Protein AF-A0A7K1UMB9-F1 (afdb_monomer)

Organism: NCBI:txid1463631

Structure (mmCIF, N/CA/C/O backbone):
data_AF-A0A7K1UMB9-F1
#
_entry.id   AF-A0A7K1UMB9-F1
#
loop_
_atom_site.group_PDB
_atom_site.id
_atom_site.type_symbol
_atom_site.label_atom_id
_atom_site.label_alt_id
_atom_site.label_comp_id
_atom_site.label_asym_id
_atom_site.label_entity_id
_atom_site.label_seq_id
_atom_site.pdbx_PDB_ins_code
_atom_site.Cartn_x
_atom_site.Cartn_y
_atom_site.Cartn_z
_atom_site.occupancy
_atom_site.B_iso_or_equiv
_atom_site.auth_seq_id
_atom_site.auth_comp_id
_atom_site.auth_asym_id
_atom_site.auth_atom_id
_atom_site.pdbx_PDB_model_num
ATOM 1 N N . MET A 1 1 ? 65.245 4.235 26.997 1.00 40.84 1 MET A N 1
ATOM 2 C CA . MET A 1 1 ? 63.989 4.916 27.367 1.00 40.84 1 MET A CA 1
ATOM 3 C C . MET A 1 1 ? 62.881 4.058 26.802 1.00 40.84 1 MET A C 1
ATOM 5 O O . MET A 1 1 ? 62.874 3.850 25.600 1.00 40.84 1 MET A O 1
ATOM 9 N N . GLY A 1 2 ? 62.111 3.407 27.669 1.00 36.41 2 GLY A N 1
ATOM 10 C CA . GLY A 1 2 ? 61.053 2.485 27.264 1.00 36.41 2 GLY A CA 1
ATOM 11 C C . GLY A 1 2 ? 59.683 3.129 27.387 1.00 36.41 2 GLY A C 1
ATOM 12 O O . GLY A 1 2 ? 59.543 4.094 28.132 1.00 36.41 2 GLY A O 1
ATOM 13 N N . GLN A 1 3 ? 58.700 2.544 26.710 1.00 39.88 3 GLN A N 1
ATOM 14 C CA . GLN A 1 3 ? 57.317 2.479 27.170 1.00 39.88 3 GLN A CA 1
ATOM 15 C C . GLN A 1 3 ? 56.616 1.305 26.472 1.00 39.88 3 GLN A C 1
ATOM 17 O O . GLN A 1 3 ? 56.706 1.136 25.259 1.00 39.88 3 GLN A O 1
ATOM 22 N N . GLN A 1 4 ? 56.006 0.457 27.298 1.00 36.12 4 GLN A N 1
ATOM 23 C CA . GLN A 1 4 ? 55.083 -0.625 26.964 1.00 36.12 4 GLN A CA 1
ATOM 24 C C . GLN A 1 4 ? 53.651 -0.146 27.238 1.00 36.12 4 GLN A C 1
ATOM 26 O O . GLN A 1 4 ? 53.471 0.568 28.221 1.00 36.12 4 GLN A O 1
ATOM 31 N N . ALA A 1 5 ? 52.700 -0.700 26.467 1.00 37.75 5 ALA A N 1
ATOM 32 C CA . ALA A 1 5 ? 51.286 -0.988 26.785 1.00 37.75 5 ALA A CA 1
ATOM 33 C C . ALA A 1 5 ? 50.381 0.224 27.141 1.00 37.75 5 ALA A C 1
ATOM 35 O O . ALA A 1 5 ? 50.824 1.196 27.728 1.00 37.75 5 ALA A O 1
ATOM 36 N N . VAL A 1 6 ? 49.086 0.262 26.813 1.00 32.28 6 VAL A N 1
ATOM 37 C CA . VAL A 1 6 ? 48.029 -0.691 27.189 1.00 32.28 6 VAL A CA 1
ATOM 38 C C . VAL A 1 6 ? 46.825 -0.541 26.242 1.00 32.28 6 VAL A C 1
ATOM 40 O O . VAL A 1 6 ? 46.426 0.566 25.900 1.00 32.28 6 VAL A O 1
ATOM 43 N N . SER A 1 7 ? 46.247 -1.684 25.868 1.00 32.69 7 SER A N 1
ATOM 44 C CA . SER A 1 7 ? 44.954 -1.852 25.199 1.00 32.69 7 SER A CA 1
ATOM 45 C C . SER A 1 7 ? 43.805 -1.677 26.203 1.00 32.69 7 SER A C 1
ATOM 47 O O . SER A 1 7 ? 43.842 -2.271 27.282 1.00 32.69 7 SER A O 1
ATOM 49 N N . GLY A 1 8 ? 42.793 -0.878 25.855 1.00 30.45 8 GLY A N 1
ATOM 50 C CA . GLY A 1 8 ? 41.565 -0.696 26.631 1.00 30.45 8 GLY A CA 1
ATOM 51 C C . GLY A 1 8 ? 40.335 -0.999 25.779 1.00 30.45 8 GLY A C 1
ATOM 52 O O . GLY A 1 8 ? 39.960 -0.198 24.933 1.00 30.45 8 GLY A O 1
ATOM 53 N N . ARG A 1 9 ? 39.724 -2.164 26.015 1.00 28.28 9 ARG A N 1
ATOM 54 C CA . ARG A 1 9 ? 38.388 -2.557 25.540 1.00 28.28 9 ARG A CA 1
ATOM 55 C C . ARG A 1 9 ? 37.341 -1.835 26.393 1.00 28.28 9 ARG A C 1
ATOM 57 O O . ARG A 1 9 ? 37.373 -1.986 27.614 1.00 28.28 9 ARG A O 1
ATOM 64 N N . ILE A 1 10 ? 36.409 -1.115 25.775 1.00 33.38 10 ILE A N 1
ATOM 65 C CA . ILE A 1 10 ? 35.204 -0.611 26.444 1.00 33.38 10 ILE A CA 1
ATOM 66 C C . ILE A 1 10 ? 34.050 -1.548 26.082 1.00 33.38 10 ILE A C 1
ATOM 68 O O . ILE A 1 10 ? 33.761 -1.769 24.912 1.00 33.38 10 ILE A O 1
ATOM 72 N N . ILE A 1 11 ? 33.444 -2.136 27.111 1.00 29.66 11 ILE A N 1
ATOM 73 C CA . ILE A 1 11 ? 32.215 -2.926 27.050 1.00 29.66 11 ILE A CA 1
ATOM 74 C C . ILE A 1 11 ? 31.117 -2.012 27.595 1.00 29.66 11 ILE A C 1
ATOM 76 O O . ILE A 1 11 ? 31.192 -1.625 28.761 1.00 29.66 11 ILE A O 1
ATOM 80 N N . PHE A 1 12 ? 30.112 -1.686 26.785 1.00 25.94 12 PHE A N 1
ATOM 81 C CA . PHE A 1 12 ? 28.859 -1.106 27.267 1.00 25.94 12 PHE A CA 1
ATOM 82 C C . PHE A 1 12 ? 27.811 -2.216 27.378 1.00 25.94 12 PHE A C 1
ATOM 84 O O . PHE A 1 12 ? 27.579 -2.976 26.442 1.00 25.94 12 PHE A O 1
ATOM 91 N N . ARG A 1 13 ? 27.203 -2.328 28.559 1.00 29.47 13 ARG A N 1
ATOM 92 C CA . ARG A 1 13 ? 25.951 -3.053 28.798 1.00 29.47 13 ARG A CA 1
ATOM 93 C C . ARG A 1 13 ? 25.020 -2.160 29.631 1.00 29.47 13 ARG A C 1
ATOM 95 O O . ARG A 1 13 ? 25.522 -1.297 30.355 1.00 29.47 13 ARG A O 1
ATOM 102 N N . PRO A 1 14 ? 23.698 -2.351 29.501 1.00 35.34 14 PRO A N 1
ATOM 103 C CA . PRO A 1 14 ? 22.689 -1.316 29.693 1.00 35.34 14 PRO A CA 1
ATOM 104 C C . PRO A 1 14 ? 22.306 -1.137 31.163 1.00 35.34 14 PRO A C 1
ATOM 106 O O . PRO A 1 14 ? 22.301 -2.088 31.947 1.00 35.34 14 PRO A O 1
ATOM 109 N N . GLY A 1 15 ? 21.984 0.102 31.530 1.00 27.77 15 GLY A N 1
ATOM 110 C CA . GLY A 1 15 ? 21.495 0.466 32.853 1.00 27.77 15 GLY A CA 1
ATOM 111 C C . GLY A 1 15 ? 19.993 0.708 32.831 1.00 27.77 15 GLY A C 1
ATOM 112 O O . GLY A 1 15 ? 19.548 1.773 32.426 1.00 27.77 15 GLY A O 1
ATOM 113 N N . SER A 1 16 ? 19.241 -0.267 33.333 1.00 33.16 16 SER A N 1
ATOM 114 C CA . SER A 1 16 ? 17.871 -0.119 33.823 1.00 33.16 16 SER A CA 1
ATOM 115 C C . SER A 1 16 ? 17.770 1.030 34.834 1.00 33.16 16 SER A C 1
ATOM 117 O O . SER A 1 16 ? 18.494 1.020 35.837 1.00 33.16 16 SER A O 1
ATOM 119 N N . GLN A 1 17 ? 16.841 1.965 34.638 1.00 35.84 17 GLN A N 1
ATOM 120 C CA . GLN A 1 17 ? 16.385 2.859 35.699 1.00 35.84 17 GLN A CA 1
ATOM 121 C C . GLN A 1 17 ? 14.905 2.637 35.954 1.00 35.84 17 GLN A C 1
ATOM 123 O O . GLN A 1 17 ? 14.087 2.544 35.050 1.00 35.84 17 GLN A O 1
ATOM 128 N N . ASN A 1 18 ? 14.609 2.481 37.232 1.00 28.09 18 ASN A N 1
ATOM 129 C CA . ASN A 1 18 ? 13.328 2.116 37.777 1.00 28.09 18 ASN A CA 1
ATOM 130 C C . ASN A 1 18 ? 13.180 2.956 39.062 1.00 28.09 18 ASN A C 1
ATOM 132 O O . ASN A 1 18 ? 14.184 3.201 39.740 1.00 28.09 18 ASN A O 1
ATOM 136 N N . TRP A 1 19 ? 11.935 3.304 39.400 1.00 28.80 19 TRP A N 1
ATOM 137 C CA . TRP A 1 19 ? 11.431 3.866 40.670 1.00 28.80 19 TRP A CA 1
ATOM 138 C C . TRP A 1 19 ? 11.326 5.399 40.857 1.00 28.80 19 TRP A C 1
ATOM 140 O O . TRP A 1 19 ? 12.236 6.066 41.335 1.00 28.80 19 TRP A O 1
ATOM 150 N N . ALA A 1 20 ? 10.087 5.870 40.660 1.00 28.02 20 ALA A N 1
ATOM 151 C CA . ALA A 1 20 ? 9.124 6.218 41.722 1.00 28.02 20 ALA A CA 1
ATOM 152 C C . ALA A 1 20 ? 9.072 7.631 42.356 1.00 28.02 20 ALA A C 1
ATOM 154 O O . ALA A 1 20 ? 9.995 8.101 43.015 1.00 28.02 20 ALA A O 1
ATOM 155 N N . ALA A 1 21 ? 7.815 8.110 42.346 1.00 29.67 21 ALA A N 1
ATOM 156 C CA . ALA A 1 21 ? 7.046 8.798 43.394 1.00 29.67 21 ALA A CA 1
ATOM 157 C C . ALA A 1 21 ? 7.080 10.336 43.485 1.00 29.67 21 ALA A C 1
ATOM 159 O O . ALA A 1 21 ? 8.061 10.925 43.926 1.00 29.67 21 ALA A O 1
ATOM 160 N N . LEU A 1 22 ? 5.898 10.955 43.319 1.00 27.67 22 LEU A N 1
ATOM 161 C CA . LEU A 1 22 ? 5.151 11.538 44.447 1.00 27.67 22 LEU A CA 1
ATOM 162 C C . LEU A 1 22 ? 3.707 11.925 44.079 1.00 27.67 22 LEU A C 1
ATOM 164 O O . LEU A 1 22 ? 3.428 12.480 43.026 1.00 27.67 22 LEU A O 1
ATOM 168 N N . ALA A 1 23 ? 2.807 11.618 45.011 1.00 29.75 23 ALA A N 1
ATOM 169 C CA . ALA A 1 23 ? 1.364 11.809 44.962 1.00 29.75 23 ALA A CA 1
ATOM 170 C C . ALA A 1 23 ? 0.916 13.245 45.287 1.00 29.75 23 ALA A C 1
ATOM 172 O O . ALA A 1 23 ? 1.561 13.930 46.082 1.00 29.75 23 ALA A O 1
ATOM 173 N N . ALA A 1 24 ? -0.285 13.618 44.833 1.00 26.80 24 ALA A N 1
ATOM 174 C CA . ALA A 1 24 ? -1.144 14.560 45.550 1.00 26.80 24 ALA A CA 1
ATOM 175 C C . ALA A 1 24 ? -2.633 14.279 45.283 1.00 26.80 24 ALA A C 1
ATOM 177 O O . ALA A 1 24 ? -3.116 14.322 44.159 1.00 26.80 24 ALA A O 1
ATOM 178 N N . VAL A 1 25 ? -3.344 14.003 46.374 1.00 30.47 25 VAL A N 1
ATOM 179 C CA . VAL A 1 25 ? -4.797 13.854 46.484 1.00 30.47 25 VAL A CA 1
ATOM 180 C C . VAL A 1 25 ? -5.466 15.228 46.434 1.00 30.47 25 VAL A C 1
ATOM 182 O O . VAL A 1 25 ? -5.089 16.111 47.205 1.00 30.47 25 VAL A O 1
ATOM 185 N N . ALA A 1 26 ? -6.537 15.373 45.651 1.00 30.45 26 ALA A N 1
ATOM 186 C CA . ALA A 1 26 ? -7.566 16.381 45.896 1.00 30.45 26 ALA A CA 1
ATOM 187 C C . ALA A 1 26 ? -8.949 15.835 45.515 1.00 30.45 26 ALA A C 1
ATOM 189 O O . ALA A 1 26 ? -9.326 15.774 44.352 1.00 30.45 26 ALA A O 1
ATOM 190 N N . ALA A 1 27 ? -9.706 15.440 46.537 1.00 31.91 27 ALA A N 1
ATOM 191 C CA . ALA A 1 27 ? -11.132 15.179 46.450 1.00 31.91 27 ALA A CA 1
ATOM 192 C C . ALA A 1 27 ? -11.908 16.496 46.593 1.00 31.91 27 ALA A C 1
ATOM 194 O O . ALA A 1 27 ? -11.761 17.172 47.611 1.00 31.91 27 ALA A O 1
ATOM 195 N N . LEU A 1 28 ? -12.791 16.807 45.642 1.00 33.94 28 LEU A N 1
ATOM 196 C CA . LEU A 1 28 ? -13.944 17.688 45.839 1.00 33.94 28 LEU A CA 1
ATOM 197 C C . LEU A 1 28 ? -15.108 17.172 44.983 1.00 33.94 28 LEU A C 1
ATOM 199 O O . LEU A 1 28 ? -14.980 17.027 43.775 1.00 33.94 28 LEU A O 1
ATOM 203 N N . GLY A 1 29 ? -16.224 16.859 45.644 1.00 32.81 29 GLY A N 1
ATOM 204 C CA . GLY A 1 29 ? -17.482 16.484 45.003 1.00 32.81 29 GLY A CA 1
ATOM 205 C C . GLY A 1 29 ? -18.445 17.658 44.799 1.00 32.81 29 GLY A C 1
ATOM 206 O O . GLY A 1 29 ? -18.073 18.814 45.000 1.00 32.81 29 GLY A O 1
ATOM 207 N N . LEU A 1 30 ? -19.712 17.281 44.548 1.00 34.72 30 LEU A N 1
ATOM 208 C CA . LEU A 1 30 ? -20.927 18.086 44.291 1.00 34.72 30 LEU A CA 1
ATOM 209 C C . LEU A 1 30 ? -21.108 18.451 42.804 1.00 34.72 30 LEU A C 1
ATOM 211 O O . LEU A 1 30 ? -20.163 18.870 42.163 1.00 34.72 30 LEU A O 1
ATOM 215 N N . THR A 1 31 ? -22.276 18.366 42.165 1.00 36.91 31 THR A N 1
ATOM 216 C CA . THR A 1 31 ? -23.653 18.025 42.564 1.00 36.91 31 THR A CA 1
ATOM 217 C C . THR A 1 31 ? -24.452 17.781 41.287 1.00 36.91 31 THR A C 1
ATOM 219 O O . THR A 1 31 ? -24.231 18.446 40.281 1.00 36.91 31 THR A O 1
ATOM 222 N N . ALA A 1 32 ? -25.414 16.868 41.364 1.00 40.06 32 ALA A N 1
ATOM 223 C CA . ALA A 1 32 ? -26.372 16.568 40.316 1.00 40.06 32 ALA A CA 1
ATOM 224 C C . ALA A 1 32 ? -27.325 17.743 40.032 1.00 40.06 32 ALA A C 1
ATOM 226 O O . ALA A 1 32 ? -27.868 18.335 40.966 1.00 40.06 32 ALA A O 1
ATOM 227 N N . CYS A 1 33 ? -27.615 17.979 38.752 1.00 41.09 33 CYS A N 1
ATOM 228 C CA . CYS A 1 33 ? -28.819 18.666 38.293 1.00 41.09 33 CYS A CA 1
ATOM 229 C C . CYS A 1 33 ? -29.453 17.813 37.191 1.00 41.09 33 CYS A C 1
ATOM 231 O O . CYS A 1 33 ? -28.975 17.784 36.063 1.00 41.09 33 CYS A O 1
ATOM 233 N N . GLY A 1 34 ? -30.516 17.092 37.551 1.00 38.28 34 GLY A N 1
ATOM 234 C CA . GLY A 1 34 ? -31.391 16.424 36.598 1.00 38.28 34 GLY A CA 1
ATOM 235 C C . GLY A 1 34 ? -32.392 17.416 36.015 1.00 38.28 34 GLY A C 1
ATOM 236 O O . GLY A 1 34 ? -33.095 18.099 36.761 1.00 38.28 34 GLY A O 1
ATOM 237 N N . SER A 1 35 ? -32.478 17.448 34.690 1.00 43.03 35 SER A N 1
ATOM 238 C CA . SER A 1 35 ? -33.524 18.142 33.942 1.00 43.03 35 SER A CA 1
ATOM 239 C C . SER A 1 35 ? -34.332 17.082 33.197 1.00 43.03 35 SER A C 1
ATOM 241 O O . SER A 1 35 ? -33.827 16.459 32.270 1.00 43.03 35 SER A O 1
ATOM 243 N N . GLN A 1 36 ? -35.567 16.827 33.636 1.00 51.62 36 GLN A N 1
ATOM 244 C CA . GLN A 1 36 ? -36.501 15.965 32.905 1.00 51.62 36 GLN A CA 1
ATOM 245 C C . GLN A 1 36 ? -36.949 16.664 31.609 1.00 51.62 36 GLN A C 1
ATOM 247 O O . GLN A 1 36 ? -37.404 17.809 31.691 1.00 51.62 36 GLN A O 1
ATOM 252 N N . PRO A 1 37 ? -36.903 16.000 30.440 1.00 50.50 37 PRO A N 1
ATOM 253 C CA . PRO A 1 37 ? -37.503 16.526 29.222 1.00 50.50 37 PRO A CA 1
ATOM 254 C C . PRO A 1 37 ? -39.032 16.506 29.312 1.00 50.50 37 PRO A C 1
ATOM 256 O O . PRO A 1 37 ? -39.650 15.545 29.775 1.00 50.50 37 PRO A O 1
ATOM 259 N N . GLN A 1 38 ? -39.641 17.596 28.863 1.00 60.69 38 GLN A N 1
ATOM 260 C CA . GLN A 1 38 ? -41.083 17.781 28.763 1.00 60.69 38 GLN A CA 1
ATOM 261 C C . GLN A 1 38 ? -41.591 17.063 27.494 1.00 60.69 38 GLN A C 1
ATOM 263 O O . GLN A 1 38 ? -41.007 17.273 26.432 1.00 60.69 38 GLN A O 1
ATOM 268 N N . PRO A 1 39 ? -42.652 16.235 27.547 1.00 55.25 39 PRO A N 1
ATOM 269 C CA . PRO A 1 39 ? -43.155 15.556 26.356 1.00 55.25 39 PRO A CA 1
ATOM 270 C C . PRO A 1 39 ? -43.796 16.556 25.384 1.00 55.25 39 PRO A C 1
ATOM 272 O O . PRO A 1 39 ? -44.605 17.400 25.785 1.00 55.25 39 PRO A O 1
ATOM 275 N N . ALA A 1 40 ? -43.427 16.449 24.107 1.00 61.53 40 ALA A N 1
ATOM 276 C CA . ALA A 1 40 ? -44.003 17.226 23.017 1.00 61.53 40 ALA A CA 1
ATOM 277 C C . ALA A 1 40 ? -45.491 16.866 22.795 1.00 61.53 40 ALA A C 1
ATOM 279 O O . ALA A 1 40 ? -45.893 15.723 23.033 1.00 61.53 40 ALA A O 1
ATOM 280 N N . PRO A 1 41 ? -46.331 17.820 22.352 1.00 65.81 41 PRO A N 1
ATOM 281 C CA . PRO A 1 41 ? -47.705 17.532 21.957 1.00 65.81 41 PRO A CA 1
ATOM 282 C C . PRO A 1 41 ? -47.747 16.692 20.664 1.00 65.81 41 PRO A C 1
ATOM 284 O O . PRO A 1 41 ? -46.842 16.803 19.837 1.00 65.81 41 PRO A O 1
ATOM 287 N N . PRO A 1 42 ? -48.795 15.873 20.464 1.00 59.56 42 PRO A N 1
ATOM 288 C CA . PRO A 1 42 ? -48.922 15.030 19.282 1.00 59.56 42 PRO A CA 1
ATOM 289 C C . PRO A 1 42 ? -49.097 15.879 18.017 1.00 59.56 42 PRO A C 1
ATOM 291 O O . PRO A 1 42 ? -49.933 16.783 17.973 1.00 59.56 42 PRO A O 1
ATOM 294 N N . VAL A 1 43 ? -48.301 15.564 16.997 1.00 63.34 43 VAL A N 1
ATOM 295 C CA . VAL A 1 43 ? -48.408 16.106 15.639 1.00 63.34 43 VAL A CA 1
ATOM 296 C C . VAL A 1 43 ? -49.554 15.384 14.927 1.00 63.34 43 VAL A C 1
ATOM 298 O O . VAL A 1 43 ? -49.561 14.157 14.841 1.00 63.34 43 VAL A O 1
ATOM 301 N N . GLU A 1 44 ? -50.546 16.134 14.446 1.00 54.53 44 GLU A N 1
ATOM 302 C CA . GLU A 1 44 ? -51.599 15.610 13.571 1.00 54.53 44 GLU A CA 1
ATOM 303 C C . GLU A 1 44 ? -51.026 15.397 12.162 1.00 54.53 44 GLU A C 1
ATOM 305 O O . GLU A 1 44 ? -50.607 16.347 11.502 1.00 54.53 44 GLU A O 1
ATOM 310 N N . VAL A 1 45 ? -51.005 14.140 11.716 1.00 61.19 45 VAL A N 1
ATOM 311 C CA . VAL A 1 45 ? -50.611 13.735 10.360 1.00 61.19 45 VAL A CA 1
ATOM 312 C C . VAL A 1 45 ? -51.770 14.031 9.393 1.00 61.19 45 VAL A C 1
ATOM 314 O O . VAL A 1 45 ? -52.881 13.543 9.626 1.00 61.19 45 VAL A O 1
ATOM 317 N N . PRO A 1 46 ? -51.571 14.820 8.319 1.00 54.72 46 PRO A N 1
ATOM 318 C CA . PRO A 1 46 ? -52.557 14.959 7.252 1.00 54.72 46 PRO A CA 1
ATOM 319 C C . PRO A 1 46 ? -52.652 13.651 6.460 1.00 54.72 46 PRO A C 1
ATOM 321 O O . PRO A 1 46 ? -51.631 13.083 6.092 1.00 54.72 46 PRO A O 1
ATOM 324 N N . GLY A 1 47 ? -53.876 13.182 6.212 1.00 53.56 47 GLY A N 1
ATOM 325 C CA . GLY A 1 47 ? -54.133 11.942 5.480 1.00 53.56 47 GLY A CA 1
ATOM 326 C C . GLY A 1 47 ? -53.642 11.964 4.030 1.00 53.56 47 GLY A C 1
ATOM 327 O O . GLY A 1 47 ? -53.719 12.994 3.355 1.00 53.56 47 GLY A O 1
ATOM 328 N N . ASP A 1 48 ? -53.187 10.794 3.585 1.00 52.22 48 ASP A N 1
ATOM 329 C CA . ASP A 1 48 ? -52.687 10.522 2.240 1.00 52.22 48 ASP A CA 1
ATOM 330 C C . ASP A 1 48 ? -53.731 10.782 1.141 1.00 52.22 48 ASP A C 1
ATOM 332 O O . ASP A 1 48 ? -54.907 10.427 1.296 1.00 52.22 48 ASP A O 1
ATOM 336 N N . PRO A 1 49 ? -53.320 11.357 -0.003 1.00 59.28 49 PRO A N 1
ATOM 337 C CA . PRO A 1 49 ? -54.120 11.345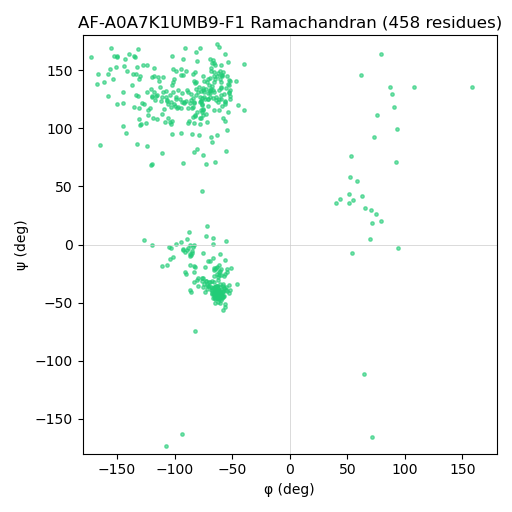 -1.215 1.00 59.28 49 PRO A CA 1
ATOM 338 C C . PRO A 1 49 ? -54.032 9.980 -1.919 1.00 59.28 49 PRO A C 1
ATOM 340 O O . PRO A 1 49 ? -52.956 9.485 -2.242 1.00 59.28 49 PRO A O 1
ATOM 343 N N . GLU A 1 50 ? -55.197 9.397 -2.198 1.00 56.78 50 GLU A N 1
ATOM 344 C CA . GLU A 1 50 ? -55.363 8.240 -3.080 1.00 56.78 50 GLU A CA 1
ATOM 345 C C . GLU A 1 50 ? -55.039 8.582 -4.551 1.00 56.78 50 GLU A C 1
ATOM 347 O O . GLU A 1 50 ? -55.554 9.564 -5.093 1.00 56.78 50 GLU A O 1
ATOM 352 N N . GLY A 1 51 ? -54.301 7.682 -5.217 1.00 53.34 51 GLY A N 1
ATOM 353 C CA . GLY A 1 51 ? -54.149 7.585 -6.681 1.00 53.34 51 GLY A CA 1
ATOM 354 C C . GLY A 1 51 ? -52.764 8.021 -7.174 1.00 53.34 51 GLY A C 1
ATOM 355 O O . GLY A 1 51 ? -52.259 9.042 -6.733 1.00 53.34 51 GLY A O 1
ATOM 356 N N . THR A 1 52 ? -52.071 7.339 -8.087 1.00 53.53 52 THR A N 1
ATOM 357 C CA . THR A 1 52 ? -52.464 6.395 -9.150 1.00 53.53 52 THR A CA 1
ATOM 358 C C . THR A 1 52 ? -51.187 5.799 -9.772 1.00 53.53 52 THR A C 1
ATOM 360 O O . THR A 1 52 ? -50.132 6.417 -9.689 1.00 53.53 52 THR A O 1
ATOM 363 N N . ASP A 1 53 ? -51.352 4.670 -10.468 1.00 50.84 53 ASP A N 1
ATOM 364 C CA . ASP A 1 53 ? -50.479 4.097 -11.509 1.00 50.84 53 ASP A CA 1
ATOM 365 C C . ASP A 1 53 ? -49.143 3.468 -11.072 1.00 50.84 53 ASP A C 1
ATOM 367 O O . ASP A 1 53 ? -48.088 4.089 -11.007 1.00 50.84 53 ASP A O 1
ATOM 371 N N . GLN A 1 54 ? -49.240 2.159 -10.840 1.00 43.66 54 GLN A N 1
ATOM 372 C CA . GLN A 1 54 ? -48.175 1.200 -10.569 1.00 43.66 54 GLN A CA 1
ATOM 373 C C . GLN A 1 54 ? -47.434 0.862 -11.886 1.00 43.66 54 GLN A C 1
ATOM 375 O O . GLN A 1 54 ? -48.063 0.286 -12.781 1.00 43.66 54 GLN A O 1
ATOM 380 N N . PRO A 1 55 ? -46.147 1.221 -12.057 1.00 58.84 55 PRO A N 1
ATOM 381 C CA . PRO A 1 55 ? -45.330 0.705 -13.153 1.00 58.84 55 PRO A CA 1
ATOM 382 C C . PRO A 1 55 ? -45.049 -0.791 -12.944 1.00 58.84 55 PRO A C 1
ATOM 384 O O . PRO A 1 55 ? -45.027 -1.275 -11.812 1.00 58.84 55 PRO A O 1
ATOM 387 N N . GLU A 1 56 ? -44.902 -1.527 -14.048 1.00 51.50 56 GLU A N 1
ATOM 388 C CA . GLU A 1 56 ? -44.572 -2.955 -14.060 1.00 51.50 56 GLU A CA 1
ATOM 389 C C . GLU A 1 56 ? -43.303 -3.190 -13.232 1.00 51.50 56 GLU A C 1
ATOM 391 O O . GLU A 1 56 ? -42.239 -2.673 -13.563 1.00 51.50 56 GLU A O 1
ATOM 396 N N . GLY A 1 57 ? -43.457 -3.909 -12.117 1.00 45.03 57 GLY A N 1
ATOM 397 C CA . GLY A 1 57 ? -42.373 -4.203 -11.194 1.00 45.03 57 GLY A CA 1
ATOM 398 C C . GLY A 1 57 ? -41.344 -5.101 -11.859 1.00 45.03 57 GLY A C 1
ATOM 399 O O . GLY A 1 57 ? -41.641 -6.248 -12.196 1.00 45.03 57 GLY A O 1
ATOM 400 N N . THR A 1 58 ? -40.137 -4.577 -12.026 1.00 58.22 58 THR A N 1
ATOM 401 C CA . THR A 1 58 ? -38.930 -5.392 -11.974 1.00 58.22 58 THR A CA 1
ATOM 402 C C . THR A 1 58 ? -38.955 -6.035 -10.591 1.00 58.22 58 THR A C 1
ATOM 404 O O . THR A 1 58 ? -38.894 -5.327 -9.590 1.00 58.22 58 THR A O 1
ATOM 407 N N . GLU A 1 59 ? -39.206 -7.342 -10.517 1.00 51.81 59 GLU A N 1
ATOM 408 C CA . GLU A 1 59 ? -39.036 -8.090 -9.272 1.00 51.81 59 GLU A CA 1
ATOM 409 C C . GLU A 1 59 ? -37.545 -8.003 -8.934 1.00 51.81 59 GLU A C 1
ATOM 411 O O . GLU A 1 59 ? -36.747 -8.752 -9.495 1.00 51.81 59 GLU A O 1
ATOM 416 N N . GLU A 1 60 ? -37.165 -7.026 -8.103 1.00 57.88 60 GLU A N 1
ATOM 417 C CA . GLU A 1 60 ? -35.863 -7.034 -7.445 1.00 57.88 60 GLU A CA 1
ATOM 418 C C . GLU A 1 60 ? -35.733 -8.401 -6.765 1.00 57.88 60 GLU A C 1
ATOM 420 O O . GLU A 1 60 ? -36.667 -8.829 -6.065 1.00 57.88 60 GLU A O 1
ATOM 425 N N . PRO A 1 61 ? -34.660 -9.156 -7.055 1.00 56.81 61 PRO A N 1
ATOM 426 C CA . PRO A 1 61 ? -34.436 -10.424 -6.391 1.00 56.81 61 PRO A CA 1
ATOM 427 C C . PRO A 1 61 ? -34.477 -10.179 -4.877 1.00 56.81 61 PRO A C 1
ATOM 429 O O . PRO A 1 61 ? -33.992 -9.149 -4.417 1.00 56.81 61 PRO A O 1
ATOM 432 N N . PRO A 1 62 ? -35.118 -11.069 -4.102 1.00 59.59 62 PRO A N 1
ATOM 433 C CA . PRO A 1 62 ? -35.214 -10.882 -2.664 1.00 59.59 62 PRO A CA 1
ATOM 434 C C . PRO A 1 62 ? -33.804 -10.747 -2.091 1.00 59.59 62 PRO A C 1
ATOM 436 O O . PRO A 1 62 ? -33.006 -11.668 -2.271 1.00 59.59 62 PRO A O 1
ATOM 439 N N . GLU A 1 63 ? -33.531 -9.633 -1.407 1.00 53.03 63 GLU A N 1
ATOM 440 C CA . GLU A 1 63 ? -32.359 -9.466 -0.547 1.00 53.03 63 GLU A CA 1
ATOM 441 C C . GLU A 1 63 ? -32.373 -10.623 0.453 1.00 53.03 63 GLU A C 1
ATOM 443 O O . GLU A 1 63 ? -33.171 -10.682 1.394 1.00 53.03 63 GLU A O 1
ATOM 448 N N . THR A 1 64 ? -31.587 -11.654 0.167 1.00 54.41 64 THR A N 1
ATOM 449 C CA . THR A 1 64 ? -31.322 -12.693 1.146 1.00 54.41 64 THR A CA 1
ATOM 450 C C . THR A 1 64 ? -30.224 -12.161 2.037 1.00 54.41 64 THR A C 1
ATOM 452 O O . THR A 1 64 ? -29.099 -12.067 1.561 1.00 54.41 64 THR A O 1
ATOM 455 N N . ASP A 1 65 ? -30.555 -11.882 3.301 1.00 60.84 65 ASP A N 1
ATOM 456 C CA . ASP A 1 65 ? -29.600 -11.730 4.405 1.00 60.84 65 ASP A CA 1
ATOM 457 C C . ASP A 1 65 ? -28.742 -13.004 4.492 1.00 60.84 65 ASP A C 1
ATOM 459 O O . ASP A 1 65 ? -29.037 -13.944 5.243 1.00 60.84 65 ASP A O 1
ATOM 463 N N . GLN A 1 66 ? -27.723 -13.106 3.646 1.00 62.44 66 GLN A N 1
ATOM 464 C CA . GLN A 1 66 ? -26.718 -14.144 3.746 1.00 62.44 66 GLN A CA 1
ATOM 465 C C . GLN A 1 66 ? -25.659 -13.593 4.681 1.00 62.44 66 GLN A C 1
ATOM 467 O O . GLN A 1 66 ? -24.912 -12.694 4.323 1.00 62.44 66 GLN A O 1
ATOM 472 N N . ALA A 1 67 ? -25.637 -14.113 5.908 1.00 76.62 67 ALA A N 1
ATOM 473 C CA . ALA A 1 67 ? -24.523 -13.857 6.805 1.00 76.62 67 ALA A CA 1
ATOM 474 C C . ALA A 1 67 ? -23.227 -14.222 6.074 1.00 76.62 67 ALA A C 1
ATOM 476 O O . ALA A 1 67 ? -23.148 -15.316 5.500 1.00 76.62 67 ALA A O 1
ATOM 477 N N . GLN A 1 68 ? -22.249 -13.317 6.103 1.00 77.06 68 GLN A N 1
ATOM 478 C CA . GLN A 1 68 ? -20.935 -13.594 5.547 1.00 77.06 68 GLN A CA 1
ATOM 479 C C . GLN A 1 68 ? -20.381 -14.901 6.132 1.00 77.06 68 GLN A C 1
ATOM 481 O O . GLN A 1 68 ? -20.619 -15.218 7.307 1.00 77.06 68 GLN A O 1
ATOM 486 N N . PRO A 1 69 ? -19.691 -15.704 5.310 1.00 84.94 69 PRO A N 1
ATOM 487 C CA . PRO A 1 69 ? -19.019 -16.899 5.793 1.00 84.94 69 PRO A CA 1
ATOM 488 C C . PRO A 1 69 ? -17.973 -16.524 6.846 1.00 84.94 69 PRO A C 1
ATOM 490 O O . PRO A 1 69 ? -17.443 -15.418 6.850 1.00 84.94 69 PRO A O 1
ATOM 493 N N . GLY A 1 70 ? -17.662 -17.463 7.741 1.00 86.44 70 GLY A N 1
ATOM 494 C CA . GLY A 1 70 ? -16.709 -17.199 8.821 1.00 86.44 70 GLY A CA 1
ATOM 495 C C . GLY A 1 70 ? -15.263 -17.077 8.339 1.00 86.44 70 GLY A C 1
ATOM 496 O O . GLY A 1 70 ? -14.417 -16.625 9.098 1.00 86.44 70 GLY A O 1
ATOM 497 N N . THR A 1 71 ? -14.969 -17.503 7.104 1.00 94.12 71 THR A N 1
ATOM 498 C CA . THR A 1 71 ? -13.637 -17.388 6.502 1.00 94.12 71 THR A CA 1
ATOM 499 C C . THR A 1 71 ? -13.707 -17.089 5.005 1.00 94.12 71 THR A C 1
ATOM 501 O O . THR A 1 71 ? -14.645 -17.507 4.319 1.00 94.12 71 THR A O 1
ATOM 504 N N . LEU A 1 72 ? -12.666 -16.446 4.484 1.00 94.88 72 LEU A N 1
ATOM 505 C CA . LEU A 1 72 ? -12.479 -16.152 3.067 1.00 94.88 72 LEU A CA 1
ATOM 506 C C . LEU A 1 72 ? -12.349 -17.428 2.218 1.00 94.88 72 LEU A C 1
ATOM 508 O O . LEU A 1 72 ? -12.907 -17.527 1.129 1.00 94.88 72 LEU A O 1
ATOM 512 N N . ALA A 1 73 ? -11.709 -18.471 2.749 1.00 95.94 73 ALA A N 1
ATOM 513 C CA . ALA A 1 73 ? -11.655 -19.770 2.078 1.00 95.94 73 ALA A CA 1
ATOM 514 C C . ALA A 1 73 ? -13.053 -20.409 1.925 1.00 95.94 73 ALA A C 1
ATOM 516 O O . ALA A 1 73 ? -13.362 -21.004 0.892 1.00 95.94 73 ALA A O 1
ATOM 517 N N . GLU A 1 74 ? -13.925 -20.284 2.935 1.00 96.06 74 GLU A N 1
ATOM 518 C CA . GLU A 1 74 ? -15.321 -20.733 2.834 1.00 96.06 74 GLU A CA 1
ATOM 519 C C . GLU A 1 74 ? -16.126 -19.888 1.841 1.00 96.06 74 GLU A C 1
ATOM 521 O O . GLU A 1 74 ? -16.951 -20.448 1.116 1.00 96.06 74 GLU A O 1
ATOM 526 N N . PHE A 1 75 ? -15.868 -18.575 1.785 1.00 95.94 75 PHE A N 1
ATOM 527 C CA . PHE A 1 75 ? -16.447 -17.674 0.788 1.00 95.94 75 PHE A CA 1
ATOM 528 C C . PHE A 1 75 ? -16.115 -18.133 -0.630 1.00 95.94 75 PHE A C 1
ATOM 530 O O . PHE A 1 75 ? -17.024 -18.454 -1.393 1.00 95.94 75 PHE A O 1
ATOM 537 N N . CYS A 1 76 ? -14.829 -18.277 -0.952 1.00 96.38 76 CYS A N 1
ATOM 538 C CA . CYS A 1 76 ? -14.387 -18.654 -2.292 1.00 96.38 76 CYS A CA 1
ATOM 539 C C . CYS A 1 76 ? -14.767 -20.090 -2.673 1.00 96.38 76 CYS A C 1
ATOM 541 O O . CYS A 1 76 ? -15.115 -20.361 -3.822 1.00 96.38 76 CYS A O 1
ATOM 543 N N . ALA A 1 77 ? -14.828 -21.015 -1.708 1.00 96.44 77 ALA A N 1
ATOM 544 C CA . ALA A 1 77 ? -15.369 -22.357 -1.942 1.00 96.44 77 ALA A CA 1
ATOM 545 C C . ALA A 1 77 ? -16.864 -22.355 -2.328 1.00 96.44 77 ALA A C 1
ATOM 547 O O . ALA A 1 77 ? -17.360 -23.345 -2.877 1.00 96.44 77 ALA A O 1
ATOM 548 N N . GLY A 1 78 ? -17.581 -21.268 -2.025 1.00 94.81 78 GLY A N 1
ATOM 549 C CA . GLY A 1 78 ? -18.970 -21.035 -2.408 1.00 94.81 78 GLY A CA 1
ATOM 550 C C . GLY A 1 78 ? -19.178 -20.648 -3.874 1.00 94.81 78 GLY A C 1
ATOM 551 O O . GLY A 1 78 ? -20.336 -20.621 -4.294 1.00 94.81 78 GLY A O 1
ATOM 552 N N . ASP A 1 79 ? -18.104 -20.404 -4.639 1.00 94.44 79 ASP A N 1
ATOM 553 C CA . ASP A 1 79 ? -18.145 -19.895 -6.022 1.00 94.44 79 ASP A CA 1
ATOM 554 C C . ASP A 1 79 ? -19.012 -18.619 -6.129 1.00 94.44 79 ASP A C 1
ATOM 556 O O . ASP A 1 79 ? -20.052 -18.607 -6.814 1.00 94.44 79 ASP A O 1
ATOM 560 N N . PRO A 1 80 ? -18.657 -17.569 -5.356 1.00 95.25 80 PRO A N 1
ATOM 561 C CA . PRO A 1 80 ? -19.431 -16.341 -5.305 1.00 95.25 80 PRO A CA 1
ATOM 562 C C . PRO A 1 80 ? -19.481 -15.716 -6.700 1.00 95.25 80 PRO A C 1
ATOM 564 O O . PRO A 1 80 ? -18.535 -15.790 -7.481 1.00 95.25 80 PRO A O 1
ATOM 567 N N . GLN A 1 81 ? -20.629 -15.144 -7.050 1.00 95.50 81 GLN A N 1
ATOM 568 C CA . GLN A 1 81 ? -20.802 -14.510 -8.352 1.00 95.50 81 GLN A CA 1
ATOM 569 C C . GLN A 1 81 ? -20.366 -13.053 -8.257 1.00 95.50 81 GLN A C 1
ATOM 571 O O . GLN A 1 81 ? -20.843 -12.358 -7.363 1.00 95.50 81 GLN A O 1
ATOM 576 N N . VAL A 1 82 ? -19.534 -12.616 -9.205 1.00 92.44 82 VAL A N 1
ATOM 577 C CA . VAL A 1 82 ? -19.146 -11.209 -9.371 1.00 92.44 82 VAL A CA 1
ATOM 578 C C . VAL A 1 82 ? -20.392 -10.366 -9.607 1.00 92.44 82 VAL A C 1
ATOM 580 O O . VAL A 1 82 ? -21.148 -10.608 -10.558 1.00 92.44 82 VAL A O 1
ATOM 583 N N . GLN A 1 83 ? -20.625 -9.420 -8.708 1.00 91.44 83 GLN A N 1
ATOM 584 C CA . GLN A 1 83 ? -21.685 -8.431 -8.802 1.00 91.44 83 GLN A CA 1
ATOM 585 C C . GLN A 1 83 ? -21.165 -7.154 -9.477 1.00 91.44 83 GLN A C 1
ATOM 587 O O . GLN A 1 83 ? -19.960 -6.925 -9.508 1.00 91.44 83 GLN A O 1
ATOM 592 N N . PRO A 1 84 ? -22.041 -6.299 -10.031 1.00 88.88 84 PRO A N 1
ATOM 593 C CA . PRO A 1 84 ? -21.615 -5.037 -10.636 1.00 88.88 84 PRO A CA 1
ATOM 594 C C . PRO A 1 84 ? -20.799 -4.136 -9.696 1.00 88.88 84 PRO A C 1
ATOM 596 O O . PRO A 1 84 ? -19.849 -3.513 -10.144 1.00 88.88 84 PRO A O 1
ATOM 599 N N . GLU A 1 85 ? -21.134 -4.099 -8.407 1.00 85.38 85 GLU A N 1
ATOM 600 C CA . GLU A 1 85 ? -20.403 -3.348 -7.377 1.00 85.38 85 GLU A CA 1
ATOM 601 C C . GLU A 1 85 ? -18.984 -3.877 -7.112 1.00 85.38 85 GLU A C 1
ATOM 603 O O . GLU A 1 85 ? -18.138 -3.142 -6.610 1.00 85.38 85 GLU A O 1
ATOM 608 N N . ASP A 1 86 ? -18.695 -5.129 -7.479 1.00 85.94 86 ASP A N 1
ATOM 609 C CA . ASP A 1 86 ? -17.332 -5.653 -7.428 1.00 85.94 86 ASP A CA 1
ATOM 610 C C . ASP A 1 86 ? -16.457 -4.993 -8.502 1.00 85.94 86 ASP A C 1
ATOM 612 O O . ASP A 1 86 ? -15.270 -4.774 -8.280 1.00 85.94 86 ASP A O 1
ATOM 616 N N . GLU A 1 87 ? -17.030 -4.629 -9.656 1.00 85.06 87 GLU A N 1
ATOM 617 C CA . GLU A 1 87 ? -16.278 -3.984 -10.740 1.00 85.06 87 GLU A CA 1
ATOM 618 C C . GLU A 1 87 ? -15.779 -2.586 -10.342 1.00 85.06 87 GLU A C 1
ATOM 620 O O . GLU A 1 87 ? -14.728 -2.165 -10.818 1.00 85.06 87 GLU A O 1
ATOM 625 N N . ASP A 1 88 ? -16.466 -1.905 -9.418 1.00 79.25 88 ASP A N 1
ATOM 626 C CA . ASP A 1 88 ? -16.041 -0.604 -8.881 1.00 79.25 88 ASP A CA 1
ATOM 627 C C . ASP A 1 88 ? -14.777 -0.716 -7.996 1.00 79.25 88 ASP A C 1
ATOM 629 O O . ASP A 1 88 ? -14.124 0.289 -7.716 1.00 79.25 88 ASP A O 1
ATOM 633 N N . ARG A 1 89 ? -14.401 -1.934 -7.575 1.00 74.06 89 ARG A N 1
ATOM 634 C CA . ARG A 1 89 ? -13.157 -2.225 -6.836 1.00 74.06 89 ARG A CA 1
ATOM 635 C C . ARG A 1 89 ? -11.974 -2.539 -7.756 1.00 74.06 89 ARG A C 1
ATOM 637 O O . ARG A 1 89 ? -10.861 -2.745 -7.273 1.00 74.06 89 ARG A O 1
ATOM 644 N N . ILE A 1 90 ? -12.195 -2.612 -9.069 1.00 78.31 90 ILE A N 1
ATOM 645 C CA . ILE A 1 90 ? -11.140 -2.897 -10.040 1.00 78.31 90 ILE A CA 1
ATOM 646 C C . ILE A 1 90 ? -10.399 -1.602 -10.367 1.00 78.31 90 ILE A C 1
ATOM 648 O O . ILE A 1 90 ? -10.975 -0.660 -10.905 1.00 78.31 90 ILE A O 1
ATOM 652 N N . LEU A 1 91 ? -9.086 -1.597 -10.142 1.00 68.19 91 LEU A N 1
ATOM 653 C CA . LEU A 1 91 ? -8.201 -0.593 -10.724 1.00 68.19 91 LEU A CA 1
ATOM 654 C C . LEU A 1 91 ? -8.012 -0.924 -12.203 1.00 68.19 91 LEU A C 1
ATOM 656 O O . LEU A 1 91 ? -7.421 -1.947 -12.566 1.00 68.19 91 LEU A O 1
ATOM 660 N N . HIS A 1 92 ? -8.551 -0.087 -13.087 1.00 62.12 92 HIS A N 1
ATOM 661 C CA . HIS A 1 92 ? -8.465 -0.312 -14.526 1.00 62.12 92 HIS A CA 1
ATOM 662 C C . HIS A 1 92 ? -7.066 0.021 -15.059 1.00 62.12 92 HIS A C 1
ATOM 664 O O . HIS A 1 92 ? -6.865 1.020 -15.740 1.00 62.12 92 HIS A O 1
ATOM 670 N N . GLY A 1 93 ? -6.116 -0.888 -14.825 1.00 51.34 93 GLY A N 1
ATOM 671 C CA . GLY A 1 93 ? -4.861 -0.971 -15.568 1.00 51.34 93 GLY A CA 1
ATOM 672 C C . GLY A 1 93 ? -4.013 0.295 -15.517 1.00 51.34 93 GLY A C 1
ATOM 673 O O . GLY A 1 93 ? -3.617 0.784 -16.579 1.00 51.34 93 GLY A O 1
ATOM 674 N N . VAL A 1 94 ? -3.708 0.776 -14.308 1.00 48.91 94 VAL A N 1
ATOM 675 C CA . VAL A 1 94 ? -2.726 1.846 -14.098 1.00 48.91 94 VAL A CA 1
ATOM 676 C C . VAL A 1 94 ? -1.398 1.414 -14.704 1.00 48.91 94 VAL A C 1
ATOM 678 O O . VAL A 1 94 ? -0.700 0.533 -14.206 1.00 48.91 94 VAL A O 1
ATOM 681 N N . ASN A 1 95 ? -1.074 2.020 -15.839 1.00 49.50 95 ASN A N 1
ATOM 682 C CA . ASN A 1 95 ? 0.259 2.012 -16.405 1.00 49.50 95 ASN A CA 1
ATOM 683 C C . ASN A 1 95 ? 0.798 3.425 -16.214 1.00 49.50 95 ASN A C 1
ATOM 685 O O . ASN A 1 95 ? 0.424 4.319 -16.969 1.00 49.50 95 ASN A O 1
ATOM 689 N N . VAL A 1 96 ? 1.718 3.609 -15.262 1.00 45.69 96 VAL A N 1
ATOM 690 C CA . VAL A 1 96 ? 2.449 4.877 -15.018 1.00 45.69 96 VAL A CA 1
ATOM 691 C C . VAL A 1 96 ? 3.078 5.443 -16.296 1.00 45.69 96 VAL A C 1
ATOM 693 O O . VAL A 1 96 ? 3.320 6.640 -16.406 1.00 45.69 96 VAL A O 1
ATOM 696 N N . ILE A 1 97 ? 3.269 4.597 -17.313 1.00 47.84 97 ILE A N 1
ATOM 697 C CA . ILE A 1 97 ? 3.784 4.954 -18.638 1.00 47.84 97 ILE A CA 1
ATOM 698 C C . ILE A 1 97 ? 2.976 6.095 -19.304 1.00 47.84 97 ILE A C 1
ATOM 700 O O . ILE A 1 97 ? 3.492 6.768 -20.191 1.00 47.84 97 ILE A O 1
ATOM 704 N N . THR A 1 98 ? 1.726 6.375 -18.908 1.00 49.41 98 THR A N 1
ATOM 705 C CA . THR A 1 98 ? 0.943 7.484 -19.496 1.00 49.41 98 THR A CA 1
ATOM 706 C C . THR A 1 98 ? 1.198 8.861 -18.869 1.00 49.41 98 THR A C 1
ATOM 708 O O . THR A 1 98 ? 0.686 9.852 -19.399 1.00 49.41 98 THR A O 1
ATOM 711 N N . GLY A 1 99 ? 1.996 8.961 -17.797 1.00 49.84 99 GLY A N 1
ATOM 712 C CA . GLY A 1 99 ? 2.238 10.223 -17.081 1.00 49.84 99 GLY A CA 1
ATOM 713 C C . GLY A 1 99 ? 1.031 10.719 -16.274 1.00 49.84 99 GLY A C 1
ATOM 714 O O . GLY A 1 99 ? 0.939 11.904 -15.950 1.00 49.84 99 GLY A O 1
ATOM 715 N N . GLU A 1 100 ? 0.080 9.832 -15.988 1.00 60.06 100 GLU A N 1
ATOM 716 C CA . GLU A 1 100 ? -1.006 10.073 -15.040 1.00 60.06 100 GLU A CA 1
ATOM 717 C C . GLU A 1 100 ? -0.474 9.808 -13.619 1.00 60.06 100 GLU A C 1
ATOM 719 O O . GLU A 1 100 ? 0.343 8.909 -13.423 1.00 60.06 100 GLU A O 1
ATOM 724 N N . GLY A 1 101 ? -0.853 10.649 -12.647 1.00 67.56 101 GLY A N 1
ATOM 725 C CA . GLY A 1 101 ? -0.442 10.479 -11.245 1.00 67.56 101 GLY A CA 1
ATOM 726 C C . GLY A 1 101 ? -0.942 9.152 -10.656 1.00 67.56 101 GLY A C 1
ATOM 727 O O . GLY A 1 101 ? -1.764 8.493 -11.297 1.00 67.56 101 GLY A O 1
ATOM 728 N N . PRO A 1 102 ? -0.471 8.760 -9.458 1.00 76.19 102 PRO A N 1
ATOM 729 C CA . PRO A 1 102 ? -0.884 7.498 -8.856 1.00 76.19 102 PRO A CA 1
ATOM 730 C C . PRO A 1 102 ? -2.409 7.459 -8.671 1.00 76.19 102 PRO A C 1
ATOM 732 O O . PRO A 1 102 ? -3.048 8.489 -8.427 1.00 76.19 102 PRO A O 1
ATOM 735 N N . GLU A 1 103 ? -2.998 6.276 -8.841 1.00 83.69 103 GLU A N 1
ATOM 736 C CA . GLU A 1 103 ? -4.436 6.067 -8.654 1.00 83.69 103 GLU A CA 1
ATOM 737 C C . GLU A 1 103 ? -4.690 5.592 -7.224 1.00 83.69 103 GLU A C 1
ATOM 739 O O . GLU A 1 103 ? -4.044 4.662 -6.745 1.00 83.69 103 GLU A O 1
ATOM 744 N N . GLU A 1 104 ? -5.633 6.219 -6.527 1.00 85.56 104 GLU A N 1
ATOM 745 C CA . GLU A 1 104 ? -6.037 5.773 -5.194 1.00 85.56 104 GLU A CA 1
ATOM 746 C C . GLU A 1 104 ? -6.608 4.351 -5.282 1.00 85.56 104 GLU A C 1
ATOM 748 O O . GLU A 1 104 ? -7.526 4.079 -6.059 1.00 85.56 104 GLU A O 1
ATOM 753 N N . VAL A 1 105 ? -6.061 3.432 -4.489 1.00 84.75 105 VAL A N 1
ATOM 754 C CA . VAL A 1 105 ? -6.606 2.085 -4.338 1.00 84.75 105 VAL A CA 1
ATOM 755 C C . VAL A 1 105 ? -8.009 2.232 -3.750 1.00 84.75 105 VAL A C 1
ATOM 757 O O . VAL A 1 105 ? -8.140 2.801 -2.668 1.00 84.75 105 VAL A O 1
ATOM 760 N N . PRO A 1 106 ? -9.066 1.729 -4.407 1.00 82.06 106 PRO A N 1
ATOM 761 C CA . PRO A 1 106 ? -10.426 1.942 -3.941 1.00 82.06 106 PRO A CA 1
ATOM 762 C C . PRO A 1 106 ? -10.624 1.279 -2.577 1.00 82.06 106 PRO A C 1
ATOM 764 O O . PRO A 1 106 ? -10.431 0.070 -2.434 1.00 82.06 106 PRO A O 1
ATOM 767 N N . VAL A 1 107 ? -11.051 2.062 -1.585 1.00 83.38 107 VAL A N 1
ATOM 768 C CA . VAL A 1 107 ? -11.386 1.585 -0.233 1.00 83.38 107 VAL A CA 1
ATOM 769 C C . VAL A 1 107 ? -12.858 1.917 0.081 1.00 83.38 107 VAL A C 1
ATOM 771 O O . VAL A 1 107 ? -13.144 2.775 0.922 1.00 83.38 107 VAL A O 1
ATOM 774 N N . PRO A 1 108 ? -13.838 1.280 -0.598 1.00 82.31 108 PRO A N 1
ATOM 775 C CA . PRO A 1 108 ? -15.262 1.617 -0.449 1.00 82.31 108 PRO A CA 1
ATOM 776 C C . PRO A 1 108 ? -15.791 1.405 0.978 1.00 82.31 108 PRO A C 1
ATOM 778 O O . PRO A 1 108 ? -16.818 1.973 1.360 1.00 82.31 108 PRO A O 1
ATOM 781 N N . TYR A 1 109 ? -15.076 0.637 1.801 1.00 87.75 109 TYR A N 1
ATOM 782 C CA . TYR A 1 109 ? -15.386 0.435 3.211 1.00 87.75 109 TYR A CA 1
ATOM 783 C C . TYR A 1 109 ? -15.562 1.733 4.026 1.00 87.75 109 TYR A C 1
ATOM 785 O O . TYR A 1 109 ? -16.431 1.791 4.900 1.00 87.75 109 TYR A O 1
ATOM 793 N N . PHE A 1 110 ? -14.819 2.807 3.737 1.00 83.50 110 PHE A N 1
ATOM 794 C CA . PHE A 1 110 ? -15.013 4.082 4.445 1.00 83.50 110 PHE A CA 1
ATOM 795 C C . PHE A 1 110 ? -16.397 4.685 4.180 1.00 83.50 110 PHE A C 1
ATOM 797 O O . PHE A 1 110 ? -17.061 5.177 5.099 1.00 83.50 110 PHE A O 1
ATOM 804 N N . GLU A 1 111 ? -16.870 4.604 2.936 1.00 86.38 111 GLU A N 1
ATOM 805 C CA . GLU A 1 111 ? -18.209 5.058 2.565 1.00 86.38 111 GLU A CA 1
ATOM 806 C C . GLU A 1 111 ? -19.288 4.175 3.201 1.00 86.38 111 GLU A C 1
ATOM 808 O O . GLU A 1 111 ? -20.291 4.695 3.705 1.00 86.38 111 GLU A O 1
ATOM 813 N N . GLN A 1 112 ? -19.051 2.858 3.256 1.00 87.75 112 GLN A N 1
ATOM 814 C CA . GLN A 1 112 ? -19.918 1.909 3.956 1.00 87.75 112 GLN A CA 1
ATOM 815 C C . GLN A 1 112 ? -20.080 2.312 5.428 1.00 87.75 112 GLN A C 1
ATOM 817 O O . GLN A 1 112 ? -21.210 2.527 5.877 1.00 87.75 112 GLN A O 1
ATOM 822 N N . LEU A 1 113 ? -18.978 2.504 6.163 1.00 90.25 113 LEU A N 1
ATOM 823 C CA . LEU A 1 113 ? -19.016 2.927 7.567 1.00 90.25 113 LEU A CA 1
ATOM 824 C C . LEU A 1 113 ? -19.710 4.279 7.747 1.00 90.25 113 LEU A C 1
ATOM 826 O O . LEU A 1 113 ? -20.554 4.427 8.631 1.00 90.25 113 LEU A O 1
ATOM 830 N N . ALA A 1 114 ? -19.404 5.258 6.893 1.00 89.50 114 ALA A N 1
ATOM 831 C CA . ALA A 1 114 ? -20.021 6.582 6.949 1.00 89.50 114 ALA A CA 1
ATOM 832 C C . ALA A 1 114 ? -21.540 6.549 6.699 1.00 89.50 114 ALA A C 1
ATOM 834 O O . ALA A 1 114 ? -22.263 7.441 7.155 1.00 89.50 114 ALA A O 1
ATOM 835 N N . SER A 1 115 ? -22.026 5.536 5.978 1.00 90.75 115 SER A N 1
ATOM 836 C CA . SER A 1 115 ? -23.447 5.329 5.694 1.00 90.75 115 SER A CA 1
ATOM 837 C C . SER A 1 115 ? -24.195 4.534 6.775 1.00 90.75 115 SER A C 1
ATOM 839 O O . SER A 1 115 ? -25.426 4.607 6.831 1.00 90.75 115 SER A O 1
ATOM 841 N N . SER A 1 116 ? -23.480 3.819 7.653 1.00 93.56 116 SER A N 1
ATOM 842 C CA . SER A 1 116 ? -24.084 3.013 8.718 1.00 93.56 116 SER A CA 1
ATOM 843 C C . SER A 1 116 ? -24.693 3.888 9.819 1.00 93.56 116 SER A C 1
ATOM 845 O O . SER A 1 116 ? -24.057 4.789 10.366 1.00 93.56 116 SER A O 1
ATOM 847 N N . GLU A 1 117 ? -25.946 3.600 10.192 1.00 94.31 117 GLU A N 1
ATOM 848 C CA . GLU A 1 117 ? -26.611 4.268 11.322 1.00 94.31 117 GLU A CA 1
ATOM 849 C C . GLU A 1 117 ? -26.076 3.797 12.687 1.00 94.31 117 GLU A C 1
ATOM 851 O O . GLU A 1 117 ? -26.290 4.475 13.698 1.00 94.31 117 GLU A O 1
ATOM 856 N N . GLU A 1 118 ? -25.420 2.633 12.732 1.00 95.94 118 GLU A N 1
ATOM 857 C CA . GLU A 1 118 ? -24.892 2.036 13.963 1.00 95.94 118 GLU A CA 1
ATOM 858 C C . GLU A 1 118 ? -23.456 2.479 14.258 1.00 95.94 118 GLU A C 1
ATOM 860 O O . GLU A 1 118 ? -23.064 2.525 15.432 1.00 95.94 118 GLU A O 1
ATOM 865 N N . PHE A 1 119 ? -22.703 2.856 13.220 1.00 97.12 119 PHE A N 1
ATOM 866 C CA . PHE A 1 119 ? -21.319 3.284 13.349 1.00 97.12 119 PHE A CA 1
ATOM 867 C C . PHE A 1 119 ? -21.199 4.600 14.126 1.00 97.12 119 PHE A C 1
ATOM 869 O O . PHE A 1 119 ? -21.801 5.631 13.811 1.00 97.12 119 PHE A O 1
ATOM 876 N N . GLN A 1 120 ? -20.371 4.571 15.165 1.00 97.25 120 GLN A N 1
ATOM 877 C CA . GLN A 1 120 ? -19.926 5.744 15.898 1.00 97.25 120 GLN A CA 1
ATOM 878 C C . GLN A 1 120 ? -18.399 5.795 15.823 1.00 97.25 120 GLN A C 1
ATOM 880 O O . GLN A 1 120 ? -17.748 4.891 16.354 1.00 97.25 120 GLN A O 1
ATOM 885 N N . PRO A 1 121 ? -17.807 6.839 15.214 1.00 96.31 121 PRO A N 1
ATOM 886 C CA . PRO A 1 121 ? -16.361 6.942 15.113 1.00 96.31 121 PRO A CA 1
ATOM 887 C C . PRO A 1 121 ? -15.728 7.099 16.496 1.00 96.31 121 PRO A C 1
ATOM 889 O O . PRO A 1 121 ? -16.342 7.613 17.440 1.00 96.31 121 PRO A O 1
ATOM 892 N N . ALA A 1 122 ? -14.468 6.692 16.601 1.00 97.25 122 ALA A N 1
ATOM 893 C CA . ALA A 1 122 ? -13.706 6.840 17.826 1.00 97.25 122 ALA A CA 1
ATOM 894 C C . ALA A 1 122 ? -13.568 8.314 18.242 1.00 97.25 122 ALA A C 1
ATOM 896 O O . ALA A 1 122 ? -13.499 9.238 17.430 1.00 97.25 122 ALA A O 1
ATOM 897 N N . THR A 1 123 ? -13.491 8.538 19.549 1.00 97.75 123 THR A N 1
ATOM 898 C CA . THR A 1 123 ? -13.234 9.847 20.151 1.00 97.75 123 THR A CA 1
ATOM 899 C C . THR A 1 123 ? -12.149 9.717 21.207 1.00 97.75 123 THR A C 1
ATOM 901 O O . THR A 1 123 ? -11.855 8.629 21.688 1.00 97.75 123 THR A O 1
ATOM 904 N N . GLN A 1 124 ? -11.607 10.830 21.698 1.00 97.62 124 GLN A N 1
ATOM 905 C CA . GLN A 1 124 ? -10.690 10.787 22.846 1.00 97.62 124 GLN A CA 1
ATOM 906 C C . GLN A 1 124 ? -11.322 10.206 24.132 1.00 97.62 124 GLN A C 1
ATOM 908 O O . GLN A 1 124 ? -10.634 10.045 25.135 1.00 97.62 124 GLN A O 1
ATOM 913 N N . GLN A 1 125 ? -12.637 9.955 24.161 1.00 97.81 125 GLN A N 1
ATOM 914 C CA . GLN A 1 125 ? -13.339 9.399 25.320 1.00 97.81 125 GLN A CA 1
ATOM 915 C C . GLN A 1 125 ? -13.756 7.935 25.144 1.00 97.81 125 GLN A C 1
ATOM 917 O O . GLN A 1 125 ? -14.082 7.294 26.146 1.00 97.81 125 GLN A O 1
ATOM 922 N N . SER A 1 126 ? -13.792 7.423 23.914 1.00 97.38 126 SER A N 1
ATOM 923 C CA . SER A 1 126 ? -14.282 6.079 23.610 1.00 97.38 126 SER A CA 1
ATOM 924 C C . SER A 1 126 ? -13.719 5.565 22.283 1.00 97.38 126 SER A C 1
ATOM 926 O O . SER A 1 126 ? -13.559 6.366 21.361 1.00 97.38 126 SER A O 1
ATOM 928 N N . PRO A 1 127 ? -13.481 4.247 22.153 1.00 97.88 127 PRO A N 1
ATOM 929 C CA . PRO A 1 127 ? -13.190 3.636 20.859 1.00 97.88 127 PRO A CA 1
ATOM 930 C C . PRO A 1 127 ? -14.385 3.774 19.904 1.00 97.88 127 PRO A C 1
ATOM 932 O O . PRO A 1 127 ? -15.465 4.217 20.312 1.00 97.88 127 PRO A O 1
ATOM 935 N N . ALA A 1 128 ? -14.185 3.390 18.643 1.00 97.50 128 ALA A N 1
ATOM 936 C CA . ALA A 1 128 ? -15.281 3.266 17.693 1.00 97.50 128 ALA A CA 1
ATOM 937 C C . ALA A 1 128 ? -16.279 2.185 18.153 1.00 97.50 128 ALA A C 1
ATOM 939 O O . ALA A 1 128 ? -15.904 1.197 18.791 1.00 97.50 128 ALA A O 1
ATOM 940 N N . GLU A 1 129 ? -17.559 2.377 17.843 1.00 97.81 129 GLU A N 1
ATOM 941 C CA . GLU A 1 129 ? -18.633 1.413 18.108 1.00 97.81 129 GLU A CA 1
ATOM 942 C C . GLU A 1 129 ? -19.414 1.147 16.817 1.00 97.81 129 GLU A C 1
ATOM 944 O O . GLU A 1 129 ? -19.452 2.000 15.935 1.00 97.81 129 GLU A O 1
ATOM 949 N N . GLY A 1 130 ? -20.048 -0.026 16.706 1.00 96.19 130 GLY A N 1
ATOM 950 C CA . GLY A 1 130 ? -20.850 -0.373 15.524 1.00 96.19 130 GLY A CA 1
ATOM 951 C C . GLY A 1 130 ? -20.024 -0.507 14.242 1.00 96.19 130 GLY A C 1
ATOM 952 O O . GLY A 1 130 ? -20.505 -0.166 13.170 1.00 96.19 130 GLY A O 1
ATOM 953 N N . VAL A 1 131 ? -18.767 -0.941 14.364 1.00 96.50 131 VAL A N 1
ATOM 954 C CA . VAL A 1 131 ? -17.881 -1.202 13.225 1.00 96.50 131 VAL A CA 1
ATOM 955 C C . VAL A 1 131 ? -18.289 -2.538 12.605 1.00 96.50 131 VAL A C 1
ATOM 957 O O . VAL A 1 131 ? -18.124 -3.585 13.233 1.00 96.50 131 VAL A O 1
ATOM 960 N N . GLU A 1 132 ? -18.889 -2.493 11.421 1.00 94.69 132 GLU A N 1
ATOM 961 C CA . GLU A 1 132 ? -19.240 -3.682 10.639 1.00 94.69 132 GLU A CA 1
ATOM 962 C C . GLU A 1 132 ? -18.017 -4.177 9.863 1.00 94.69 132 GLU A C 1
ATOM 964 O O . GLU A 1 132 ? -17.179 -3.375 9.474 1.00 94.69 132 GLU A O 1
ATOM 969 N N . ALA A 1 133 ? -17.903 -5.485 9.630 1.00 93.69 133 ALA A N 1
ATOM 970 C CA . ALA A 1 133 ? -16.806 -6.016 8.824 1.00 93.69 133 ALA A CA 1
ATOM 971 C C . ALA A 1 133 ? -16.965 -5.614 7.341 1.00 93.69 133 ALA A C 1
ATOM 973 O O . ALA A 1 133 ? -18.099 -5.625 6.844 1.00 93.69 133 ALA A O 1
ATOM 974 N N . PRO A 1 134 ? -15.863 -5.313 6.624 1.00 93.06 134 PRO A N 1
ATOM 975 C CA . PRO A 1 134 ? -15.893 -5.158 5.173 1.00 93.06 134 PRO A CA 1
ATOM 976 C C . PRO A 1 134 ? -16.487 -6.396 4.490 1.00 93.06 134 PRO A C 1
ATOM 978 O O . PRO A 1 134 ? -16.287 -7.526 4.944 1.00 93.06 134 PRO A O 1
ATOM 981 N N . GLU A 1 135 ? -17.221 -6.205 3.394 1.00 92.38 135 GLU A N 1
ATOM 982 C CA . GLU A 1 135 ? -17.762 -7.324 2.619 1.00 92.38 135 GLU A CA 1
ATOM 983 C C . GLU A 1 135 ? -16.768 -7.858 1.605 1.00 92.38 135 GLU A C 1
ATOM 985 O O . GLU A 1 135 ? -16.241 -7.090 0.812 1.00 92.38 135 GLU A O 1
ATOM 990 N N . PHE A 1 136 ? -16.538 -9.176 1.594 1.00 91.44 136 PHE A N 1
ATOM 991 C CA . PHE A 1 136 ? -15.695 -9.795 0.575 1.00 91.44 136 PHE A CA 1
ATOM 992 C C . PHE A 1 136 ? -16.312 -9.642 -0.816 1.00 91.44 136 PHE A C 1
ATOM 994 O O . PHE A 1 136 ? -17.439 -10.075 -1.062 1.00 91.44 136 PHE A O 1
ATOM 1001 N N . SER A 1 137 ? -15.521 -9.110 -1.739 1.00 93.19 137 SER A N 1
ATOM 1002 C CA . SER A 1 137 ? -15.817 -9.094 -3.162 1.00 93.19 137 SER A CA 1
ATOM 1003 C C . SER A 1 137 ? -15.615 -10.478 -3.761 1.00 93.19 137 SER A C 1
ATOM 1005 O O . SER A 1 137 ? -14.626 -11.146 -3.460 1.00 93.19 137 SER A O 1
ATOM 1007 N N . ALA A 1 138 ? -16.487 -10.906 -4.675 1.00 95.69 138 ALA A N 1
ATOM 1008 C CA . ALA A 1 138 ? -16.286 -12.172 -5.384 1.00 95.69 138 ALA A CA 1
ATOM 1009 C C . ALA A 1 138 ? -14.990 -12.187 -6.220 1.00 95.69 138 ALA A C 1
ATOM 1011 O O . ALA A 1 138 ? -14.441 -13.262 -6.471 1.00 95.69 138 ALA A O 1
ATOM 1012 N N . LEU A 1 139 ? -14.481 -11.012 -6.617 1.00 95.56 139 LEU A N 1
ATOM 1013 C CA . LEU A 1 139 ? -13.250 -10.881 -7.400 1.00 95.56 139 LEU A CA 1
ATOM 1014 C C . LEU A 1 139 ? -12.017 -11.399 -6.669 1.00 95.56 139 LEU A C 1
ATOM 1016 O O . LEU A 1 139 ? -11.130 -11.936 -7.320 1.00 95.56 139 LEU A O 1
ATOM 1020 N N . ILE A 1 140 ? -11.960 -11.328 -5.336 1.00 95.44 140 ILE A N 1
ATOM 1021 C CA . ILE A 1 140 ? -10.793 -11.814 -4.580 1.00 95.44 140 ILE A CA 1
ATOM 1022 C C . ILE A 1 140 ? -10.531 -13.320 -4.791 1.00 95.44 140 ILE A C 1
ATOM 1024 O O . ILE A 1 140 ? -9.411 -13.803 -4.613 1.00 95.44 140 ILE A O 1
ATOM 1028 N N . CYS A 1 141 ? -11.570 -14.059 -5.194 1.00 97.38 141 CYS A N 1
ATOM 1029 C CA . CYS A 1 141 ? -11.515 -15.483 -5.503 1.00 97.38 141 CYS A CA 1
ATOM 1030 C C . CYS A 1 141 ? -11.107 -15.775 -6.960 1.00 97.38 141 CYS A C 1
ATOM 1032 O O . CYS A 1 141 ? -10.915 -16.937 -7.326 1.00 97.38 141 CYS A O 1
ATOM 1034 N N . ASP A 1 142 ? -11.010 -14.753 -7.814 1.00 95.94 142 ASP A N 1
ATOM 1035 C CA . ASP A 1 142 ? -10.571 -14.890 -9.199 1.00 95.94 142 ASP A CA 1
ATOM 1036 C C . ASP A 1 142 ? -9.042 -14.836 -9.275 1.00 95.94 142 ASP A C 1
ATOM 1038 O O . ASP A 1 142 ? -8.418 -13.863 -8.879 1.00 95.94 142 ASP A O 1
ATOM 1042 N N . SER A 1 143 ? -8.422 -15.862 -9.855 1.00 95.56 143 SER A N 1
ATOM 1043 C CA . SER A 1 143 ? -6.973 -15.927 -10.118 1.00 95.56 143 SER A CA 1
ATOM 1044 C C . SER A 1 143 ? -6.459 -14.908 -11.152 1.00 95.56 143 SER A C 1
ATOM 1046 O O . SER A 1 143 ? -5.311 -14.983 -11.584 1.00 95.56 143 SER A O 1
ATOM 1048 N N . SER A 1 144 ? -7.314 -14.007 -11.628 1.00 94.50 144 SER A N 1
ATOM 1049 C CA . SER A 1 144 ? -6.959 -12.939 -12.557 1.00 94.50 144 SER A CA 1
ATOM 1050 C C . SER A 1 144 ? -6.261 -11.768 -11.855 1.00 94.50 144 SER A C 1
ATOM 1052 O O . SER A 1 144 ? -6.242 -11.661 -10.630 1.00 94.50 144 SER A O 1
ATOM 1054 N N . THR A 1 145 ? -5.710 -10.853 -12.654 1.00 90.44 145 THR A N 1
ATOM 1055 C CA . THR A 1 145 ? -5.166 -9.576 -12.172 1.00 90.44 145 THR A CA 1
ATOM 1056 C C . THR A 1 145 ? -6.214 -8.734 -11.438 1.00 90.44 145 THR A C 1
ATOM 1058 O O . THR A 1 145 ? -5.888 -8.107 -10.436 1.00 90.44 145 THR A O 1
ATOM 1061 N N . ASP A 1 146 ? -7.474 -8.768 -11.879 1.00 91.88 146 ASP A N 1
ATOM 1062 C CA . ASP A 1 146 ? -8.565 -8.050 -11.209 1.00 91.88 146 ASP A CA 1
ATOM 1063 C C . ASP A 1 146 ? -8.787 -8.594 -9.790 1.00 91.88 146 ASP A C 1
ATOM 1065 O O . ASP A 1 146 ? -9.027 -7.828 -8.858 1.00 91.88 146 ASP A O 1
ATOM 1069 N N . GLY A 1 147 ? -8.614 -9.905 -9.593 1.00 94.69 147 GLY A N 1
ATOM 1070 C CA . GLY A 1 147 ? -8.654 -10.499 -8.261 1.00 94.69 147 GLY A CA 1
ATOM 1071 C C . GLY A 1 147 ? -7.473 -10.117 -7.370 1.00 94.69 147 GLY A C 1
ATOM 1072 O O . GLY A 1 147 ? -7.657 -9.959 -6.162 1.00 94.69 147 GLY A O 1
ATOM 1073 N N . ALA A 1 148 ? -6.285 -9.896 -7.941 1.00 94.88 148 ALA A N 1
ATOM 1074 C CA . ALA A 1 148 ? -5.133 -9.401 -7.186 1.00 94.88 148 ALA A CA 1
ATOM 1075 C C . ALA A 1 148 ? -5.362 -7.958 -6.702 1.00 94.88 148 ALA A C 1
ATOM 1077 O O . ALA A 1 148 ? -5.101 -7.648 -5.540 1.00 94.88 148 ALA A O 1
ATOM 1078 N N . TYR A 1 149 ? -5.930 -7.092 -7.549 1.00 93.06 149 TYR A N 1
ATOM 1079 C CA . TYR A 1 149 ? -6.343 -5.747 -7.136 1.00 93.06 149 TYR A CA 1
ATOM 1080 C C . TYR A 1 149 ? -7.430 -5.774 -6.064 1.00 93.06 149 TYR A C 1
ATOM 1082 O O . TYR A 1 149 ? -7.339 -5.033 -5.086 1.00 93.06 149 TYR A O 1
ATOM 1090 N N . ALA A 1 150 ? -8.421 -6.659 -6.206 1.00 93.94 150 ALA A N 1
ATOM 1091 C CA . ALA A 1 150 ? -9.453 -6.833 -5.191 1.00 93.94 150 ALA A CA 1
ATOM 1092 C C . ALA A 1 150 ? -8.852 -7.267 -3.842 1.00 93.94 150 ALA A C 1
ATOM 1094 O O . ALA A 1 150 ? -9.267 -6.761 -2.801 1.00 93.94 150 ALA A O 1
ATOM 1095 N N . ALA A 1 151 ? -7.844 -8.147 -3.838 1.00 95.75 151 ALA A N 1
ATOM 1096 C CA . ALA A 1 151 ? -7.127 -8.515 -2.616 1.00 95.75 151 ALA A CA 1
ATOM 1097 C C . ALA A 1 151 ? -6.355 -7.350 -1.996 1.00 95.75 151 ALA A C 1
ATOM 1099 O O . ALA A 1 151 ? -6.410 -7.181 -0.780 1.00 95.75 151 ALA A O 1
ATOM 1100 N N . LEU A 1 152 ? -5.671 -6.538 -2.807 1.00 95.50 152 LEU A N 1
ATOM 1101 C CA . LEU A 1 152 ? -4.963 -5.352 -2.324 1.00 95.50 152 LEU A CA 1
ATOM 1102 C C . LEU A 1 152 ? -5.932 -4.331 -1.704 1.00 95.50 152 LEU A C 1
ATOM 1104 O O . LEU A 1 152 ? -5.696 -3.862 -0.594 1.00 95.50 152 LEU A O 1
ATOM 1108 N N . SER A 1 153 ? -7.050 -4.043 -2.378 1.00 94.38 153 SER A N 1
ATOM 1109 C CA . SER A 1 153 ? -8.130 -3.193 -1.855 1.00 94.38 153 SER A CA 1
ATOM 1110 C C . SER A 1 153 ? -8.654 -3.725 -0.517 1.00 94.38 153 SER A C 1
ATOM 1112 O O . SER A 1 153 ? -8.649 -3.007 0.484 1.00 94.38 153 SER A O 1
ATOM 1114 N N . HIS A 1 154 ? -9.006 -5.014 -0.454 1.00 95.06 154 HIS A N 1
ATOM 1115 C CA . HIS A 1 154 ? -9.452 -5.639 0.788 1.00 95.06 154 HIS A CA 1
ATOM 1116 C C . HIS A 1 154 ? -8.401 -5.589 1.893 1.00 95.06 154 HIS A C 1
ATOM 1118 O O . HIS A 1 154 ? -8.762 -5.398 3.050 1.00 95.06 154 HIS A O 1
ATOM 1124 N N . TRP A 1 155 ? -7.114 -5.728 1.579 1.00 96.50 155 TRP A N 1
ATOM 1125 C CA . TRP A 1 155 ? -6.065 -5.648 2.591 1.00 96.50 155 TRP A CA 1
ATOM 1126 C C . TRP A 1 155 ? -6.112 -4.311 3.346 1.00 96.50 155 TRP A C 1
ATOM 1128 O O . TRP A 1 155 ? -6.111 -4.321 4.577 1.00 96.50 155 TRP A O 1
ATOM 1138 N N . PHE A 1 156 ? -6.277 -3.184 2.643 1.00 95.94 156 PHE A N 1
ATOM 1139 C CA . PHE A 1 156 ? -6.453 -1.870 3.277 1.00 95.94 156 PHE A CA 1
ATOM 1140 C C . PHE A 1 156 ? -7.766 -1.763 4.069 1.00 95.94 156 PHE A C 1
ATOM 1142 O O . PHE A 1 156 ? -7.762 -1.275 5.200 1.00 95.94 156 PHE A O 1
ATOM 1149 N N . GLU A 1 157 ? -8.882 -2.267 3.532 1.00 95.12 157 GLU A N 1
ATOM 1150 C CA . GLU A 1 157 ? -10.173 -2.258 4.241 1.00 95.12 157 GLU A CA 1
ATOM 1151 C C . GLU A 1 157 ? -10.117 -3.040 5.558 1.00 95.12 157 GLU A C 1
ATOM 1153 O O . GLU A 1 157 ? -10.586 -2.572 6.601 1.00 95.12 157 GLU A O 1
ATOM 1158 N N . PHE A 1 158 ? -9.535 -4.238 5.521 1.00 96.31 158 PHE A N 1
ATOM 1159 C CA . PHE A 1 158 ? -9.431 -5.104 6.686 1.00 96.31 158 PHE A CA 1
ATOM 1160 C C . PHE A 1 158 ? -8.349 -4.650 7.659 1.00 96.31 158 PHE A C 1
ATOM 1162 O O . PHE A 1 158 ? -8.536 -4.855 8.857 1.00 96.31 158 PHE A O 1
ATOM 1169 N N . LEU A 1 159 ? -7.284 -3.985 7.197 1.00 96.25 159 LEU A N 1
ATOM 1170 C CA . LEU A 1 159 ? -6.348 -3.290 8.081 1.00 96.25 159 LEU A CA 1
ATOM 1171 C C . LEU A 1 159 ? -7.082 -2.196 8.860 1.00 96.25 159 LEU A C 1
ATOM 1173 O O . LEU A 1 159 ? -7.038 -2.186 10.089 1.00 96.25 159 LEU A O 1
ATOM 1177 N N . HIS A 1 160 ? -7.842 -1.344 8.171 1.00 95.69 160 HIS A N 1
ATOM 1178 C CA . HIS A 1 160 ? -8.598 -0.284 8.831 1.00 95.69 160 HIS A CA 1
ATOM 1179 C C . HIS A 1 160 ? -9.645 -0.840 9.810 1.00 95.69 160 HIS A C 1
ATOM 1181 O O . HIS A 1 160 ? -9.760 -0.387 10.952 1.00 95.69 160 HIS A O 1
ATOM 1187 N N . HIS A 1 161 ? -10.391 -1.875 9.408 1.00 96.31 161 HIS A N 1
ATOM 1188 C CA . HIS A 1 161 ? -11.300 -2.576 10.314 1.00 96.31 161 HIS A CA 1
ATOM 1189 C C . HIS A 1 161 ? -10.559 -3.144 11.536 1.00 96.31 161 HIS A C 1
ATOM 1191 O O . HIS A 1 161 ? -11.044 -2.999 12.665 1.00 96.31 161 HIS A O 1
ATOM 1197 N N . ALA A 1 162 ? -9.397 -3.774 11.338 1.00 97.31 162 ALA A N 1
ATOM 1198 C CA . ALA A 1 162 ? -8.588 -4.332 12.416 1.00 97.31 162 ALA A CA 1
ATOM 1199 C C . ALA A 1 162 ? -8.115 -3.248 13.391 1.00 97.31 162 ALA A C 1
ATOM 1201 O O . ALA A 1 162 ? -8.209 -3.449 14.597 1.00 97.31 162 ALA A O 1
ATOM 1202 N N . GLU A 1 163 ? -7.715 -2.067 12.921 1.00 96.50 163 GLU A N 1
ATOM 1203 C CA . GLU A 1 163 ? -7.346 -0.941 13.787 1.00 96.50 163 GLU A CA 1
ATOM 1204 C C . GLU A 1 163 ? -8.532 -0.397 14.602 1.00 96.50 163 GLU A C 1
ATOM 1206 O O . GLU A 1 163 ? -8.402 -0.128 15.802 1.00 96.50 163 GLU A O 1
ATOM 1211 N N . LEU A 1 164 ? -9.709 -0.269 13.978 1.00 96.25 164 LEU A N 1
ATOM 1212 C CA . LEU A 1 164 ? -10.921 0.223 14.640 1.00 96.25 164 LEU A CA 1
ATOM 1213 C C . LEU A 1 164 ? -11.450 -0.750 15.704 1.00 96.25 164 LEU A C 1
ATOM 1215 O O . LEU A 1 164 ? -11.876 -0.335 16.787 1.00 96.25 164 LEU A O 1
ATOM 1219 N N . THR A 1 165 ? -11.448 -2.047 15.391 1.00 97.12 165 THR A N 1
ATOM 1220 C CA . THR A 1 165 ? -12.007 -3.108 16.250 1.00 97.12 165 THR A CA 1
ATOM 1221 C C . THR A 1 165 ? -10.991 -3.710 17.211 1.00 97.12 165 THR A C 1
ATOM 1223 O O . THR A 1 165 ? -11.364 -4.188 18.289 1.00 97.12 165 THR A O 1
ATOM 1226 N N . ARG A 1 166 ? -9.709 -3.596 16.864 1.00 97.31 166 ARG A N 1
ATOM 1227 C CA . ARG A 1 166 ? -8.558 -4.236 17.508 1.00 97.31 166 ARG A CA 1
ATOM 1228 C C . ARG A 1 166 ? -8.620 -5.757 17.409 1.00 97.31 166 ARG A C 1
ATOM 1230 O O . ARG A 1 166 ? -8.367 -6.461 18.389 1.00 97.31 166 ARG A O 1
ATOM 1237 N N . ASP A 1 167 ? -9.022 -6.232 16.233 1.00 96.88 167 ASP A N 1
ATOM 1238 C CA . ASP A 1 167 ? -9.208 -7.641 15.903 1.00 96.88 167 ASP A CA 1
ATOM 1239 C C . ASP A 1 167 ? -8.599 -7.967 14.531 1.00 96.88 167 ASP A C 1
ATOM 1241 O O . ASP A 1 167 ? -9.028 -7.441 13.505 1.00 96.88 167 ASP A O 1
ATOM 1245 N N . ASN A 1 168 ? -7.609 -8.860 14.525 1.00 97.06 168 ASN A N 1
ATOM 1246 C CA . ASN A 1 168 ? -6.898 -9.283 13.319 1.00 97.06 168 ASN A CA 1
ATOM 1247 C C . ASN A 1 168 ? -7.574 -10.448 12.584 1.00 97.06 168 ASN A C 1
ATOM 1249 O O . ASN A 1 168 ? -7.046 -10.873 11.562 1.00 97.06 168 ASN A O 1
ATOM 1253 N N . GLU A 1 169 ? -8.702 -10.997 13.060 1.00 95.69 169 GLU A N 1
ATOM 1254 C CA . GLU A 1 169 ? -9.273 -12.244 12.516 1.00 95.69 169 GLU A CA 1
ATOM 1255 C C . GLU A 1 169 ? -9.449 -12.229 10.989 1.00 95.69 169 GLU A C 1
ATOM 1257 O O . GLU A 1 169 ? -9.179 -13.236 10.333 1.00 95.69 169 GLU A O 1
ATOM 1262 N N . TYR A 1 170 ? -9.870 -11.104 10.408 1.00 95.06 170 TYR A N 1
ATOM 1263 C CA . TYR A 1 170 ? -10.023 -10.982 8.957 1.00 95.06 170 TYR A CA 1
ATOM 1264 C C . TYR A 1 170 ? -8.734 -10.589 8.235 1.00 95.06 170 TYR A C 1
ATOM 1266 O O . TYR A 1 170 ? -8.435 -11.168 7.192 1.00 95.06 170 TYR A O 1
ATOM 1274 N N . LEU A 1 171 ? -7.946 -9.667 8.799 1.00 96.25 171 LEU A N 1
ATOM 1275 C CA . LEU A 1 171 ? -6.663 -9.259 8.218 1.00 96.25 171 LEU A CA 1
ATOM 1276 C C . LEU A 1 171 ? -5.722 -10.467 8.064 1.00 96.25 171 LEU A C 1
ATOM 1278 O O . LEU A 1 171 ? -5.145 -10.660 6.995 1.00 96.25 171 LEU A O 1
ATOM 1282 N N . ALA A 1 172 ? -5.704 -11.347 9.072 1.00 96.56 172 ALA A N 1
ATOM 1283 C CA . ALA A 1 172 ? -4.958 -12.608 9.112 1.00 96.56 172 ALA A CA 1
ATOM 1284 C C . ALA A 1 172 ? -5.225 -13.553 7.930 1.00 96.56 172 ALA A C 1
ATOM 1286 O O . ALA A 1 172 ? -4.412 -14.423 7.613 1.00 96.56 172 ALA A O 1
ATOM 1287 N N . GLN A 1 173 ? -6.384 -13.423 7.283 1.00 96.25 173 GLN A N 1
ATOM 1288 C CA . GLN A 1 173 ? -6.769 -14.279 6.163 1.00 96.25 173 GLN A CA 1
ATOM 1289 C C . GLN A 1 173 ? -6.159 -13.792 4.845 1.00 96.25 173 GLN A C 1
ATOM 1291 O O . GLN A 1 173 ? -5.959 -14.596 3.937 1.00 96.25 173 GLN A O 1
ATOM 1296 N N . LEU A 1 174 ? -5.809 -12.506 4.757 1.00 96.81 174 LEU A N 1
ATOM 1297 C CA . LEU A 1 174 ? -5.345 -11.863 3.528 1.00 96.81 174 LEU A CA 1
ATOM 1298 C C . LEU A 1 174 ? -3.841 -11.903 3.318 1.00 96.81 174 LEU A C 1
ATOM 1300 O O . LEU A 1 174 ? -3.391 -11.503 2.253 1.00 96.81 174 LEU A O 1
ATOM 1304 N N . HIS A 1 175 ? -3.054 -12.384 4.272 1.00 96.00 175 HIS A N 1
ATOM 1305 C CA . HIS A 1 175 ? -1.614 -12.531 4.091 1.00 96.00 175 HIS A CA 1
ATOM 1306 C C . HIS A 1 175 ? -1.158 -13.957 4.342 1.00 96.00 175 HIS A C 1
ATOM 1308 O O . HIS A 1 175 ? -1.799 -14.710 5.073 1.00 96.00 175 HIS A O 1
ATOM 1314 N N . MET A 1 176 ? -0.042 -14.332 3.728 1.00 96.69 176 MET A N 1
ATOM 1315 C CA . MET A 1 176 ? 0.617 -15.613 3.944 1.00 96.69 176 MET A CA 1
ATOM 1316 C C . MET A 1 176 ? 1.185 -15.701 5.371 1.00 96.69 176 MET A C 1
ATOM 1318 O O . MET A 1 176 ? 1.445 -14.688 6.020 1.00 96.69 176 MET A O 1
ATOM 1322 N N . GLU A 1 177 ? 1.365 -16.925 5.884 1.00 94.25 177 GLU A N 1
ATOM 1323 C CA . GLU A 1 177 ? 1.895 -17.141 7.247 1.00 94.25 177 GLU A CA 1
ATOM 1324 C C . GLU A 1 177 ? 3.353 -16.672 7.400 1.00 94.25 177 GLU A C 1
ATOM 1326 O O . GLU A 1 177 ? 3.821 -16.439 8.514 1.00 94.25 177 GLU A O 1
ATOM 1331 N N . ASP A 1 178 ? 4.083 -16.571 6.292 1.00 92.81 178 ASP A N 1
ATOM 1332 C CA . ASP A 1 178 ? 5.478 -16.151 6.204 1.00 92.81 178 ASP A CA 1
ATOM 1333 C C . ASP A 1 178 ? 5.660 -14.677 5.809 1.00 92.81 178 ASP A C 1
ATOM 1335 O O . ASP A 1 178 ? 6.801 -14.209 5.798 1.00 92.81 178 ASP A O 1
ATOM 1339 N N . CYS A 1 179 ? 4.575 -13.916 5.601 1.00 96.06 179 CYS A N 1
ATOM 1340 C CA . CYS A 1 179 ? 4.656 -12.470 5.386 1.00 96.06 179 CYS A CA 1
ATOM 1341 C C . CYS A 1 179 ? 5.108 -11.761 6.674 1.00 96.06 179 CYS A C 1
ATOM 1343 O O . CYS A 1 179 ? 4.314 -11.405 7.550 1.00 96.06 179 CYS A O 1
ATOM 1345 N N . ARG A 1 180 ? 6.421 -11.558 6.806 1.00 92.31 180 ARG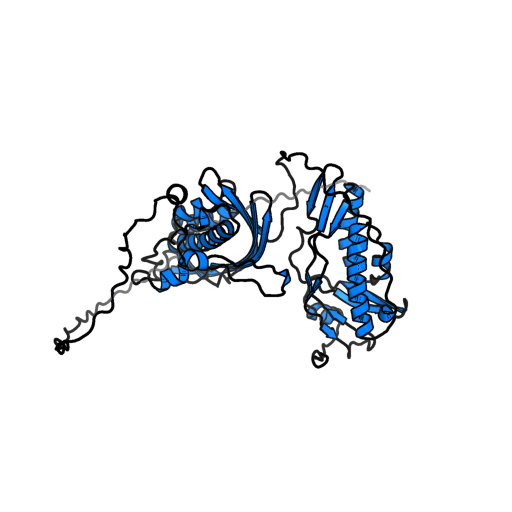 A N 1
ATOM 1346 C CA . ARG A 1 180 ? 7.040 -10.993 8.010 1.00 92.31 180 ARG A CA 1
ATOM 1347 C C . ARG A 1 180 ? 6.570 -9.570 8.306 1.00 92.31 180 ARG A C 1
ATOM 1349 O O . ARG A 1 180 ? 6.390 -9.234 9.476 1.00 92.31 180 ARG A O 1
ATOM 1356 N N . ASP A 1 181 ? 6.404 -8.755 7.275 1.00 91.50 181 ASP A N 1
ATOM 1357 C CA . ASP A 1 181 ? 6.026 -7.350 7.415 1.00 91.50 181 ASP A CA 1
ATOM 1358 C C . ASP A 1 181 ? 4.522 -7.187 7.665 1.00 91.50 181 ASP A C 1
ATOM 1360 O O . ASP A 1 181 ? 4.122 -6.316 8.435 1.00 91.50 181 ASP A O 1
ATOM 1364 N N . CYS A 1 182 ? 3.689 -8.114 7.176 1.00 94.56 182 CYS A N 1
ATOM 1365 C CA . CYS A 1 182 ? 2.280 -8.203 7.573 1.00 94.56 182 CYS A CA 1
ATOM 1366 C C . CYS A 1 182 ? 2.139 -8.399 9.093 1.00 94.56 182 CYS A C 1
ATOM 1368 O O . CYS A 1 182 ? 1.330 -7.732 9.740 1.00 94.56 182 CYS A O 1
ATOM 1370 N N . ALA A 1 183 ? 3.008 -9.223 9.690 1.00 93.62 183 ALA A N 1
ATOM 1371 C CA . ALA A 1 183 ? 2.994 -9.468 11.130 1.00 93.62 183 ALA A CA 1
ATOM 1372 C C . ALA A 1 183 ? 3.315 -8.215 11.972 1.00 93.62 183 ALA A C 1
ATOM 1374 O O . ALA A 1 183 ? 2.983 -8.179 13.159 1.00 93.62 183 ALA A O 1
ATOM 1375 N N . VAL A 1 184 ? 3.961 -7.188 11.401 1.00 93.25 184 VAL A N 1
ATOM 1376 C CA . VAL A 1 184 ? 4.205 -5.911 12.098 1.00 93.25 184 VAL A CA 1
ATOM 1377 C C . VAL A 1 184 ? 2.885 -5.185 12.349 1.00 93.25 184 VAL A C 1
ATOM 1379 O O . VAL A 1 184 ? 2.643 -4.754 13.477 1.00 93.25 184 VAL A O 1
ATOM 1382 N N . TRP A 1 185 ? 2.019 -5.118 11.336 1.00 94.12 185 TRP A N 1
ATOM 1383 C CA . TRP A 1 185 ? 0.688 -4.515 11.437 1.00 94.12 185 TRP A CA 1
ATOM 1384 C C . TRP A 1 185 ? -0.208 -5.289 12.400 1.00 94.12 185 TRP A C 1
ATOM 1386 O O . TRP A 1 185 ? -0.803 -4.698 13.301 1.00 94.12 185 TRP A O 1
ATOM 1396 N N . GLU A 1 186 ? -0.223 -6.621 12.298 1.00 95.94 186 GLU A N 1
ATOM 1397 C CA . GLU A 1 186 ? -0.954 -7.460 13.251 1.00 95.94 186 GLU A CA 1
ATOM 1398 C C . GLU A 1 186 ? -0.481 -7.228 14.690 1.00 95.94 186 GLU A C 1
ATOM 1400 O O . GLU A 1 186 ? -1.306 -7.071 15.590 1.00 95.94 186 GLU A O 1
ATOM 1405 N N . THR A 1 187 ? 0.838 -7.173 14.913 1.00 96.69 187 THR A N 1
ATOM 1406 C CA . THR A 1 187 ? 1.415 -6.953 16.247 1.00 96.69 187 THR A CA 1
ATOM 1407 C C . THR A 1 187 ? 0.993 -5.601 16.816 1.00 96.69 187 THR A C 1
ATOM 1409 O O . THR A 1 187 ? 0.673 -5.524 18.000 1.00 96.69 187 THR A O 1
ATOM 1412 N N . ASP A 1 188 ? 0.955 -4.539 16.007 1.00 95.62 188 ASP A N 1
ATOM 1413 C CA . ASP A 1 188 ? 0.505 -3.226 16.482 1.00 95.62 188 ASP A CA 1
ATOM 1414 C C . ASP A 1 188 ? -0.981 -3.244 16.884 1.00 95.62 188 ASP A C 1
ATOM 1416 O O . ASP A 1 188 ? -1.344 -2.726 17.945 1.00 95.62 188 ASP A O 1
ATOM 1420 N N . VAL A 1 189 ? -1.834 -3.929 16.113 1.00 97.62 189 VAL A N 1
ATOM 1421 C CA . VAL A 1 189 ? -3.246 -4.147 16.468 1.00 97.62 189 VAL A CA 1
ATOM 1422 C C . VAL A 1 189 ? -3.383 -4.978 17.754 1.00 97.62 189 VAL A C 1
ATOM 1424 O O . VAL A 1 189 ? -4.176 -4.631 18.637 1.00 97.62 189 VAL A O 1
ATOM 1427 N N . GLU A 1 190 ? -2.590 -6.042 17.912 1.00 97.75 190 GLU A N 1
ATOM 1428 C CA . GLU A 1 190 ? -2.565 -6.871 19.124 1.00 97.75 190 GLU A CA 1
ATOM 1429 C C . GLU A 1 190 ? -2.107 -6.082 20.355 1.00 97.75 190 GLU A C 1
ATOM 1431 O O . GLU A 1 190 ? -2.705 -6.208 21.429 1.00 97.75 190 GLU A O 1
ATOM 1436 N N . ASP A 1 191 ? -1.075 -5.251 20.212 1.00 97.50 191 ASP A N 1
ATOM 1437 C CA . ASP A 1 191 ? -0.567 -4.389 21.275 1.00 97.50 191 ASP A CA 1
ATOM 1438 C C . ASP A 1 191 ? -1.633 -3.355 21.675 1.00 97.50 191 ASP A C 1
ATOM 1440 O O . ASP A 1 191 ? -1.922 -3.193 22.868 1.00 97.50 191 ASP A O 1
ATOM 1444 N N . MET A 1 192 ? -2.318 -2.733 20.706 1.00 97.19 192 MET A N 1
ATOM 1445 C CA . MET A 1 192 ? -3.454 -1.846 20.983 1.00 97.19 192 MET A CA 1
ATOM 1446 C C . MET A 1 192 ? -4.583 -2.567 21.730 1.00 97.19 192 MET A C 1
ATOM 1448 O O . MET A 1 192 ? -5.138 -2.023 22.693 1.00 97.19 192 MET A O 1
ATOM 1452 N N . ALA A 1 193 ? -4.915 -3.800 21.338 1.00 97.69 193 ALA A N 1
ATOM 1453 C CA . ALA A 1 193 ? -5.907 -4.621 22.028 1.00 97.69 193 ALA A CA 1
ATOM 1454 C C . ALA A 1 193 ? -5.473 -4.943 23.470 1.00 97.69 193 ALA A C 1
ATOM 1456 O O . ALA A 1 193 ? -6.258 -4.797 24.415 1.00 97.69 193 ALA A O 1
ATOM 1457 N N . ALA A 1 194 ? -4.215 -5.351 23.657 1.00 98.06 194 ALA A N 1
ATOM 1458 C CA . ALA A 1 194 ? -3.646 -5.740 24.945 1.00 98.06 194 ALA A CA 1
ATOM 1459 C C . ALA A 1 194 ? -3.561 -4.565 25.930 1.00 98.06 194 ALA A C 1
ATOM 1461 O O . ALA A 1 194 ? -3.802 -4.740 27.132 1.00 98.06 194 ALA A O 1
ATOM 1462 N N . GLU A 1 195 ? -3.259 -3.368 25.427 1.00 97.75 195 GLU A N 1
ATOM 1463 C CA . GLU A 1 195 ? -3.184 -2.128 26.204 1.00 97.75 195 GLU A CA 1
ATOM 1464 C C . GLU A 1 195 ? -4.534 -1.398 26.303 1.00 97.75 195 GLU A C 1
ATOM 1466 O O . GLU A 1 195 ? -4.656 -0.398 27.014 1.00 97.75 195 GLU A O 1
ATOM 1471 N N . ASN A 1 196 ? -5.575 -1.923 25.647 1.00 97.81 196 ASN A N 1
ATOM 1472 C CA . ASN A 1 196 ? -6.890 -1.302 25.506 1.00 97.81 196 ASN A CA 1
ATOM 1473 C C . ASN A 1 196 ? -6.810 0.150 24.985 1.00 97.81 196 ASN A C 1
ATOM 1475 O O . ASN A 1 196 ? -7.598 1.006 25.391 1.00 97.81 196 ASN A O 1
ATOM 1479 N N . GLN A 1 197 ? -5.859 0.408 24.091 1.00 98.06 197 GLN A N 1
ATOM 1480 C CA . GLN A 1 197 ? -5.730 1.659 23.348 1.00 98.06 197 GLN A CA 1
ATOM 1481 C C . GLN A 1 197 ? -6.681 1.666 22.153 1.00 98.06 197 GLN A C 1
ATOM 1483 O O . GLN A 1 197 ? -7.241 0.625 21.817 1.00 98.06 197 GLN A O 1
ATOM 1488 N N . TRP A 1 198 ? -6.904 2.825 21.541 1.00 98.31 198 TRP A N 1
ATOM 1489 C CA . TRP A 1 198 ? -7.625 2.962 20.273 1.00 98.31 198 TRP A CA 1
ATOM 1490 C C . TRP A 1 198 ? -7.118 4.174 19.490 1.00 98.31 198 TRP A C 1
ATOM 1492 O O . TRP A 1 198 ? -6.483 5.067 20.063 1.00 98.31 198 TRP A O 1
ATOM 1502 N N . LEU A 1 199 ? -7.405 4.200 18.190 1.00 97.38 199 LEU A N 1
ATOM 1503 C CA . LEU A 1 199 ? -7.056 5.305 17.302 1.00 97.38 199 LEU A CA 1
ATOM 1504 C C . LEU A 1 199 ? -8.221 6.293 17.171 1.00 97.38 199 LEU A C 1
ATOM 1506 O O . LEU A 1 199 ? -9.388 5.908 17.231 1.00 97.38 199 LEU A O 1
ATOM 1510 N N . VAL A 1 200 ? -7.905 7.579 17.032 1.00 97.50 200 VAL A N 1
ATOM 1511 C CA . VAL A 1 200 ? -8.846 8.662 16.725 1.00 97.50 200 VAL A CA 1
ATOM 1512 C C . VAL A 1 200 ? -8.316 9.416 15.511 1.00 97.50 200 VAL A C 1
ATOM 1514 O O . VAL A 1 200 ? -7.221 9.981 15.566 1.00 97.50 200 VAL A O 1
ATOM 1517 N N . GLY A 1 201 ? -9.114 9.458 14.444 1.00 93.81 201 GLY A N 1
ATOM 1518 C CA . GLY A 1 201 ? -8.640 9.903 13.132 1.00 93.81 201 GLY A CA 1
ATOM 1519 C C . GLY A 1 201 ? -7.696 8.878 12.500 1.00 93.81 201 GLY A C 1
ATOM 1520 O O . GLY A 1 201 ? -7.614 7.753 12.988 1.00 93.81 201 GLY A O 1
ATOM 1521 N N . GLY A 1 202 ? -6.983 9.296 11.455 1.00 87.12 202 GLY A N 1
ATOM 1522 C CA . GLY A 1 202 ? -6.176 8.405 10.624 1.00 87.12 202 GLY A CA 1
ATOM 1523 C C . GLY A 1 202 ? -7.045 7.588 9.683 1.00 87.12 202 GLY A C 1
ATOM 1524 O O . GLY A 1 202 ? -7.791 6.714 10.116 1.00 87.12 202 GLY A O 1
ATOM 1525 N N . GLU A 1 203 ? -6.939 7.885 8.399 1.00 89.69 203 GLU A N 1
ATOM 1526 C CA . GLU A 1 203 ? -7.355 6.991 7.327 1.00 89.69 203 GLU A CA 1
ATOM 1527 C C . GLU A 1 203 ? -6.069 6.461 6.700 1.00 89.69 203 GLU A C 1
ATOM 1529 O O . GLU A 1 203 ? -5.137 7.238 6.473 1.00 89.69 203 GLU A O 1
ATOM 1534 N N . ILE A 1 204 ? -6.002 5.142 6.514 1.00 89.81 204 ILE A N 1
ATOM 1535 C CA . ILE A 1 204 ? -4.917 4.479 5.792 1.00 89.81 204 ILE A CA 1
ATOM 1536 C C . ILE A 1 204 ? -5.486 4.034 4.454 1.00 89.81 204 ILE A C 1
ATOM 1538 O O . ILE A 1 204 ? -6.476 3.302 4.413 1.00 89.81 204 ILE A O 1
ATOM 1542 N N . PHE A 1 205 ? -4.852 4.469 3.375 1.00 90.88 205 PHE A N 1
ATOM 1543 C CA . PHE A 1 205 ? -5.176 4.060 2.017 1.00 90.88 205 PHE A CA 1
ATOM 1544 C C . PHE A 1 205 ? -3.891 3.859 1.214 1.00 90.88 205 PHE A C 1
ATOM 1546 O O . PHE A 1 205 ? -2.801 4.259 1.630 1.00 90.88 205 PHE A O 1
ATOM 1553 N N . GLY A 1 206 ? -4.019 3.176 0.082 1.00 90.69 206 GLY A N 1
ATOM 1554 C CA . GLY A 1 206 ? -2.930 3.006 -0.868 1.00 90.69 206 GLY A CA 1
ATOM 1555 C C . GLY A 1 206 ? -3.093 3.956 -2.045 1.00 90.69 206 GLY A C 1
ATOM 1556 O O . GLY A 1 206 ? -4.197 4.094 -2.558 1.00 90.69 206 GLY A O 1
ATOM 1557 N N . GLU A 1 207 ? -2.012 4.555 -2.526 1.00 89.38 207 GLU A N 1
ATOM 1558 C CA . GLU A 1 207 ? -1.944 5.163 -3.856 1.00 89.38 207 GLU A CA 1
ATOM 1559 C C . GLU A 1 207 ? -1.104 4.247 -4.755 1.00 89.38 207 GLU A C 1
ATOM 1561 O O . GLU A 1 207 ? 0.102 4.092 -4.567 1.00 89.38 207 GLU A O 1
ATOM 1566 N N . LEU A 1 208 ? -1.750 3.570 -5.705 1.00 85.88 208 LEU A N 1
ATOM 1567 C CA . LEU A 1 208 ? -1.100 2.650 -6.628 1.00 85.88 208 LEU A CA 1
ATOM 1568 C C . LEU A 1 208 ? -0.341 3.435 -7.700 1.00 85.88 208 LEU A C 1
ATOM 1570 O O . LEU A 1 208 ? -0.938 4.161 -8.497 1.00 85.88 208 LEU A O 1
ATOM 1574 N N . TYR A 1 209 ? 0.968 3.208 -7.777 1.00 78.56 209 TYR A N 1
ATOM 1575 C CA . TYR A 1 209 ? 1.790 3.691 -8.880 1.00 78.56 209 TYR A CA 1
ATOM 1576 C C . TYR A 1 209 ? 1.656 2.732 -10.045 1.00 78.56 209 TYR A C 1
ATOM 1578 O O . TYR A 1 209 ? 0.968 3.014 -11.017 1.00 78.56 209 TYR A O 1
ATOM 1586 N N . PHE A 1 210 ? 2.281 1.566 -9.941 1.00 77.69 210 PHE A N 1
ATOM 1587 C CA . PHE A 1 210 ? 2.224 0.554 -10.979 1.00 77.69 210 PHE A CA 1
ATOM 1588 C C . PHE A 1 210 ? 1.986 -0.813 -10.376 1.00 77.69 210 PHE A C 1
ATOM 1590 O O . PHE A 1 210 ? 2.226 -1.064 -9.195 1.00 77.69 210 PHE A O 1
ATOM 1597 N N . SER A 1 211 ? 1.554 -1.722 -11.233 1.00 81.56 211 SER A N 1
ATOM 1598 C CA . SER A 1 211 ? 1.520 -3.130 -10.908 1.00 81.56 211 SER A CA 1
ATOM 1599 C C . SER A 1 211 ? 1.868 -3.971 -12.124 1.00 81.56 211 SER A C 1
ATOM 1601 O O . SER A 1 211 ? 1.767 -3.524 -13.273 1.00 81.56 211 SER A O 1
ATOM 1603 N N . MET A 1 212 ? 2.279 -5.207 -11.873 1.00 83.25 212 MET A N 1
ATOM 1604 C CA . MET A 1 212 ? 2.590 -6.152 -12.929 1.00 83.25 212 MET A CA 1
ATOM 1605 C C . MET A 1 212 ? 2.396 -7.601 -12.472 1.00 83.25 212 MET A C 1
ATOM 1607 O O . MET A 1 212 ? 2.708 -7.950 -11.334 1.00 83.25 212 MET A O 1
ATOM 1611 N N . PRO A 1 213 ? 1.900 -8.484 -13.356 1.00 83.88 213 PRO A N 1
ATOM 1612 C CA . PRO A 1 213 ? 1.913 -9.916 -13.091 1.00 83.88 213 PRO A CA 1
ATOM 1613 C C . PRO A 1 213 ? 3.356 -10.446 -13.108 1.00 83.88 213 PRO A C 1
ATOM 1615 O O . PRO A 1 213 ? 4.106 -10.180 -14.048 1.00 83.88 213 PRO A O 1
ATOM 1618 N N . MET A 1 214 ? 3.715 -11.250 -12.107 1.00 79.94 214 MET A N 1
ATOM 1619 C CA . MET A 1 214 ? 5.053 -11.817 -11.904 1.00 79.94 214 MET A CA 1
ATOM 1620 C C . MET A 1 214 ? 4.969 -13.344 -11.829 1.00 79.94 214 MET A C 1
ATOM 1622 O O . MET A 1 214 ? 4.861 -13.937 -10.759 1.00 79.94 214 MET A O 1
ATOM 1626 N N . GLY A 1 215 ? 4.985 -14.009 -12.988 1.00 87.94 215 GLY A N 1
ATOM 1627 C CA . GLY A 1 215 ? 4.817 -15.465 -13.058 1.00 87.94 215 GLY A CA 1
ATOM 1628 C C . GLY A 1 215 ? 3.432 -15.901 -12.570 1.00 87.94 215 GLY A C 1
ATOM 1629 O O . GLY A 1 215 ? 2.438 -15.636 -13.243 1.00 87.94 215 GLY A O 1
ATOM 1630 N N . GLU A 1 216 ? 3.382 -16.589 -11.427 1.00 86.25 216 GLU A N 1
ATOM 1631 C CA . GLU A 1 216 ? 2.137 -16.975 -10.734 1.00 86.25 216 GLU A CA 1
ATOM 1632 C C . GLU A 1 216 ? 1.692 -15.944 -9.675 1.00 86.25 216 GLU A C 1
ATOM 1634 O O . GLU A 1 216 ? 0.630 -16.096 -9.073 1.00 86.25 216 GLU A O 1
ATOM 1639 N N . GLY A 1 217 ? 2.493 -14.900 -9.448 1.00 92.44 217 GLY A N 1
ATOM 1640 C CA . GLY A 1 217 ? 2.214 -13.818 -8.512 1.00 92.44 217 GLY A CA 1
ATOM 1641 C C . GLY A 1 217 ? 1.858 -12.499 -9.195 1.00 92.44 217 GLY A C 1
ATOM 1642 O O . GLY A 1 217 ? 1.713 -12.394 -10.418 1.00 92.44 217 GLY A O 1
ATOM 1643 N N . PHE A 1 218 ? 1.732 -11.471 -8.373 1.00 92.62 218 PHE A N 1
ATOM 1644 C CA . PHE A 1 218 ? 1.409 -10.113 -8.769 1.00 92.62 218 PHE A CA 1
ATOM 1645 C C . PHE A 1 218 ? 2.155 -9.143 -7.857 1.00 92.62 218 PHE A C 1
ATOM 1647 O O . PHE A 1 218 ? 2.131 -9.302 -6.642 1.00 92.62 218 PHE A O 1
ATOM 1654 N N . GLU A 1 219 ? 2.828 -8.16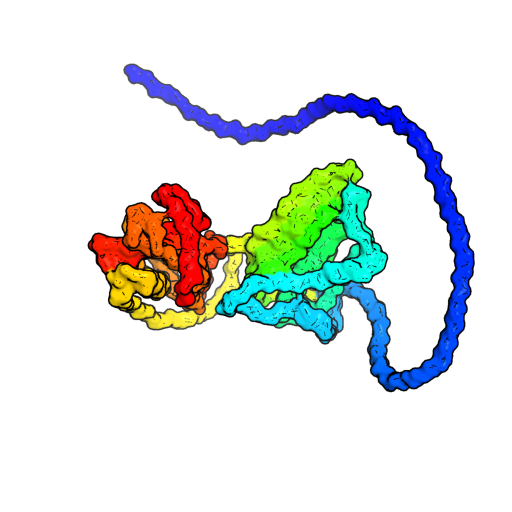0 -8.440 1.00 89.62 219 GLU A N 1
ATOM 1655 C CA . GLU A 1 219 ? 3.564 -7.138 -7.699 1.00 89.62 219 GLU A CA 1
ATOM 1656 C C . GLU A 1 219 ? 2.884 -5.785 -7.902 1.00 89.62 219 GLU A C 1
ATOM 1658 O O . GLU A 1 219 ? 2.492 -5.448 -9.023 1.00 89.62 219 GLU A O 1
ATOM 1663 N N . ALA A 1 220 ? 2.727 -5.018 -6.826 1.00 88.69 220 ALA A N 1
ATOM 1664 C CA . ALA A 1 220 ? 2.155 -3.679 -6.853 1.00 88.69 220 ALA A CA 1
ATOM 1665 C C . ALA A 1 220 ? 3.013 -2.721 -6.028 1.00 88.69 220 ALA A C 1
ATOM 1667 O O . ALA A 1 220 ? 3.301 -2.995 -4.866 1.00 88.69 220 ALA A O 1
ATOM 1668 N N . VAL A 1 221 ? 3.386 -1.586 -6.613 1.00 86.81 221 VAL A N 1
ATOM 1669 C CA . VAL A 1 221 ? 4.058 -0.502 -5.891 1.00 86.81 221 VAL A CA 1
ATOM 1670 C C . VAL A 1 221 ? 3.022 0.525 -5.481 1.00 86.81 221 VAL A C 1
ATOM 1672 O O . VAL A 1 221 ? 2.336 1.110 -6.322 1.00 86.81 221 VAL A O 1
ATOM 1675 N N . VAL A 1 222 ? 2.900 0.704 -4.172 1.00 89.88 222 VAL A N 1
ATOM 1676 C CA . VAL A 1 222 ? 1.834 1.458 -3.527 1.00 89.88 222 VAL A CA 1
ATOM 1677 C C . VAL A 1 222 ? 2.454 2.411 -2.518 1.00 89.88 222 VAL A C 1
ATOM 1679 O O . VAL A 1 222 ? 3.194 1.976 -1.635 1.00 89.88 222 VAL A O 1
ATOM 1682 N N . ASP A 1 223 ? 2.115 3.691 -2.595 1.00 88.88 223 ASP A N 1
ATOM 1683 C CA . ASP A 1 223 ? 2.328 4.586 -1.464 1.00 88.88 223 ASP A CA 1
ATOM 1684 C C . ASP A 1 223 ? 1.269 4.288 -0.413 1.00 88.88 223 ASP A C 1
ATOM 1686 O O . ASP A 1 223 ? 0.072 4.457 -0.634 1.00 88.88 223 ASP A O 1
ATOM 1690 N N . LEU A 1 224 ? 1.714 3.824 0.745 1.00 91.81 224 LEU A N 1
ATOM 1691 C CA . LEU A 1 224 ? 0.878 3.736 1.923 1.00 91.81 224 LEU A CA 1
ATOM 1692 C C . LEU A 1 224 ? 0.778 5.139 2.512 1.00 91.81 224 LEU A C 1
ATOM 1694 O O . LEU A 1 224 ? 1.744 5.678 3.064 1.00 91.81 224 LEU A O 1
ATOM 1698 N N . VAL A 1 225 ? -0.408 5.722 2.378 1.00 90.50 225 VAL A N 1
ATOM 1699 C CA . VAL A 1 225 ? -0.734 7.045 2.893 1.00 90.50 225 VAL A CA 1
ATOM 1700 C C . VAL A 1 225 ? -1.555 6.870 4.158 1.00 90.50 225 VAL A C 1
ATOM 1702 O O . VAL A 1 225 ? -2.608 6.240 4.153 1.00 90.50 225 VAL A O 1
ATOM 1705 N N . SER A 1 226 ? -1.069 7.436 5.259 1.00 92.62 226 SER A N 1
ATOM 1706 C CA . SER A 1 226 ? -1.817 7.544 6.507 1.00 92.62 226 SER A CA 1
ATOM 1707 C C . SER A 1 226 ? -1.974 9.004 6.879 1.00 92.62 226 SER A C 1
ATOM 1709 O O . SER A 1 226 ? -0.984 9.715 7.080 1.00 92.62 226 SER A O 1
ATOM 1711 N N . ASP A 1 227 ? -3.212 9.418 7.116 1.00 92.62 227 ASP A N 1
ATOM 1712 C CA . ASP A 1 227 ? -3.483 10.704 7.747 1.00 92.62 227 ASP A CA 1
ATOM 1713 C C . ASP A 1 227 ? -2.971 10.746 9.201 1.00 92.62 227 ASP A C 1
ATOM 1715 O O . ASP A 1 227 ? -2.848 9.706 9.860 1.00 92.62 227 ASP A O 1
ATOM 1719 N N . PRO A 1 228 ? -2.701 11.943 9.761 1.00 94.12 228 PRO A N 1
ATOM 1720 C CA . PRO A 1 228 ? -2.378 12.091 11.173 1.00 94.12 228 PRO A CA 1
ATOM 1721 C C . PRO A 1 228 ? -3.464 11.502 12.079 1.00 94.12 228 PRO A C 1
ATOM 1723 O O . PRO A 1 228 ? -4.651 11.802 11.932 1.00 94.12 228 PRO A O 1
ATOM 1726 N N . TYR A 1 229 ? -3.039 10.746 13.088 1.00 95.88 229 TYR A N 1
ATOM 1727 C CA . TYR A 1 229 ? -3.935 10.107 14.049 1.00 95.88 229 TYR A CA 1
ATOM 1728 C C . TYR A 1 229 ? -3.472 10.286 15.492 1.00 95.88 229 TYR A C 1
ATOM 1730 O O . TYR A 1 229 ? -2.313 10.589 15.793 1.00 95.88 229 TYR A O 1
ATOM 1738 N N . GLU A 1 230 ? -4.404 10.089 16.416 1.00 97.75 230 GLU A N 1
ATOM 1739 C CA . GLU A 1 230 ? -4.150 10.060 17.850 1.00 97.75 230 GLU A CA 1
ATOM 1740 C C . GLU A 1 230 ? -4.343 8.640 18.386 1.00 97.75 230 GLU A C 1
ATOM 1742 O O . GLU A 1 230 ? -5.405 8.052 18.219 1.00 97.75 230 GLU A O 1
ATOM 1747 N N . ARG A 1 231 ? -3.347 8.106 19.096 1.00 97.38 231 ARG A N 1
ATOM 1748 C CA . ARG A 1 231 ? -3.486 6.893 19.907 1.00 97.38 231 ARG A CA 1
ATOM 1749 C C . ARG A 1 231 ? -3.861 7.288 21.331 1.00 97.38 231 ARG A C 1
ATOM 1751 O O . ARG A 1 231 ? -3.137 8.057 21.973 1.00 97.38 231 ARG A O 1
ATOM 1758 N N . VAL A 1 232 ? -4.990 6.777 21.814 1.00 98.31 232 VAL A N 1
ATOM 1759 C CA . VAL A 1 232 ? -5.573 7.115 23.118 1.00 98.31 232 VAL A CA 1
ATOM 1760 C C . VAL A 1 232 ? -5.573 5.883 24.013 1.00 98.31 232 VAL A C 1
ATOM 1762 O O . VAL A 1 232 ? -6.040 4.822 23.608 1.00 98.31 232 VAL A O 1
ATOM 1765 N N . ASP A 1 233 ? -5.042 6.015 25.228 1.00 97.94 233 ASP A N 1
ATOM 1766 C CA . ASP A 1 233 ? -5.066 4.950 26.236 1.00 97.94 233 ASP A CA 1
ATOM 1767 C C . ASP A 1 233 ? -6.307 5.032 27.158 1.00 97.94 233 ASP A C 1
ATOM 1769 O O . ASP A 1 233 ? -7.036 6.033 27.156 1.00 97.94 233 ASP A O 1
ATOM 1773 N N . PRO A 1 234 ? -6.584 4.001 27.983 1.00 97.31 234 PRO A N 1
ATOM 1774 C CA . PRO A 1 234 ? -7.726 4.002 28.904 1.00 97.31 234 PRO A CA 1
ATOM 1775 C C . PRO A 1 234 ? -7.715 5.138 29.941 1.00 97.31 234 PRO A C 1
ATOM 1777 O O . PRO A 1 234 ? -8.754 5.465 30.524 1.00 97.31 234 PRO A O 1
ATOM 1780 N N . GLU A 1 235 ? -6.549 5.722 30.213 1.00 97.38 235 GLU A N 1
ATOM 1781 C CA . GLU A 1 235 ? -6.353 6.865 31.098 1.00 97.38 235 GLU A CA 1
ATOM 1782 C C . GLU A 1 235 ? -6.590 8.217 30.396 1.00 97.38 235 GLU A C 1
ATOM 1784 O O . GLU A 1 235 ? -6.634 9.254 31.073 1.00 97.38 235 GLU A O 1
ATOM 1789 N N . GLY A 1 236 ? -6.794 8.214 29.075 1.00 96.50 236 GLY A N 1
ATOM 1790 C CA . GLY A 1 236 ? -6.986 9.394 28.235 1.00 96.50 236 GLY A CA 1
ATOM 1791 C C . GLY A 1 236 ? -5.681 10.112 27.884 1.00 96.50 236 GLY A C 1
ATOM 1792 O O . GLY A 1 236 ? -5.706 11.308 27.576 1.00 96.50 236 GLY A O 1
ATOM 1793 N N . VAL A 1 237 ? -4.533 9.436 27.985 1.00 97.31 237 VAL A N 1
ATOM 1794 C CA . VAL A 1 237 ? -3.260 9.941 27.466 1.00 97.31 237 VAL A CA 1
ATOM 1795 C C . VAL A 1 237 ? -3.281 9.819 25.951 1.00 97.31 237 VAL A C 1
ATOM 1797 O O . VAL A 1 237 ? -3.612 8.772 25.404 1.00 97.31 237 VAL A O 1
ATOM 1800 N N . VAL A 1 238 ? -2.914 10.911 25.288 1.00 97.25 238 VAL A N 1
ATOM 1801 C CA . VAL A 1 238 ? -2.906 11.020 23.831 1.00 97.25 238 VAL A CA 1
ATOM 1802 C C . VAL A 1 238 ? -1.466 11.022 23.334 1.00 97.25 238 VAL A C 1
ATOM 1804 O O . VAL A 1 238 ? -0.657 11.842 23.781 1.00 97.25 238 VAL A O 1
ATOM 1807 N N . THR A 1 239 ? -1.169 10.131 22.392 1.00 97.06 239 THR A N 1
ATOM 1808 C CA . THR A 1 239 ? 0.053 10.152 21.581 1.00 97.06 239 THR A CA 1
ATOM 1809 C C . THR A 1 239 ? -0.331 10.481 20.145 1.00 97.06 239 THR A C 1
ATOM 1811 O O . THR A 1 239 ? -1.163 9.796 19.564 1.00 97.06 239 THR A O 1
ATOM 1814 N N . THR A 1 240 ? 0.246 11.536 19.578 1.00 95.56 240 THR A N 1
ATOM 1815 C CA . THR A 1 240 ? -0.063 11.983 18.212 1.00 95.56 240 THR A CA 1
ATOM 1816 C C . THR A 1 240 ? 0.966 11.435 17.228 1.00 95.56 240 THR A C 1
ATOM 1818 O O . THR A 1 240 ? 2.168 11.564 17.475 1.00 95.56 240 THR A O 1
ATOM 1821 N N . SER A 1 241 ? 0.490 10.876 16.117 1.00 94.19 241 SER A N 1
ATOM 1822 C CA . SER A 1 241 ? 1.274 10.537 14.929 1.00 94.19 241 SER A CA 1
ATOM 1823 C C . SER A 1 241 ? 1.121 11.633 13.870 1.00 94.19 241 SER A C 1
ATOM 1825 O O . SER A 1 241 ? 0.098 12.315 13.817 1.00 94.19 241 SER A O 1
ATOM 1827 N N . VAL A 1 242 ? 2.151 11.844 13.050 1.00 90.56 242 VAL A N 1
ATOM 1828 C CA . VAL A 1 242 ? 2.183 12.910 12.029 1.00 90.56 242 VAL A CA 1
ATOM 1829 C C . VAL A 1 242 ? 1.618 12.477 10.672 1.00 90.56 242 VAL A C 1
ATOM 1831 O O . VAL A 1 242 ? 1.640 13.279 9.745 1.00 90.56 242 VAL A O 1
ATOM 1834 N N . GLY A 1 243 ? 1.078 11.260 10.581 1.00 88.12 243 GLY A N 1
ATOM 1835 C CA . GLY A 1 243 ? 0.796 10.606 9.307 1.00 88.12 243 GLY A CA 1
ATOM 1836 C C . GLY A 1 243 ? 2.070 10.013 8.709 1.00 88.12 243 GLY A C 1
ATOM 1837 O O . GLY A 1 243 ? 3.178 10.339 9.150 1.00 88.12 243 GLY A O 1
ATOM 1838 N N . ILE A 1 244 ? 1.910 9.120 7.741 1.00 87.94 244 ILE A N 1
ATOM 1839 C CA . ILE A 1 244 ? 3.021 8.518 7.001 1.00 87.94 244 ILE A CA 1
ATOM 1840 C C . ILE A 1 244 ? 2.720 8.550 5.507 1.00 87.94 244 ILE A C 1
ATOM 1842 O O . ILE A 1 244 ? 1.564 8.480 5.099 1.00 87.94 244 ILE A O 1
ATOM 1846 N N . LEU A 1 245 ? 3.779 8.705 4.722 1.00 88.12 245 LEU A N 1
ATOM 1847 C CA . LEU A 1 245 ? 3.793 8.494 3.284 1.00 88.12 245 LEU A CA 1
ATOM 1848 C C . LEU A 1 245 ? 4.985 7.577 3.036 1.00 88.12 245 LEU A C 1
ATOM 1850 O O . LEU A 1 245 ? 6.129 8.015 3.172 1.00 88.12 245 LEU A O 1
ATOM 1854 N N . GLU A 1 246 ? 4.711 6.302 2.787 1.00 85.81 246 GLU A N 1
ATOM 1855 C CA . GLU A 1 246 ? 5.742 5.282 2.605 1.00 85.81 246 GLU A CA 1
ATOM 1856 C C . GLU A 1 246 ? 5.460 4.472 1.344 1.00 85.81 246 GLU A C 1
ATOM 1858 O O . GLU A 1 246 ? 4.456 3.766 1.261 1.00 85.81 246 GLU A O 1
ATOM 1863 N N . THR A 1 247 ? 6.373 4.526 0.378 1.00 86.69 247 THR A N 1
ATOM 1864 C CA . THR A 1 247 ? 6.321 3.659 -0.800 1.00 86.69 247 THR A CA 1
ATOM 1865 C C . THR A 1 247 ? 6.658 2.230 -0.399 1.00 86.69 247 THR A C 1
ATOM 1867 O O . THR A 1 247 ? 7.717 1.971 0.179 1.00 86.69 247 THR A O 1
ATOM 1870 N N . ASN A 1 248 ? 5.768 1.299 -0.721 1.00 90.50 248 ASN A N 1
ATOM 1871 C CA . ASN A 1 248 ? 5.906 -0.121 -0.437 1.00 90.50 248 ASN A CA 1
ATOM 1872 C C . ASN A 1 248 ? 5.642 -0.953 -1.694 1.00 90.50 248 ASN A C 1
ATOM 1874 O O . ASN A 1 248 ? 4.771 -0.636 -2.503 1.00 90.50 248 ASN A O 1
ATOM 1878 N N . THR A 1 249 ? 6.364 -2.058 -1.823 1.00 91.88 249 THR A N 1
ATOM 1879 C CA . THR A 1 249 ? 6.101 -3.100 -2.809 1.00 91.88 249 THR A CA 1
ATOM 1880 C C . THR A 1 249 ? 5.308 -4.215 -2.143 1.00 91.88 249 THR A C 1
ATOM 1882 O O . THR A 1 249 ? 5.790 -4.867 -1.216 1.00 91.88 249 THR A O 1
ATOM 1885 N N . PHE A 1 250 ? 4.093 -4.444 -2.628 1.00 95.19 250 PHE A N 1
ATOM 1886 C CA . PHE A 1 250 ? 3.245 -5.560 -2.242 1.00 95.19 250 PHE A CA 1
ATOM 1887 C C . PHE A 1 250 ? 3.457 -6.720 -3.207 1.00 95.19 250 PHE A C 1
ATOM 1889 O O . PHE A 1 250 ? 3.223 -6.592 -4.409 1.00 95.19 250 PHE A O 1
ATOM 1896 N N . GLU A 1 251 ? 3.838 -7.870 -2.665 1.00 95.56 251 GLU A N 1
ATOM 1897 C CA . GLU A 1 251 ? 3.884 -9.134 -3.389 1.00 95.56 251 GLU A CA 1
ATOM 1898 C C . GLU A 1 251 ? 2.622 -9.929 -3.049 1.00 95.56 251 GLU A C 1
ATOM 1900 O O . GLU A 1 251 ? 2.375 -10.262 -1.889 1.00 95.56 251 GLU A O 1
ATOM 1905 N N . LEU A 1 252 ? 1.804 -10.233 -4.054 1.00 97.19 252 LEU A N 1
ATOM 1906 C CA . LEU A 1 252 ? 0.577 -11.011 -3.931 1.00 97.19 252 LEU A CA 1
ATOM 1907 C C . LEU A 1 252 ? 0.720 -12.346 -4.663 1.00 97.19 252 LEU A C 1
ATOM 1909 O O . LEU A 1 252 ? 1.271 -12.424 -5.761 1.00 97.19 252 LEU A O 1
ATOM 1913 N N . VAL A 1 253 ? 0.179 -13.408 -4.071 1.00 97.12 253 VAL A N 1
ATOM 1914 C CA . VAL A 1 253 ? 0.156 -14.759 -4.644 1.00 97.12 253 VAL A CA 1
ATOM 1915 C C . VAL A 1 253 ? -1.244 -15.346 -4.558 1.00 97.12 253 VAL A C 1
ATOM 1917 O O . VAL A 1 253 ? -1.957 -15.141 -3.574 1.00 97.12 253 VAL A O 1
ATOM 1920 N N . PHE A 1 254 ? -1.653 -16.092 -5.582 1.00 97.56 254 PHE A N 1
ATOM 1921 C CA . PHE A 1 254 ? -2.918 -16.814 -5.540 1.00 97.56 254 PHE A CA 1
ATOM 1922 C C . PHE A 1 254 ? -2.741 -18.142 -4.794 1.00 97.56 254 PHE A C 1
ATOM 1924 O O . PHE A 1 254 ? -2.099 -19.070 -5.288 1.00 97.56 254 PHE A O 1
ATOM 1931 N N . ASP A 1 255 ? -3.319 -18.260 -3.598 1.00 97.44 255 ASP A N 1
ATOM 1932 C CA . ASP A 1 255 ? -3.276 -19.493 -2.811 1.00 97.44 255 ASP A CA 1
ATOM 1933 C C . ASP A 1 255 ? -4.309 -20.484 -3.366 1.00 97.44 255 ASP A C 1
ATOM 1935 O O . ASP A 1 255 ? -5.480 -20.468 -2.984 1.00 97.44 255 ASP A O 1
ATOM 1939 N N . GLU A 1 256 ? -3.888 -21.383 -4.263 1.00 96.38 256 GLU A N 1
ATOM 1940 C CA . GLU A 1 256 ? -4.774 -22.395 -4.863 1.00 96.38 256 GLU A CA 1
ATOM 1941 C C . GLU A 1 256 ? -5.490 -23.280 -3.826 1.00 96.38 256 GLU A C 1
ATOM 1943 O O . GLU A 1 256 ? -6.550 -23.848 -4.110 1.00 96.38 256 GLU A O 1
ATOM 1948 N N . HIS A 1 257 ? -4.921 -23.451 -2.627 1.00 95.94 257 HIS A N 1
ATOM 1949 C CA . HIS A 1 257 ? -5.538 -24.261 -1.580 1.00 95.94 257 HIS A CA 1
ATOM 1950 C C . HIS A 1 257 ? -6.694 -23.539 -0.897 1.00 95.94 257 HIS A C 1
ATOM 1952 O O . HIS A 1 257 ? -7.644 -24.203 -0.468 1.00 95.94 257 HIS A O 1
ATOM 1958 N N . GLN A 1 258 ? -6.622 -22.213 -0.810 1.00 96.38 258 GLN A N 1
ATOM 1959 C CA . GLN A 1 258 ? -7.670 -21.385 -0.222 1.00 96.38 258 GLN A CA 1
ATOM 1960 C C . GLN A 1 258 ? -8.566 -20.692 -1.254 1.00 96.38 258 GLN A C 1
ATOM 1962 O O . GLN A 1 258 ? -9.630 -20.188 -0.891 1.00 96.38 258 GLN A O 1
ATOM 1967 N N . GLY A 1 259 ? -8.178 -20.721 -2.529 1.00 97.25 259 GLY A N 1
ATOM 1968 C CA . GLY A 1 259 ? -8.949 -20.207 -3.654 1.00 97.25 259 GLY A CA 1
ATOM 1969 C C . GLY A 1 259 ? -9.053 -18.686 -3.695 1.00 97.25 259 GLY A C 1
ATOM 1970 O O . GLY A 1 259 ? -10.077 -18.196 -4.157 1.00 97.25 259 GLY A O 1
ATOM 1971 N N . HIS A 1 260 ? -8.057 -17.962 -3.181 1.00 97.62 260 HIS A N 1
ATOM 1972 C CA . HIS A 1 260 ? -8.014 -16.499 -3.211 1.00 97.62 260 HIS A CA 1
ATOM 1973 C C . HIS A 1 260 ? -6.583 -15.956 -3.191 1.00 97.62 260 HIS A C 1
ATOM 1975 O O . HIS A 1 260 ? -5.638 -16.652 -2.810 1.00 97.62 260 HIS A O 1
ATOM 1981 N N . TRP A 1 261 ? -6.443 -14.695 -3.589 1.00 97.81 261 TRP A N 1
ATOM 1982 C CA . TRP A 1 261 ? -5.196 -13.935 -3.508 1.00 97.81 261 TRP A CA 1
ATOM 1983 C C . TRP A 1 261 ? -4.836 -13.560 -2.068 1.00 97.81 261 TRP A C 1
ATOM 1985 O O . TRP A 1 261 ? -5.702 -13.169 -1.288 1.00 97.81 261 TRP A O 1
ATOM 1995 N N . ARG A 1 262 ? -3.546 -13.653 -1.729 1.00 97.69 262 ARG A N 1
ATOM 1996 C CA . ARG A 1 262 ? -2.987 -13.296 -0.418 1.00 97.69 262 ARG A CA 1
ATOM 1997 C C . ARG A 1 262 ? -1.697 -12.500 -0.589 1.00 97.69 262 ARG A C 1
ATOM 1999 O O . ARG A 1 262 ? -0.928 -12.758 -1.511 1.00 97.69 262 ARG A O 1
ATOM 2006 N N . VAL A 1 263 ? -1.436 -11.571 0.322 1.00 97.62 263 VAL A N 1
ATOM 2007 C CA . VAL A 1 263 ? -0.183 -10.818 0.422 1.00 97.62 263 VAL A CA 1
ATOM 2008 C C . VAL A 1 263 ? 0.913 -11.744 0.954 1.00 97.62 263 VAL A C 1
ATOM 2010 O O . VAL A 1 263 ? 0.855 -12.211 2.092 1.00 97.62 263 VAL A O 1
ATOM 2013 N N . ALA A 1 264 ? 1.895 -12.051 0.116 1.00 96.88 264 ALA A N 1
ATOM 2014 C CA . ALA A 1 264 ? 3.074 -12.836 0.466 1.00 96.88 264 ALA A CA 1
ATOM 2015 C C . ALA A 1 264 ? 4.164 -11.981 1.124 1.00 96.88 264 ALA A C 1
ATOM 2017 O O . ALA A 1 264 ? 4.863 -12.463 2.014 1.00 96.88 264 ALA A O 1
ATOM 2018 N N . GLY A 1 265 ? 4.274 -10.712 0.732 1.00 95.62 265 GLY A N 1
ATOM 2019 C CA . GLY A 1 265 ? 5.303 -9.807 1.227 1.00 95.62 265 GLY A CA 1
ATOM 2020 C C . GLY A 1 265 ? 4.895 -8.344 1.109 1.00 95.62 265 GLY A C 1
ATOM 2021 O O . GLY A 1 265 ? 4.119 -7.972 0.230 1.00 95.62 265 GLY A O 1
ATOM 2022 N N . ILE A 1 266 ? 5.430 -7.528 2.016 1.00 94.94 266 ILE A N 1
ATOM 2023 C CA . ILE A 1 266 ? 5.400 -6.068 1.935 1.00 94.94 266 ILE A CA 1
ATOM 2024 C C . ILE A 1 266 ? 6.830 -5.618 2.189 1.00 94.94 266 ILE A C 1
ATOM 2026 O O . ILE A 1 266 ? 7.320 -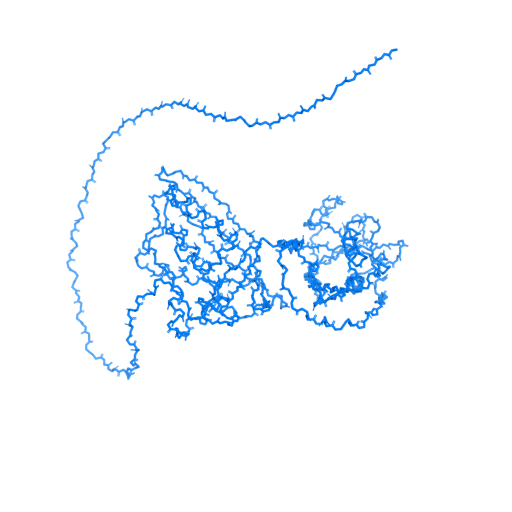5.733 3.308 1.00 94.94 266 ILE A O 1
ATOM 2030 N N . ALA A 1 267 ? 7.510 -5.145 1.157 1.00 88.88 267 ALA A N 1
ATOM 2031 C CA . ALA A 1 267 ? 8.818 -4.535 1.313 1.00 88.88 267 ALA A CA 1
ATOM 2032 C C . ALA A 1 267 ? 8.649 -3.011 1.277 1.00 88.88 267 ALA A C 1
ATOM 2034 O O . ALA A 1 267 ? 7.849 -2.527 0.474 1.00 88.88 267 ALA A O 1
ATOM 2035 N N . PRO A 1 268 ? 9.402 -2.226 2.071 1.00 83.06 268 PRO A N 1
ATOM 2036 C CA . PRO A 1 268 ? 9.585 -0.818 1.727 1.00 83.06 268 PRO A CA 1
ATOM 2037 C C . PRO A 1 268 ? 10.113 -0.749 0.285 1.00 83.06 268 PRO A C 1
ATOM 2039 O O . PRO A 1 268 ? 10.712 -1.714 -0.170 1.00 83.06 268 PRO A O 1
ATOM 2042 N N . GLY A 1 269 ? 9.941 0.359 -0.439 1.00 60.97 269 GLY A N 1
ATOM 2043 C CA . GLY A 1 269 ? 10.366 0.512 -1.847 1.00 60.97 269 GLY A CA 1
ATOM 2044 C C . GLY A 1 269 ? 11.853 0.228 -2.151 1.00 60.97 269 GLY A C 1
ATOM 2045 O O . GLY A 1 269 ? 12.291 0.371 -3.287 1.00 60.97 269 GLY A O 1
ATOM 2046 N N . PHE A 1 270 ? 12.625 -0.198 -1.151 1.00 45.19 270 PHE A N 1
ATOM 2047 C CA . PHE A 1 270 ? 13.799 -1.040 -1.311 1.00 45.19 270 PHE A CA 1
ATOM 2048 C C . PHE A 1 270 ? 13.350 -2.465 -1.536 1.00 45.19 270 PHE A C 1
ATOM 2050 O O . PHE A 1 270 ? 13.035 -3.214 -0.605 1.00 45.19 270 PHE A O 1
ATOM 2057 N N . VAL A 1 271 ? 13.437 -2.890 -2.774 1.00 38.28 271 VAL A N 1
ATOM 2058 C CA . VAL A 1 271 ? 13.582 -4.310 -2.919 1.00 38.28 271 VAL A CA 1
ATOM 2059 C C . VAL A 1 271 ? 14.870 -4.732 -2.195 1.00 38.28 271 VAL A C 1
ATOM 2061 O O . VAL A 1 271 ? 15.956 -4.201 -2.428 1.00 38.28 271 VAL A O 1
ATOM 2064 N N . ASP A 1 272 ? 14.742 -5.820 -1.447 1.00 34.81 272 ASP A N 1
ATOM 2065 C CA . ASP A 1 272 ? 15.849 -6.634 -0.972 1.00 34.81 272 ASP A CA 1
ATOM 2066 C C . ASP A 1 272 ? 16.676 -7.247 -2.130 1.00 34.81 272 ASP A C 1
ATOM 2068 O O . ASP A 1 272 ? 16.193 -8.058 -2.929 1.00 34.81 272 ASP A O 1
ATOM 2072 N N . THR A 1 273 ? 17.943 -6.850 -2.230 1.00 36.56 273 THR A N 1
ATOM 2073 C CA . THR A 1 273 ? 18.938 -7.371 -3.181 1.00 36.56 273 THR A CA 1
ATOM 2074 C C . THR A 1 273 ? 19.684 -8.604 -2.650 1.00 36.56 273 THR A C 1
ATOM 2076 O O . THR A 1 273 ? 20.670 -9.018 -3.263 1.00 36.56 273 THR A O 1
ATOM 2079 N N . ASP A 1 274 ? 19.258 -9.226 -1.538 1.00 35.38 274 ASP A N 1
ATOM 2080 C CA . ASP A 1 274 ? 19.874 -10.457 -1.013 1.00 35.38 274 ASP A CA 1
ATOM 2081 C C . ASP A 1 274 ? 19.131 -11.726 -1.502 1.00 35.38 274 ASP A C 1
ATOM 2083 O O . ASP A 1 274 ? 18.171 -12.163 -0.861 1.00 35.38 274 ASP A O 1
ATOM 2087 N N . PRO A 1 275 ? 19.566 -12.409 -2.591 1.00 42.09 275 PRO A N 1
ATOM 2088 C CA . PRO A 1 275 ? 19.034 -13.709 -3.021 1.00 42.09 275 PRO A CA 1
ATOM 2089 C C . PRO A 1 275 ? 19.568 -14.845 -2.131 1.00 42.09 275 PRO A C 1
ATOM 2091 O O . PRO A 1 275 ? 20.040 -15.899 -2.579 1.00 42.09 275 PRO A O 1
ATOM 2094 N N . GLY A 1 276 ? 19.532 -14.624 -0.825 1.00 42.72 276 GLY A N 1
ATOM 2095 C CA . GLY A 1 276 ? 19.981 -15.544 0.188 1.00 42.72 276 GLY A CA 1
ATOM 2096 C C . GLY A 1 276 ? 18.912 -16.571 0.525 1.00 42.72 276 GLY A C 1
ATOM 2097 O O . GLY A 1 276 ? 18.351 -16.508 1.613 1.00 42.72 276 GLY A O 1
ATOM 2098 N N . ASN A 1 277 ? 18.784 -17.593 -0.332 1.00 42.47 277 ASN A N 1
ATOM 2099 C CA . ASN A 1 277 ? 18.300 -18.943 -0.001 1.00 42.47 277 ASN A CA 1
ATOM 2100 C C . ASN A 1 277 ? 16.794 -19.229 -0.164 1.00 42.47 277 ASN A C 1
ATOM 2102 O O . ASN A 1 277 ? 16.161 -19.577 0.823 1.00 42.47 277 ASN A O 1
ATOM 2106 N N . ASP A 1 278 ? 16.310 -19.305 -1.407 1.00 39.28 278 ASP A N 1
ATOM 2107 C CA . ASP A 1 278 ? 15.343 -20.341 -1.806 1.00 39.28 278 ASP A CA 1
ATOM 2108 C C . ASP A 1 278 ? 15.635 -20.827 -3.233 1.00 39.28 278 ASP A C 1
ATOM 2110 O O . ASP A 1 278 ? 15.315 -20.215 -4.244 1.00 39.28 278 ASP A O 1
ATOM 2114 N N . SER A 1 279 ? 16.366 -21.936 -3.299 1.00 47.47 279 SER A N 1
ATOM 2115 C CA . SER A 1 279 ? 16.749 -22.604 -4.534 1.00 47.47 279 SER A CA 1
ATOM 2116 C C . SER A 1 279 ? 15.672 -23.605 -4.938 1.00 47.47 279 SER A C 1
ATOM 2118 O O . SER A 1 279 ? 15.644 -24.681 -4.345 1.00 47.47 279 SER A O 1
ATOM 2120 N N . ASP A 1 280 ? 14.869 -23.272 -5.945 1.00 46.78 280 ASP A N 1
ATOM 2121 C CA . ASP A 1 280 ? 14.220 -24.207 -6.874 1.00 46.78 280 ASP A CA 1
ATOM 2122 C C . ASP A 1 280 ? 13.710 -23.400 -8.092 1.00 46.78 280 ASP A C 1
ATOM 2124 O O . ASP A 1 280 ? 12.560 -22.981 -8.112 1.00 46.78 280 ASP A O 1
ATOM 2128 N N . ASP A 1 281 ? 14.566 -23.160 -9.100 1.00 47.47 281 ASP A N 1
ATOM 2129 C CA . ASP A 1 281 ? 14.143 -22.556 -10.378 1.00 47.47 281 ASP A CA 1
ATOM 2130 C C . ASP A 1 281 ? 14.443 -23.467 -11.586 1.00 47.47 281 ASP A C 1
ATOM 2132 O O . ASP A 1 281 ? 15.509 -24.087 -11.723 1.00 47.47 281 ASP A O 1
ATOM 2136 N N . ASP A 1 282 ? 13.432 -23.574 -12.444 1.00 44.53 282 ASP A N 1
ATOM 2137 C CA . ASP A 1 282 ? 13.214 -24.547 -13.507 1.00 44.53 282 ASP A CA 1
ATOM 2138 C C . ASP A 1 282 ? 13.762 -24.040 -14.856 1.00 44.53 282 ASP A C 1
ATOM 2140 O O . ASP A 1 282 ? 13.023 -23.786 -15.799 1.00 44.53 282 ASP A O 1
ATOM 2144 N N . GLY A 1 283 ? 15.090 -23.961 -14.992 1.00 37.94 283 GLY A N 1
ATOM 2145 C CA . GLY A 1 283 ? 15.841 -24.156 -16.250 1.00 37.94 283 GLY A CA 1
ATOM 2146 C C . GLY A 1 283 ? 15.284 -23.577 -17.569 1.00 37.94 283 GLY A C 1
ATOM 2147 O O . GLY A 1 283 ? 15.444 -24.211 -18.625 1.00 37.94 283 GLY A O 1
ATOM 2148 N N . GLY A 1 284 ? 14.649 -22.405 -17.544 1.00 36.09 284 GLY A N 1
ATOM 2149 C CA . GLY A 1 284 ? 14.238 -21.669 -18.735 1.00 36.09 284 GLY A CA 1
ATOM 2150 C C . GLY A 1 284 ? 15.464 -21.184 -19.508 1.00 36.09 284 GLY A C 1
ATOM 2151 O O . GLY A 1 284 ? 16.415 -20.669 -18.936 1.00 36.09 284 GLY A O 1
ATOM 2152 N N . THR A 1 285 ? 15.491 -21.378 -20.829 1.00 38.84 285 THR A N 1
ATOM 2153 C CA . THR A 1 285 ? 16.569 -20.803 -21.651 1.00 38.84 285 THR A CA 1
ATOM 2154 C C . THR A 1 285 ? 16.327 -19.296 -21.768 1.00 38.84 285 THR A C 1
ATOM 2156 O O . THR A 1 285 ? 15.232 -18.939 -22.214 1.00 38.84 285 THR A O 1
ATOM 2159 N N . PRO A 1 286 ? 17.295 -18.429 -21.419 1.00 38.97 286 PRO A N 1
ATOM 2160 C CA . PRO A 1 286 ? 17.103 -16.985 -21.465 1.00 38.97 286 PRO A CA 1
ATOM 2161 C C . PRO A 1 286 ? 16.741 -16.532 -22.889 1.00 38.97 286 PRO A C 1
ATOM 2163 O O . PRO A 1 286 ? 17.204 -17.145 -23.867 1.00 38.97 286 PRO A O 1
ATOM 2166 N N . PRO A 1 287 ? 15.900 -15.490 -23.038 1.00 41.97 287 PRO A N 1
ATOM 2167 C CA . PRO A 1 287 ? 15.654 -14.875 -24.334 1.00 41.97 287 PRO A CA 1
ATOM 2168 C C . PRO A 1 287 ? 17.004 -14.506 -24.954 1.00 41.97 287 PRO A C 1
ATOM 2170 O O . PRO A 1 287 ? 17.890 -13.972 -24.293 1.00 41.97 287 PRO A O 1
ATOM 2173 N N . GLY A 1 288 ? 17.206 -14.905 -26.212 1.00 41.81 288 GLY A N 1
ATOM 2174 C CA . GLY A 1 288 ? 18.506 -14.778 -26.862 1.00 41.81 288 GLY A CA 1
ATOM 2175 C C . GLY A 1 288 ? 18.980 -13.331 -26.824 1.00 41.81 288 GLY A C 1
ATOM 2176 O O . GLY A 1 288 ? 18.265 -12.466 -27.325 1.00 41.81 288 GLY A O 1
ATOM 2177 N N . ALA A 1 289 ? 20.167 -13.111 -26.250 1.00 48.69 289 ALA A N 1
ATOM 2178 C CA . ALA A 1 289 ? 20.854 -11.826 -26.230 1.00 48.69 289 ALA A CA 1
ATOM 2179 C C . ALA A 1 289 ? 20.690 -11.135 -27.590 1.00 48.69 289 ALA A C 1
ATOM 2181 O O . ALA A 1 289 ? 21.094 -11.681 -28.626 1.00 48.69 289 ALA A O 1
ATOM 2182 N N . GLY A 1 290 ? 20.010 -9.987 -27.582 1.00 57.62 290 GLY A N 1
ATOM 2183 C CA . GLY A 1 290 ? 19.830 -9.159 -28.767 1.00 57.62 290 GLY A CA 1
ATOM 2184 C C . GLY A 1 290 ? 21.179 -8.775 -29.374 1.00 57.62 290 GLY A C 1
ATOM 2185 O O . GLY A 1 290 ? 22.233 -8.922 -28.754 1.00 57.62 290 GLY A O 1
ATOM 2186 N N . GLU A 1 291 ? 21.165 -8.306 -30.621 1.00 71.81 291 GLU A N 1
ATOM 2187 C CA . GLU A 1 291 ? 22.358 -7.683 -31.195 1.00 71.81 291 GLU A CA 1
ATOM 2188 C C . GLU A 1 291 ? 22.772 -6.511 -30.290 1.00 71.81 291 GLU A C 1
ATOM 2190 O O . GLU A 1 291 ? 21.919 -5.705 -29.921 1.00 71.81 291 GLU A O 1
ATOM 2195 N N . SER A 1 292 ? 24.053 -6.448 -29.899 1.00 76.38 292 SER A N 1
ATOM 2196 C CA . SER A 1 292 ? 24.567 -5.338 -29.089 1.00 76.38 292 SER A CA 1
ATOM 2197 C C . SER A 1 292 ? 24.206 -4.009 -29.761 1.00 76.38 292 SER A C 1
ATOM 2199 O O . SER A 1 292 ? 24.414 -3.898 -30.976 1.00 76.38 292 SER A O 1
ATOM 2201 N N . PRO A 1 293 ? 23.670 -3.029 -29.014 1.00 84.19 293 PRO A N 1
ATOM 2202 C CA . PRO A 1 293 ? 23.268 -1.756 -29.593 1.00 84.19 293 PRO A CA 1
ATOM 2203 C C . PRO A 1 293 ? 24.465 -1.063 -30.253 1.00 84.19 293 PRO A C 1
ATOM 2205 O O . PRO A 1 293 ? 25.609 -1.203 -29.813 1.00 84.19 293 PRO A O 1
ATOM 2208 N N . GLU A 1 294 ? 24.210 -0.347 -31.348 1.00 93.31 294 GLU A N 1
ATOM 2209 C CA . GLU A 1 294 ? 25.232 0.496 -31.970 1.00 93.31 294 GLU A CA 1
ATOM 2210 C C . GLU A 1 294 ? 25.505 1.708 -31.067 1.00 93.31 294 GLU A C 1
ATOM 2212 O O . GLU A 1 294 ? 24.585 2.242 -30.449 1.00 93.31 294 GLU A O 1
ATOM 2217 N N . GLN A 1 295 ? 26.769 2.134 -30.987 1.00 94.94 295 GLN A N 1
ATOM 2218 C CA . GLN A 1 295 ? 27.164 3.317 -30.223 1.00 94.94 295 GLN A CA 1
ATOM 2219 C C . GLN A 1 295 ? 26.433 4.558 -30.763 1.00 94.94 295 GLN A C 1
ATOM 2221 O O . GLN A 1 295 ? 26.501 4.796 -31.976 1.00 94.94 295 GLN A O 1
ATOM 2226 N N . PRO A 1 296 ? 25.769 5.355 -29.907 1.00 93.88 296 PRO A N 1
ATOM 2227 C CA . PRO A 1 296 ? 25.055 6.544 -30.353 1.00 93.88 296 PRO A CA 1
ATOM 2228 C C . PRO A 1 296 ? 26.031 7.587 -30.916 1.00 93.88 296 PRO A C 1
ATOM 2230 O O . PRO A 1 296 ? 27.154 7.753 -30.431 1.00 93.88 296 PRO A O 1
ATOM 2233 N N . GLU A 1 297 ? 25.616 8.289 -31.972 1.00 96.44 297 GLU A N 1
ATOM 2234 C CA . GLU A 1 297 ? 26.399 9.373 -32.574 1.00 96.44 297 GLU A CA 1
ATOM 2235 C C . GLU A 1 297 ? 26.002 10.711 -31.934 1.00 96.44 297 GLU A C 1
ATOM 2237 O O . GLU A 1 297 ? 24.844 11.112 -32.024 1.00 96.44 297 GLU A O 1
ATOM 2242 N N . MET A 1 298 ? 26.962 11.428 -31.337 1.00 95.31 298 MET A N 1
ATOM 2243 C CA . MET A 1 298 ? 26.713 12.741 -30.725 1.00 95.31 298 MET A CA 1
ATOM 2244 C C . MET A 1 298 ? 26.108 13.728 -31.745 1.00 95.31 298 MET A C 1
ATOM 2246 O O . MET A 1 298 ? 26.749 14.011 -32.768 1.00 95.31 298 MET A O 1
ATOM 2250 N N . PRO A 1 299 ? 24.908 14.285 -31.486 1.00 95.19 299 PRO A N 1
ATOM 2251 C CA . PRO A 1 299 ? 24.306 15.275 -32.366 1.00 95.19 299 PRO A CA 1
ATOM 2252 C C . PRO A 1 299 ? 25.131 16.565 -32.392 1.00 95.19 299 PRO A C 1
ATOM 2254 O O . PRO A 1 299 ? 25.667 17.000 -31.375 1.00 95.19 299 PRO A O 1
ATOM 2257 N N . SER A 1 300 ? 25.186 17.234 -33.546 1.00 95.38 300 SER A N 1
ATOM 2258 C CA . SER A 1 300 ? 25.891 18.521 -33.679 1.00 95.38 300 SER A CA 1
ATOM 2259 C C . SER A 1 300 ? 25.316 19.624 -32.787 1.00 95.38 300 SER A C 1
ATOM 2261 O O . SER A 1 300 ? 26.015 20.554 -32.402 1.00 95.38 300 SER A O 1
ATOM 2263 N N . GLU A 1 301 ? 24.038 19.503 -32.452 1.00 93.56 301 GLU A N 1
ATOM 2264 C CA . GLU A 1 301 ? 23.273 20.390 -31.595 1.00 93.56 301 GLU A CA 1
ATOM 2265 C C . GLU A 1 301 ? 23.842 20.415 -30.166 1.00 93.56 301 GLU A C 1
ATOM 2267 O O . GLU A 1 301 ? 23.791 21.453 -29.517 1.00 93.56 301 GLU A O 1
ATOM 2272 N N . VAL A 1 302 ? 24.488 19.334 -29.709 1.00 90.38 302 VAL A N 1
ATOM 2273 C CA . VAL A 1 302 ? 25.156 19.246 -28.392 1.00 90.38 302 VAL A CA 1
ATOM 2274 C C . VAL A 1 302 ? 26.353 20.204 -28.279 1.00 90.38 302 VAL A C 1
ATOM 2276 O O . VAL A 1 302 ? 26.744 20.598 -27.180 1.00 90.38 302 VAL A O 1
ATOM 2279 N N . GLU A 1 303 ? 26.912 20.650 -29.407 1.00 91.69 303 GLU A N 1
ATOM 2280 C CA . GLU A 1 303 ? 27.958 21.682 -29.462 1.00 91.69 303 GLU A CA 1
ATOM 2281 C C . GLU A 1 303 ? 27.373 23.110 -29.468 1.00 91.69 303 GLU A C 1
ATOM 2283 O O . GLU A 1 303 ? 28.103 24.102 -29.378 1.00 91.69 303 GLU A O 1
ATOM 2288 N N . GLU A 1 304 ? 26.051 23.262 -29.603 1.00 88.00 304 GLU A N 1
ATOM 2289 C CA . GLU A 1 304 ? 25.411 24.571 -29.639 1.00 88.00 304 GLU A CA 1
ATOM 2290 C C . GLU A 1 304 ? 25.159 25.089 -28.226 1.00 88.00 304 GLU A C 1
ATOM 2292 O O . GLU A 1 304 ? 24.359 24.554 -27.462 1.00 88.00 304 GLU A O 1
ATOM 2297 N N . HIS A 1 305 ? 25.782 26.217 -27.895 1.00 84.62 305 HIS A N 1
ATOM 2298 C CA . HIS A 1 305 ? 25.573 26.917 -26.630 1.00 84.62 305 HIS A CA 1
ATOM 2299 C C . HIS A 1 305 ? 24.205 27.626 -26.580 1.00 84.62 305 HIS A C 1
ATOM 2301 O O . HIS A 1 305 ? 24.086 28.850 -26.677 1.00 84.62 305 HIS A O 1
ATOM 2307 N N . SER A 1 306 ? 23.145 26.827 -26.512 1.00 81.44 306 SER A N 1
ATOM 2308 C CA . SER A 1 306 ? 21.743 27.229 -26.580 1.00 81.44 306 SER A CA 1
ATOM 2309 C C . SER A 1 306 ? 20.860 26.271 -25.764 1.00 81.44 306 SER A C 1
ATOM 2311 O O . SER A 1 306 ? 21.293 25.156 -25.475 1.00 81.44 306 SER A O 1
ATOM 2313 N N . PRO A 1 307 ? 19.623 26.667 -25.403 1.00 72.94 307 PRO A N 1
ATOM 2314 C CA . PRO A 1 307 ? 18.638 25.755 -24.816 1.00 72.94 307 PRO A CA 1
ATOM 2315 C C . PRO A 1 307 ? 18.411 24.499 -25.657 1.00 72.94 307 PRO A C 1
ATOM 2317 O O . PRO A 1 307 ? 18.332 23.399 -25.126 1.00 72.94 307 PRO A O 1
ATOM 2320 N N . GLU A 1 308 ? 18.341 24.668 -26.975 1.00 79.62 308 GLU A N 1
ATOM 2321 C CA . GLU A 1 308 ? 18.149 23.573 -27.918 1.00 79.62 308 GLU A CA 1
ATOM 2322 C C . GLU A 1 308 ? 19.332 22.586 -27.890 1.00 79.62 308 GLU A C 1
ATOM 2324 O O . GLU A 1 308 ? 19.121 21.378 -27.965 1.00 79.62 308 GLU A O 1
ATOM 2329 N N . GLY A 1 309 ? 20.559 23.079 -27.694 1.00 81.69 309 GLY A N 1
ATOM 2330 C CA . GLY A 1 309 ? 21.733 22.224 -27.525 1.00 81.69 309 GLY A CA 1
ATOM 2331 C C . GLY A 1 309 ? 21.793 21.499 -26.181 1.00 81.69 309 GLY A C 1
ATOM 2332 O O . GLY A 1 309 ? 22.257 20.364 -26.126 1.00 81.69 309 GLY A O 1
ATOM 2333 N N . ALA A 1 310 ? 21.263 22.103 -25.113 1.00 75.75 310 ALA A N 1
ATOM 2334 C CA . ALA A 1 310 ? 21.157 21.447 -23.811 1.00 75.75 310 ALA A CA 1
ATOM 2335 C C . ALA A 1 310 ? 20.133 20.296 -23.830 1.00 75.75 310 ALA A C 1
ATOM 2337 O O . ALA A 1 310 ? 20.390 19.238 -23.266 1.00 75.75 310 ALA A O 1
ATOM 2338 N N . LEU A 1 311 ? 19.005 20.472 -24.530 1.00 76.81 311 LEU A N 1
ATOM 2339 C CA . LEU A 1 311 ? 18.026 19.400 -24.756 1.00 76.81 311 LEU A CA 1
ATOM 2340 C C . LEU A 1 311 ? 18.612 18.268 -25.607 1.00 76.81 311 LEU A C 1
ATOM 2342 O O . LEU A 1 311 ? 18.481 17.106 -25.247 1.00 76.81 311 LEU A O 1
ATOM 2346 N N . ALA A 1 312 ? 19.330 18.599 -26.686 1.00 84.94 312 ALA A N 1
ATOM 2347 C CA . ALA A 1 312 ? 20.009 17.590 -27.500 1.00 84.94 312 ALA A CA 1
ATOM 2348 C C . ALA A 1 312 ? 21.050 16.793 -26.693 1.00 84.94 312 ALA A C 1
ATOM 2350 O O . ALA A 1 312 ? 21.255 15.608 -26.942 1.00 84.94 312 ALA A O 1
ATOM 2351 N N . ALA A 1 313 ? 21.711 17.438 -25.729 1.00 85.88 313 ALA A N 1
ATOM 2352 C CA . ALA A 1 313 ? 22.679 16.793 -24.849 1.00 85.88 313 ALA A CA 1
ATOM 2353 C C . ALA A 1 313 ? 22.018 15.853 -23.842 1.00 85.88 313 ALA A C 1
ATOM 2355 O O . ALA A 1 313 ? 22.580 14.807 -23.535 1.00 85.88 313 ALA A O 1
ATOM 2356 N N . MET A 1 314 ? 20.827 16.216 -23.366 1.00 83.81 314 MET A N 1
ATOM 2357 C CA . MET A 1 314 ? 19.993 15.373 -22.518 1.00 83.81 314 MET A CA 1
ATOM 2358 C C . MET A 1 314 ? 19.522 14.122 -23.267 1.00 83.81 314 MET A C 1
ATOM 2360 O O . MET A 1 314 ? 19.750 13.018 -22.783 1.00 83.81 314 MET A O 1
ATOM 2364 N N . ASP A 1 315 ? 18.957 14.279 -24.467 1.00 83.50 315 ASP A N 1
ATOM 2365 C CA . ASP A 1 315 ? 18.528 13.145 -25.298 1.00 83.50 315 ASP A CA 1
ATOM 2366 C C . ASP A 1 315 ? 19.712 12.213 -25.611 1.00 83.50 315 ASP A C 1
ATOM 2368 O O . ASP A 1 315 ? 19.628 10.998 -25.435 1.00 83.50 315 ASP A O 1
ATOM 2372 N N . TYR A 1 316 ? 20.858 12.786 -25.998 1.00 91.38 316 TYR A N 1
ATOM 2373 C CA . TYR A 1 316 ? 22.073 12.015 -26.259 1.00 91.38 316 TYR A CA 1
ATOM 2374 C C . TYR A 1 316 ? 22.620 11.327 -24.999 1.00 91.38 316 TYR A C 1
ATOM 2376 O O . TYR A 1 316 ? 23.114 10.206 -25.083 1.00 91.38 316 TYR A O 1
ATOM 2384 N N . TRP A 1 317 ? 22.526 11.962 -23.827 1.00 87.88 317 TRP A N 1
ATOM 2385 C CA . TRP A 1 317 ? 22.929 11.354 -22.558 1.00 87.88 317 TRP A CA 1
ATOM 2386 C C . TRP A 1 317 ? 22.100 10.113 -22.228 1.00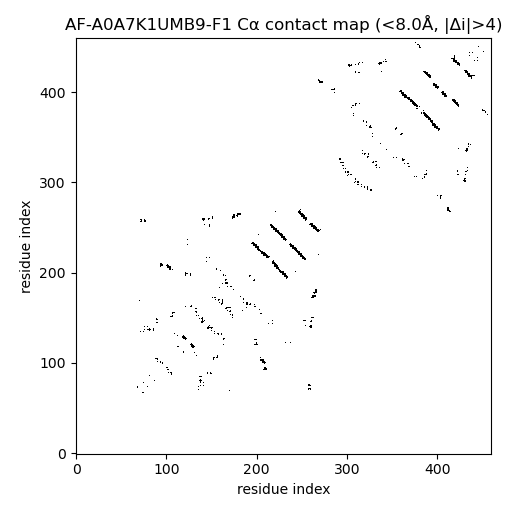 87.88 317 TRP A C 1
ATOM 2388 O O . TRP A 1 317 ? 22.684 9.122 -21.803 1.00 87.88 317 TRP A O 1
ATOM 2398 N N . LEU A 1 318 ? 20.786 10.125 -22.478 1.00 82.25 318 LEU A N 1
ATOM 2399 C CA . LEU A 1 318 ? 19.934 8.944 -22.299 1.00 82.25 318 LEU A CA 1
ATOM 2400 C C . LEU A 1 318 ? 20.337 7.804 -23.242 1.00 82.25 318 LEU A C 1
ATOM 2402 O O . LEU A 1 318 ? 20.514 6.675 -22.794 1.00 82.25 318 LEU A O 1
ATOM 2406 N N . GLU A 1 319 ? 20.573 8.099 -24.525 1.00 86.75 319 GLU A N 1
ATOM 2407 C CA . GLU A 1 319 ? 21.045 7.090 -25.487 1.00 86.75 319 GLU A CA 1
ATOM 2408 C C . GLU A 1 319 ? 22.412 6.508 -25.090 1.00 86.75 319 GLU A C 1
ATOM 2410 O O . GLU A 1 319 ? 22.656 5.306 -25.218 1.00 86.75 319 GLU A O 1
ATOM 2415 N N . VAL A 1 320 ? 23.315 7.362 -24.597 1.00 87.75 320 VAL A N 1
ATOM 2416 C CA . VAL A 1 320 ? 24.627 6.968 -24.075 1.00 87.75 320 VAL A CA 1
ATOM 2417 C C . VAL A 1 320 ? 24.486 6.115 -22.819 1.00 87.75 320 VAL A C 1
ATOM 2419 O O . VAL A 1 320 ? 25.174 5.104 -22.707 1.00 87.75 320 VAL A O 1
ATOM 2422 N N . PHE A 1 321 ? 23.594 6.482 -21.902 1.00 80.06 321 PHE A N 1
ATOM 2423 C CA . PHE A 1 321 ? 23.317 5.735 -20.679 1.00 80.06 321 PHE A CA 1
ATOM 2424 C C . PHE A 1 321 ? 22.782 4.333 -21.001 1.00 80.06 321 PHE A C 1
ATOM 2426 O O . PHE A 1 321 ? 23.306 3.337 -20.492 1.00 80.06 321 PHE A O 1
ATOM 2433 N N . ASP A 1 322 ? 21.820 4.252 -21.924 1.00 78.69 322 ASP A N 1
ATOM 2434 C CA . ASP A 1 322 ? 21.245 3.004 -22.424 1.00 78.69 322 ASP A CA 1
ATOM 2435 C C . ASP A 1 322 ? 22.323 2.112 -23.078 1.00 78.69 322 ASP A C 1
ATOM 2437 O O . ASP A 1 322 ? 22.463 0.926 -22.754 1.00 78.69 322 ASP A O 1
ATOM 2441 N N . TYR A 1 323 ? 23.155 2.692 -23.954 1.00 87.00 323 TYR A N 1
ATOM 2442 C CA . TYR A 1 323 ? 24.271 2.002 -24.610 1.00 87.00 323 TYR A CA 1
ATOM 2443 C C . TYR A 1 323 ? 25.327 1.504 -23.616 1.00 87.00 323 TYR A C 1
ATOM 2445 O O . TYR A 1 323 ? 25.732 0.338 -23.678 1.00 87.00 323 TYR A O 1
ATOM 2453 N N . SER A 1 324 ? 25.781 2.360 -22.699 1.00 84.06 324 SER A N 1
ATOM 2454 C CA . SER A 1 324 ? 26.809 2.024 -21.713 1.00 84.06 324 SER A CA 1
ATOM 2455 C C . SER A 1 324 ? 26.316 0.950 -20.745 1.00 84.06 324 SER A C 1
ATOM 2457 O O . SER A 1 324 ? 27.060 0.014 -20.453 1.00 84.06 324 SER A O 1
ATOM 2459 N N . GLY A 1 325 ? 25.047 1.003 -20.325 1.00 75.50 325 GLY A N 1
ATOM 2460 C CA . GLY A 1 325 ? 24.431 -0.052 -19.519 1.00 75.50 325 GLY A CA 1
ATOM 2461 C C . GLY A 1 325 ? 24.352 -1.397 -20.245 1.00 75.50 325 GLY A C 1
ATOM 2462 O O . GLY A 1 325 ? 24.669 -2.429 -19.658 1.00 75.50 325 GLY A O 1
ATOM 2463 N N . ALA A 1 326 ? 23.995 -1.396 -21.532 1.00 76.19 326 ALA A N 1
ATOM 2464 C CA . ALA A 1 326 ? 23.857 -2.622 -22.321 1.00 76.19 326 ALA A CA 1
ATOM 2465 C C . ALA A 1 326 ? 25.198 -3.253 -22.747 1.00 76.19 326 ALA A C 1
ATOM 2467 O O . ALA A 1 326 ? 25.277 -4.463 -22.969 1.00 76.19 326 ALA A O 1
ATOM 2468 N N . THR A 1 327 ? 26.251 -2.450 -22.922 1.00 82.88 327 THR A N 1
ATOM 2469 C CA . THR A 1 327 ? 27.529 -2.907 -23.504 1.00 82.88 327 THR A CA 1
ATOM 2470 C C . THR A 1 327 ? 28.693 -2.941 -22.519 1.00 82.88 327 THR A C 1
ATOM 2472 O O . THR A 1 327 ? 29.697 -3.601 -22.798 1.00 82.88 327 THR A O 1
ATOM 2475 N N . GLY A 1 328 ? 28.587 -2.228 -21.395 1.00 80.69 328 GLY A N 1
ATOM 2476 C CA . GLY A 1 328 ? 29.706 -1.948 -20.494 1.00 80.69 328 GLY A CA 1
ATOM 2477 C C . GLY A 1 328 ? 30.743 -0.975 -21.072 1.00 80.69 328 GLY A C 1
ATOM 2478 O O . GLY A 1 328 ? 31.780 -0.753 -20.450 1.00 80.69 328 GLY A O 1
ATOM 2479 N N . ASP A 1 329 ? 30.514 -0.408 -22.262 1.00 87.75 329 ASP A N 1
ATOM 2480 C CA . ASP A 1 329 ? 31.395 0.596 -22.857 1.00 87.75 329 ASP A CA 1
ATOM 2481 C C . ASP A 1 329 ? 31.070 1.988 -22.303 1.00 87.75 329 ASP A C 1
ATOM 2483 O O . ASP A 1 329 ? 30.078 2.620 -22.671 1.00 87.75 329 ASP A O 1
ATOM 2487 N N . MET A 1 330 ? 31.931 2.457 -21.403 1.00 85.50 330 MET A N 1
ATOM 2488 C CA . MET A 1 330 ? 31.799 3.740 -20.714 1.00 85.50 330 MET A CA 1
ATOM 2489 C C . MET A 1 330 ? 32.399 4.924 -21.464 1.00 85.50 330 MET A C 1
ATOM 2491 O O . MET A 1 330 ? 32.172 6.060 -21.057 1.00 85.50 330 MET A O 1
ATOM 2495 N N . GLU A 1 331 ? 33.147 4.703 -22.550 1.00 92.00 331 GLU A N 1
ATOM 2496 C CA . GLU A 1 331 ? 33.842 5.790 -23.250 1.00 92.00 331 GLU A CA 1
ATOM 2497 C C . GLU A 1 331 ? 32.893 6.936 -23.681 1.00 92.00 331 GLU A C 1
ATOM 2499 O O . GLU A 1 331 ? 33.279 8.101 -23.543 1.00 92.00 331 GLU A O 1
ATOM 2504 N N . PRO A 1 332 ? 31.655 6.680 -24.155 1.00 91.00 332 PRO A N 1
ATOM 2505 C CA . PRO A 1 332 ? 30.714 7.750 -24.495 1.00 91.00 332 PRO A CA 1
ATOM 2506 C C . PRO A 1 332 ? 30.154 8.472 -23.262 1.00 91.00 332 PRO A C 1
ATOM 2508 O O . PRO A 1 332 ? 30.017 9.696 -23.285 1.00 91.00 332 PRO A O 1
ATOM 2511 N N . ALA A 1 333 ? 29.869 7.738 -22.182 1.00 87.50 333 ALA A N 1
ATOM 2512 C CA . ALA A 1 333 ? 29.384 8.310 -20.928 1.00 87.50 333 ALA A CA 1
ATOM 2513 C C . ALA A 1 333 ? 30.457 9.198 -20.288 1.00 87.50 333 ALA A C 1
ATOM 2515 O O . ALA A 1 333 ? 30.183 10.344 -19.948 1.00 87.50 333 ALA A O 1
ATOM 2516 N N . GLU A 1 334 ? 31.709 8.740 -20.232 1.00 87.94 334 GLU A N 1
ATOM 2517 C CA . GLU A 1 334 ? 32.850 9.520 -19.736 1.00 87.94 334 GLU A CA 1
ATOM 2518 C C . GLU A 1 334 ? 33.069 10.827 -20.510 1.00 87.94 334 GLU A C 1
ATOM 2520 O O . GLU A 1 334 ? 33.466 11.830 -19.920 1.00 87.94 334 GLU A O 1
ATOM 2525 N N . GLN A 1 335 ? 32.796 10.846 -21.820 1.00 90.44 3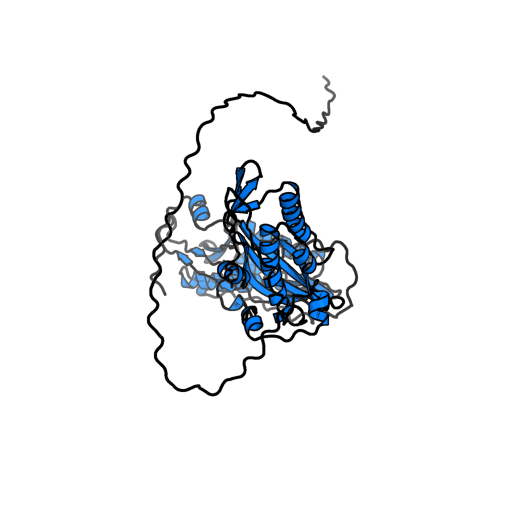35 GLN A N 1
ATOM 2526 C CA . GLN A 1 335 ? 32.876 12.074 -22.621 1.00 90.44 335 GLN A CA 1
ATOM 2527 C C . GLN A 1 335 ? 31.791 13.084 -22.237 1.00 90.44 335 GLN A C 1
ATOM 2529 O O . GLN A 1 335 ? 32.053 14.289 -22.219 1.00 90.44 335 GLN A O 1
ATOM 2534 N N . MET A 1 336 ? 30.599 12.592 -21.906 1.00 88.81 336 MET A N 1
ATOM 2535 C CA . MET A 1 336 ? 29.462 13.415 -21.512 1.00 88.81 336 MET A CA 1
ATOM 2536 C C . MET A 1 336 ? 29.480 13.811 -20.036 1.00 88.81 336 MET A C 1
ATOM 2538 O O . MET A 1 336 ? 28.819 14.779 -19.689 1.00 88.81 336 MET A O 1
ATOM 2542 N N . MET A 1 337 ? 30.225 13.134 -19.162 1.00 86.25 337 MET A N 1
ATOM 2543 C CA . MET A 1 337 ? 30.284 13.468 -17.735 1.00 86.25 337 MET A CA 1
ATOM 2544 C C . MET A 1 337 ? 31.193 14.671 -17.448 1.00 86.25 337 MET A C 1
ATOM 2546 O O . MET A 1 337 ? 32.322 14.772 -17.939 1.00 86.25 337 MET A O 1
ATOM 2550 N N . HIS A 1 338 ? 30.729 15.584 -16.593 1.00 83.06 338 HIS A N 1
ATOM 2551 C CA . HIS A 1 338 ? 31.553 16.695 -16.127 1.00 83.06 338 HIS A CA 1
ATOM 2552 C C . HIS A 1 338 ? 32.605 16.202 -15.106 1.00 83.06 338 HIS A C 1
ATOM 2554 O O . HIS A 1 338 ? 32.245 15.625 -14.080 1.00 83.06 338 HIS A O 1
ATOM 2560 N N . PRO A 1 339 ? 33.910 16.493 -15.291 1.00 75.56 339 PRO A N 1
ATOM 2561 C CA . PRO A 1 339 ? 35.005 15.891 -14.510 1.00 75.56 339 PRO A CA 1
ATOM 2562 C C . PRO A 1 339 ? 35.047 16.273 -13.020 1.00 75.56 339 PRO A C 1
ATOM 2564 O O . PRO A 1 339 ? 35.827 15.707 -12.257 1.00 75.56 339 PRO A O 1
ATOM 2567 N N . GLU A 1 340 ? 34.264 17.268 -12.604 1.00 71.06 340 GLU A N 1
ATOM 2568 C CA . GLU A 1 340 ? 34.182 17.717 -11.205 1.00 71.06 340 GLU A CA 1
ATOM 2569 C C . GLU A 1 340 ? 33.061 17.030 -10.401 1.00 71.06 340 GLU A C 1
ATOM 2571 O O . GLU A 1 340 ? 32.985 17.240 -9.192 1.00 71.06 340 GLU A O 1
ATOM 2576 N N . TRP A 1 341 ? 32.232 16.189 -11.034 1.00 66.19 341 TRP A N 1
ATOM 2577 C CA . TRP A 1 341 ? 31.023 15.601 -10.438 1.00 66.19 341 TRP A CA 1
ATOM 2578 C C . TRP A 1 341 ? 31.095 14.068 -10.415 1.00 66.19 341 TRP A C 1
ATOM 2580 O O . TRP A 1 341 ? 30.390 13.377 -11.141 1.00 66.19 341 TRP A O 1
ATOM 2590 N N . GLY A 1 342 ? 31.992 13.545 -9.575 1.00 57.44 342 GLY A N 1
ATOM 2591 C CA . GLY A 1 342 ? 32.336 12.117 -9.493 1.00 57.44 342 GLY A CA 1
ATOM 2592 C C . GLY A 1 342 ? 31.293 11.189 -8.853 1.00 57.44 342 GLY A C 1
ATOM 2593 O O . GLY A 1 342 ? 31.612 10.031 -8.619 1.00 57.44 342 GLY A O 1
ATOM 2594 N N . GLU A 1 343 ? 30.081 11.655 -8.538 1.00 60.25 343 GLU A N 1
ATOM 2595 C CA . GLU A 1 343 ? 29.013 10.768 -8.037 1.00 60.25 343 GLU A CA 1
ATOM 2596 C C . GLU A 1 343 ? 28.418 9.908 -9.163 1.00 60.25 343 GLU A C 1
ATOM 2598 O O . GLU A 1 343 ? 28.223 8.711 -8.952 1.00 60.25 343 GLU A O 1
ATOM 2603 N N . LEU A 1 344 ? 28.336 10.437 -10.392 1.00 59.53 344 LEU A N 1
ATOM 2604 C CA . LEU A 1 344 ? 27.949 9.653 -11.575 1.00 59.53 344 LEU A CA 1
ATOM 2605 C C . LEU A 1 344 ? 28.869 8.450 -11.795 1.00 59.53 344 LEU A C 1
ATOM 2607 O O . LEU A 1 344 ? 28.408 7.376 -12.168 1.00 59.53 344 LEU A O 1
ATOM 2611 N N . GLU A 1 345 ? 30.169 8.610 -11.526 1.00 61.03 345 GLU A N 1
ATOM 2612 C CA . GLU A 1 345 ? 31.151 7.526 -11.626 1.00 61.03 345 GLU A CA 1
ATOM 2613 C C . GLU A 1 345 ? 30.746 6.346 -10.727 1.00 61.03 345 GLU A C 1
ATOM 2615 O O . GLU A 1 345 ? 30.833 5.200 -11.156 1.00 61.03 345 GLU A O 1
ATOM 2620 N N . SER A 1 346 ? 30.189 6.611 -9.539 1.00 59.97 346 SER A N 1
ATOM 2621 C CA . SER A 1 346 ? 29.764 5.566 -8.600 1.00 59.97 346 SER A CA 1
ATOM 2622 C C . SER A 1 346 ? 28.532 4.774 -9.063 1.00 59.97 346 SER A C 1
ATOM 2624 O O . SER A 1 346 ? 28.502 3.554 -8.877 1.00 59.97 346 SER A O 1
ATOM 2626 N N . LEU A 1 347 ? 27.567 5.424 -9.732 1.00 61.44 347 LEU A N 1
ATOM 2627 C CA . LEU A 1 347 ? 26.406 4.752 -10.341 1.00 61.44 347 LEU A CA 1
ATOM 2628 C C . LEU A 1 347 ? 26.850 3.741 -11.407 1.00 61.44 347 LEU A C 1
ATOM 2630 O O . LEU A 1 347 ? 26.335 2.622 -11.481 1.00 61.44 347 LEU A O 1
ATOM 2634 N N . PHE A 1 348 ? 27.845 4.109 -12.214 1.00 63.72 348 PHE A N 1
ATOM 2635 C CA . PHE A 1 348 ? 28.384 3.222 -13.241 1.00 63.72 348 PHE A CA 1
ATOM 2636 C C . PHE A 1 348 ? 29.355 2.177 -12.691 1.00 63.72 348 PHE A C 1
ATOM 2638 O O . PHE A 1 348 ? 29.342 1.047 -13.172 1.00 63.72 348 PHE A O 1
ATOM 2645 N N . GLU A 1 349 ? 30.166 2.501 -11.682 1.00 63.94 349 GLU A N 1
ATOM 2646 C CA . GLU A 1 349 ? 31.101 1.556 -11.057 1.00 63.94 349 GLU A CA 1
ATOM 2647 C C . GLU A 1 349 ? 30.375 0.331 -10.485 1.00 63.94 349 GLU A C 1
ATOM 2649 O O . GLU A 1 349 ? 30.795 -0.796 -10.753 1.00 63.94 349 GLU A O 1
ATOM 2654 N N . GLY A 1 350 ? 29.250 0.522 -9.781 1.00 61.97 350 GLY A N 1
ATOM 2655 C CA . GLY A 1 350 ? 28.443 -0.595 -9.272 1.00 61.97 350 GLY A CA 1
ATOM 2656 C C . GLY A 1 350 ? 27.878 -1.482 -10.390 1.00 61.97 350 GLY A C 1
ATOM 2657 O O . GLY A 1 350 ? 27.869 -2.710 -10.287 1.00 61.97 350 GLY A O 1
ATOM 2658 N N . ARG A 1 351 ? 27.477 -0.873 -11.512 1.00 62.03 351 ARG A N 1
ATOM 2659 C CA . ARG A 1 351 ? 26.932 -1.582 -12.680 1.00 62.03 351 ARG A CA 1
ATOM 2660 C C . ARG A 1 351 ? 28.009 -2.336 -13.465 1.00 62.03 351 ARG A C 1
ATOM 2662 O O . ARG A 1 351 ? 27.789 -3.472 -13.883 1.00 62.03 351 ARG A O 1
ATOM 2669 N N . LEU A 1 352 ? 29.183 -1.736 -13.642 1.00 63.34 352 LEU A N 1
ATOM 2670 C CA . LEU A 1 352 ? 30.338 -2.387 -14.260 1.00 63.34 352 LEU A CA 1
ATOM 2671 C C . LEU A 1 352 ? 30.838 -3.556 -13.420 1.00 63.34 352 LEU A C 1
ATOM 2673 O O . LEU A 1 352 ? 31.211 -4.583 -13.981 1.00 63.34 352 LEU A O 1
ATOM 2677 N N . GLU A 1 353 ? 30.809 -3.430 -12.092 1.00 64.56 353 GLU A N 1
ATOM 2678 C CA . GLU A 1 353 ? 31.176 -4.520 -11.195 1.00 64.56 353 GLU A CA 1
ATOM 2679 C C . GLU A 1 353 ? 30.287 -5.753 -11.432 1.00 64.56 353 GLU A C 1
ATOM 2681 O O . GLU A 1 353 ? 30.812 -6.862 -11.527 1.00 64.56 353 GLU A O 1
ATOM 2686 N N . LEU A 1 354 ? 28.979 -5.572 -11.655 1.00 58.44 354 LEU A N 1
ATOM 2687 C CA . LEU A 1 354 ? 28.059 -6.662 -12.009 1.00 58.44 354 LEU A CA 1
ATOM 2688 C C . LEU A 1 354 ? 28.386 -7.294 -13.372 1.00 58.44 354 LEU A C 1
ATOM 2690 O O . LEU A 1 354 ? 28.479 -8.520 -13.475 1.00 58.44 354 LEU A O 1
ATOM 2694 N N . ILE A 1 355 ? 28.611 -6.480 -14.410 1.00 61.66 355 ILE A N 1
ATOM 2695 C CA . ILE A 1 355 ? 28.970 -6.968 -15.755 1.00 61.66 355 ILE A CA 1
ATOM 2696 C C . ILE A 1 355 ? 30.297 -7.747 -15.715 1.00 61.66 355 ILE A C 1
ATOM 2698 O O . ILE A 1 355 ? 30.413 -8.823 -16.309 1.00 61.66 355 ILE A O 1
ATOM 2702 N N . GLU A 1 356 ? 31.301 -7.229 -15.001 1.00 65.31 356 GLU A N 1
ATOM 2703 C CA . GLU A 1 356 ? 32.638 -7.820 -14.927 1.00 65.31 356 GLU A CA 1
ATOM 2704 C C . GLU A 1 356 ? 32.713 -9.065 -14.030 1.00 65.31 356 GLU A C 1
ATOM 2706 O O . GLU A 1 356 ? 33.468 -9.992 -14.345 1.00 65.31 356 GLU A O 1
ATOM 2711 N N . GLN A 1 357 ? 31.980 -9.099 -12.911 1.00 66.12 357 GLN A N 1
ATOM 2712 C CA . GLN A 1 357 ? 32.067 -10.193 -11.936 1.00 66.12 357 GLN A CA 1
ATOM 2713 C C . GLN A 1 357 ? 31.149 -11.369 -12.269 1.00 66.12 357 GLN A C 1
ATOM 2715 O O . GLN A 1 357 ? 31.582 -12.516 -12.135 1.00 66.12 357 GLN A O 1
ATOM 2720 N N . GLU A 1 358 ? 29.931 -11.102 -12.744 1.00 59.69 358 GLU A N 1
ATOM 2721 C CA . GLU A 1 358 ? 28.885 -12.125 -12.887 1.00 59.69 358 GLU A CA 1
ATOM 2722 C C . GLU A 1 358 ? 28.655 -12.567 -14.344 1.00 59.69 358 GLU A C 1
ATOM 2724 O O . GLU A 1 358 ? 27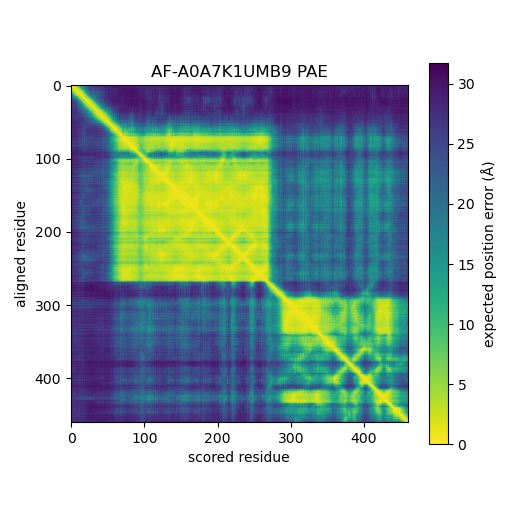.883 -13.491 -14.600 1.00 59.69 358 GLU A O 1
ATOM 2729 N N . ASN A 1 359 ? 29.370 -11.974 -15.314 1.00 66.31 359 ASN A N 1
ATOM 2730 C CA . ASN A 1 359 ? 29.258 -12.303 -16.745 1.00 66.31 359 ASN A CA 1
ATOM 2731 C C . ASN A 1 359 ? 27.794 -12.264 -17.230 1.00 66.31 359 ASN A C 1
ATOM 2733 O O . ASN A 1 359 ? 27.313 -13.162 -17.929 1.00 66.31 359 ASN A O 1
ATOM 2737 N N . VAL A 1 360 ? 27.081 -11.226 -16.795 1.00 57.66 360 VAL A N 1
ATOM 2738 C CA . VAL A 1 360 ? 25.666 -11.003 -17.081 1.00 57.66 360 VAL A CA 1
ATOM 2739 C C . VAL A 1 360 ? 25.490 -10.136 -18.327 1.00 57.66 360 VAL A C 1
ATOM 2741 O O . VAL A 1 360 ? 26.285 -9.242 -18.606 1.00 57.66 360 VAL A O 1
ATOM 2744 N N . THR A 1 361 ? 24.433 -10.394 -19.090 1.00 57.84 361 THR A N 1
ATOM 2745 C CA . THR A 1 361 ? 23.968 -9.522 -20.175 1.00 57.84 361 THR A CA 1
ATOM 2746 C C . THR A 1 361 ? 22.891 -8.611 -19.621 1.00 57.84 361 THR A C 1
ATOM 2748 O O . THR A 1 361 ? 21.855 -9.115 -19.215 1.00 57.84 361 THR A O 1
ATOM 2751 N N . ILE A 1 362 ? 23.099 -7.300 -19.609 1.00 52.47 362 ILE A N 1
ATOM 2752 C CA . ILE A 1 362 ? 22.074 -6.352 -19.164 1.00 52.47 362 ILE A CA 1
ATOM 2753 C C . ILE A 1 362 ? 21.235 -5.931 -20.371 1.00 52.47 362 ILE A C 1
ATOM 2755 O O . ILE A 1 362 ? 21.773 -5.457 -21.369 1.00 52.47 362 ILE A O 1
ATOM 2759 N N . ALA A 1 363 ? 19.924 -6.137 -20.297 1.00 51.66 363 ALA A N 1
ATOM 2760 C CA . ALA A 1 363 ? 18.964 -5.589 -21.238 1.00 51.66 363 ALA A CA 1
ATOM 2761 C C . ALA A 1 363 ? 18.131 -4.507 -20.552 1.00 51.66 363 ALA A C 1
ATOM 2763 O O . ALA A 1 363 ? 17.800 -4.599 -19.371 1.00 51.66 363 ALA A O 1
ATOM 2764 N N . LEU A 1 364 ? 17.800 -3.487 -21.326 1.00 44.97 364 LEU A N 1
ATOM 2765 C CA . LEU A 1 364 ? 16.840 -2.472 -20.948 1.00 44.97 364 LEU A CA 1
ATOM 2766 C C . LEU A 1 364 ? 15.440 -2.998 -21.298 1.00 44.97 364 LEU A C 1
ATOM 2768 O O . LEU A 1 364 ? 15.175 -3.265 -22.474 1.00 44.97 364 LEU A O 1
ATOM 2772 N N . ASP A 1 365 ? 14.563 -3.175 -20.310 1.00 47.38 365 ASP A N 1
ATOM 2773 C CA . ASP A 1 365 ? 13.191 -3.630 -20.566 1.00 47.38 365 ASP A CA 1
ATOM 2774 C C . ASP A 1 365 ? 12.295 -2.468 -21.027 1.00 47.38 365 ASP A C 1
ATOM 2776 O O . ASP A 1 365 ? 11.404 -2.666 -21.859 1.00 47.38 365 ASP A O 1
ATOM 2780 N N . THR A 1 366 ? 12.576 -1.243 -20.564 1.00 50.34 366 THR A N 1
ATOM 2781 C CA . THR A 1 366 ? 11.897 -0.004 -20.976 1.00 50.34 366 THR A CA 1
ATOM 2782 C C . THR A 1 366 ? 12.889 1.144 -21.205 1.00 50.34 366 THR A C 1
ATOM 2784 O O . THR A 1 366 ? 13.798 1.308 -20.399 1.00 50.34 366 THR A O 1
ATOM 2787 N N . PRO A 1 367 ? 12.736 1.953 -22.277 1.00 50.81 367 PRO A N 1
ATOM 2788 C CA . PRO A 1 367 ? 13.542 3.156 -22.487 1.00 50.81 367 PRO A CA 1
ATOM 2789 C C . PRO A 1 367 ? 13.515 4.059 -21.261 1.00 50.81 367 PRO A C 1
ATOM 2791 O O . PRO A 1 367 ? 12.461 4.237 -20.651 1.00 50.81 367 PRO A O 1
ATOM 2794 N N . THR A 1 368 ? 14.656 4.651 -20.934 1.00 54.34 368 THR A N 1
ATOM 2795 C CA . THR A 1 368 ? 14.718 5.676 -19.899 1.00 54.34 368 THR A CA 1
ATOM 2796 C C . THR A 1 368 ? 13.995 6.938 -20.398 1.00 54.34 368 THR A C 1
ATOM 2798 O O . THR A 1 368 ? 14.307 7.435 -21.481 1.00 54.34 368 THR A O 1
ATOM 2801 N N . GLU A 1 369 ? 13.032 7.467 -19.636 1.00 55.34 369 GLU A N 1
ATOM 2802 C CA . GLU A 1 369 ? 12.285 8.683 -19.997 1.00 55.34 369 GLU A CA 1
ATOM 2803 C C . GLU A 1 369 ? 12.521 9.799 -18.969 1.00 55.34 369 GLU A C 1
ATOM 2805 O O . GLU A 1 369 ? 12.666 9.544 -17.775 1.00 55.34 369 GLU A O 1
ATOM 2810 N N . ILE A 1 370 ? 12.556 11.054 -19.429 1.00 55.66 370 ILE A N 1
ATOM 2811 C CA . ILE A 1 370 ? 12.642 12.227 -18.551 1.00 55.66 370 ILE A CA 1
ATOM 2812 C C . ILE A 1 370 ? 11.284 12.925 -18.506 1.00 55.66 370 ILE A C 1
ATOM 2814 O O . ILE A 1 370 ? 10.791 13.400 -19.533 1.00 55.66 370 ILE A O 1
ATOM 2818 N N . SER A 1 371 ? 10.701 13.041 -17.314 1.00 51.00 371 SER A N 1
ATOM 2819 C CA . SER A 1 371 ? 9.517 13.863 -17.070 1.00 51.00 371 SER A CA 1
ATOM 2820 C C . SER A 1 371 ? 9.914 15.262 -16.563 1.00 51.00 371 SER A C 1
ATOM 2822 O O . SER A 1 371 ? 10.972 15.467 -15.973 1.00 51.00 371 SER A O 1
ATOM 2824 N N . GLU A 1 372 ? 9.076 16.261 -16.857 1.00 48.53 372 GLU A N 1
ATOM 2825 C CA . GLU A 1 372 ? 9.208 17.656 -16.401 1.00 48.53 372 GLU A CA 1
ATOM 2826 C C . GLU A 1 372 ? 10.566 18.339 -16.679 1.00 48.53 372 GLU A C 1
ATOM 2828 O O . GLU A 1 372 ? 11.368 18.596 -15.784 1.00 48.53 372 GLU A O 1
ATOM 2833 N N . VAL A 1 373 ? 10.795 18.736 -17.933 1.00 53.53 373 VAL A N 1
ATOM 2834 C CA . VAL A 1 373 ? 12.009 19.467 -18.313 1.00 53.53 373 VAL A CA 1
ATOM 2835 C C . VAL A 1 373 ? 11.902 20.956 -17.964 1.00 53.53 373 VAL A C 1
ATOM 2837 O O . VAL A 1 373 ? 11.124 21.699 -18.567 1.00 53.53 373 VAL A O 1
ATOM 2840 N N . ARG A 1 374 ? 12.731 21.432 -17.032 1.00 54.94 374 ARG A N 1
ATOM 2841 C CA . ARG A 1 374 ? 12.884 22.862 -16.718 1.00 54.94 374 ARG A CA 1
ATOM 2842 C C . ARG A 1 374 ? 14.206 23.379 -17.260 1.00 54.94 374 ARG A C 1
ATOM 2844 O O . ARG A 1 374 ? 15.259 22.866 -16.898 1.00 54.94 374 ARG A O 1
ATOM 2851 N N . VAL A 1 375 ? 14.148 24.419 -18.095 1.00 53.44 375 VAL A N 1
ATOM 2852 C CA . VAL A 1 375 ? 15.338 25.074 -18.655 1.00 53.44 375 VAL A CA 1
ATOM 2853 C C . VAL A 1 375 ? 15.528 26.454 -18.033 1.00 53.44 375 VAL A C 1
ATOM 2855 O O . VAL A 1 375 ? 14.712 27.354 -18.240 1.00 53.44 375 VAL A O 1
ATOM 2858 N N . TRP A 1 376 ? 16.630 26.664 -17.314 1.00 53.28 376 TRP A N 1
ATOM 2859 C CA . TRP A 1 376 ? 17.009 27.987 -16.813 1.00 53.28 376 TRP A CA 1
ATOM 2860 C C . TRP A 1 376 ? 18.054 28.616 -17.730 1.00 53.28 376 TRP A C 1
ATOM 2862 O O . TRP A 1 376 ? 19.112 28.040 -17.973 1.00 53.28 376 TRP A O 1
ATOM 2872 N N . GLN A 1 377 ? 17.776 29.827 -18.219 1.00 49.38 377 GLN A N 1
ATOM 2873 C CA . GLN A 1 377 ? 18.719 30.624 -19.003 1.00 49.38 377 GLN A CA 1
ATOM 2874 C C . GLN A 1 377 ? 18.752 32.060 -18.456 1.00 49.38 377 GLN A C 1
ATOM 2876 O O . GLN A 1 377 ? 18.025 32.934 -18.925 1.00 49.38 377 GLN A O 1
ATOM 2881 N N . GLY A 1 378 ? 19.586 32.331 -17.445 1.00 41.91 378 GLY A N 1
ATOM 2882 C CA . GLY A 1 378 ? 19.746 33.699 -16.938 1.00 41.91 378 GLY A CA 1
ATOM 2883 C C . GLY A 1 378 ? 20.296 33.845 -15.517 1.00 41.91 378 GLY A C 1
ATOM 2884 O O . GLY A 1 378 ? 19.871 33.166 -14.597 1.00 41.91 378 GLY A O 1
ATOM 2885 N N . SER A 1 379 ? 21.236 34.789 -15.380 1.00 39.88 379 SER A N 1
ATOM 2886 C CA . SER A 1 379 ? 21.870 35.343 -14.166 1.00 39.88 379 SER A CA 1
ATOM 2887 C C . SER A 1 379 ? 22.312 34.390 -13.051 1.00 39.88 379 SER A C 1
ATOM 2889 O O . SER A 1 379 ? 22.278 34.769 -11.883 1.00 39.88 379 SER A O 1
ATOM 2891 N N . LEU A 1 380 ? 22.853 33.227 -13.406 1.00 44.50 380 LEU A N 1
ATOM 2892 C CA . LEU A 1 380 ? 23.924 32.633 -12.605 1.00 44.50 380 LEU A CA 1
ATOM 2893 C C . LEU A 1 380 ? 25.177 33.546 -12.711 1.00 44.50 380 LEU A C 1
ATOM 2895 O O . LEU A 1 380 ? 25.280 34.332 -13.665 1.00 44.50 380 LEU A O 1
ATOM 2899 N N . PRO A 1 381 ? 26.160 33.505 -11.785 1.00 45.81 381 PRO A N 1
ATOM 2900 C CA . PRO A 1 381 ? 27.414 34.261 -11.925 1.00 45.81 381 PRO A CA 1
ATOM 2901 C C . PRO A 1 381 ? 28.170 33.945 -13.230 1.00 45.81 381 PRO A C 1
ATOM 2903 O O . PRO A 1 381 ? 29.053 34.715 -13.616 1.00 45.81 381 PRO A O 1
ATOM 2906 N N . ASN A 1 382 ? 27.776 32.874 -13.930 1.00 48.53 382 ASN A N 1
ATOM 2907 C CA . ASN A 1 382 ? 28.111 32.618 -15.317 1.00 48.53 382 ASN A CA 1
ATOM 2908 C C . ASN A 1 382 ? 26.862 32.739 -16.235 1.00 48.53 382 ASN A C 1
ATOM 2910 O O . ASN A 1 382 ? 25.972 31.896 -16.147 1.00 48.53 382 ASN A O 1
ATOM 2914 N N . PRO A 1 383 ? 26.769 33.739 -17.138 1.00 47.84 383 PRO A N 1
ATOM 2915 C CA . PRO A 1 383 ? 25.684 33.843 -18.127 1.00 47.84 383 PRO A CA 1
ATOM 2916 C C . PRO A 1 383 ? 25.695 32.721 -19.186 1.00 47.84 383 PRO A C 1
ATOM 2918 O O . PRO A 1 383 ? 24.855 32.730 -20.084 1.00 47.84 383 PRO A O 1
ATOM 2921 N N . GLU A 1 384 ? 26.654 31.801 -19.089 1.00 49.00 384 GLU A N 1
ATOM 2922 C CA . GLU A 1 384 ? 26.920 30.698 -20.011 1.00 49.00 384 GLU A CA 1
ATOM 2923 C C . GLU A 1 384 ? 26.422 29.343 -19.469 1.00 49.00 384 GLU A C 1
ATOM 2925 O O . GLU A 1 384 ? 26.485 28.345 -20.176 1.00 49.00 384 GLU A O 1
ATOM 2930 N N . ALA A 1 385 ? 25.881 29.287 -18.249 1.00 47.22 385 ALA A N 1
ATOM 2931 C CA . ALA A 1 385 ? 25.251 28.079 -17.725 1.00 47.22 385 ALA A CA 1
ATOM 2932 C C . ALA A 1 385 ? 23.763 28.045 -18.118 1.00 47.22 385 ALA A C 1
ATOM 2934 O O . ALA A 1 385 ? 22.990 28.933 -17.746 1.00 47.22 385 ALA A O 1
ATOM 2935 N N . GLY A 1 386 ? 23.378 27.037 -18.901 1.00 51.97 386 GLY A N 1
ATOM 2936 C CA . GLY A 1 386 ? 22.002 26.547 -18.923 1.00 51.97 386 GLY A CA 1
ATOM 2937 C C . GLY A 1 386 ? 21.880 25.450 -17.880 1.00 51.97 386 GLY A C 1
ATOM 2938 O O . GLY A 1 386 ? 22.865 24.788 -17.584 1.00 51.97 386 GLY A O 1
ATOM 2939 N N . MET A 1 387 ? 20.707 25.291 -17.296 1.00 52.44 387 MET A N 1
ATOM 2940 C CA . MET A 1 387 ? 20.399 24.130 -16.471 1.00 52.44 387 MET A CA 1
ATOM 2941 C C . MET A 1 387 ? 19.159 23.504 -17.077 1.00 52.44 387 MET A C 1
ATOM 2943 O O . MET A 1 387 ? 18.216 24.223 -17.398 1.00 52.44 387 MET A O 1
ATOM 2947 N N . VAL A 1 388 ? 19.204 22.199 -17.293 1.00 51.72 388 VAL A N 1
ATOM 2948 C CA . VAL A 1 388 ? 18.070 21.385 -17.719 1.00 51.72 388 VAL A CA 1
ATOM 2949 C C . VAL A 1 388 ? 17.878 20.397 -16.590 1.00 51.72 388 VAL A C 1
ATOM 2951 O O . VAL A 1 388 ? 18.766 19.584 -16.394 1.00 51.72 388 VAL A O 1
ATOM 2954 N N . SER A 1 389 ? 16.804 20.546 -15.820 1.00 49.00 389 SER A N 1
ATOM 2955 C CA . SER A 1 389 ? 16.395 19.593 -14.782 1.00 49.00 389 SER A CA 1
ATOM 2956 C C . SER A 1 389 ? 15.256 18.782 -15.349 1.00 49.00 389 SER A C 1
ATOM 2958 O O . SER A 1 389 ? 14.348 19.362 -15.940 1.00 49.00 389 SER A O 1
ATOM 2960 N N . GLY A 1 390 ? 15.280 17.481 -15.124 1.00 48.81 390 GLY A N 1
ATOM 2961 C CA . GLY A 1 390 ? 14.160 16.600 -15.396 1.00 48.81 390 GLY A CA 1
ATOM 2962 C C . GLY A 1 390 ? 14.204 15.423 -14.439 1.00 48.81 390 GLY A C 1
ATOM 2963 O O . GLY A 1 390 ? 15.275 15.099 -13.923 1.00 48.81 390 GLY A O 1
ATOM 2964 N N . GLN A 1 391 ? 13.045 14.840 -14.156 1.00 49.09 391 GLN A N 1
ATOM 2965 C CA . GLN A 1 391 ? 12.963 13.633 -13.348 1.00 49.09 391 GLN A CA 1
ATOM 2966 C C . GLN A 1 391 ? 13.215 12.444 -14.263 1.00 49.09 391 GLN A C 1
ATOM 2968 O O . GLN A 1 391 ? 12.511 12.265 -15.257 1.00 49.09 391 GLN A O 1
ATOM 2973 N N . LEU A 1 392 ? 14.229 11.647 -13.951 1.00 49.22 392 LEU A N 1
ATOM 2974 C CA . LEU A 1 392 ? 14.451 10.394 -14.650 1.00 49.22 392 LEU A CA 1
ATOM 2975 C C . LEU A 1 392 ? 13.450 9.362 -14.133 1.00 49.22 392 LEU A C 1
ATOM 2977 O O . LEU A 1 392 ? 13.504 8.982 -12.966 1.00 49.22 392 LEU A O 1
ATOM 2981 N N . VAL A 1 393 ? 12.554 8.896 -14.996 1.00 52.75 393 VAL A N 1
ATOM 2982 C CA . VAL A 1 393 ? 11.847 7.641 -14.754 1.00 52.75 393 VAL A CA 1
ATOM 2983 C C . VAL A 1 393 ? 12.778 6.562 -15.281 1.00 52.75 393 VAL A C 1
ATOM 2985 O O . VAL A 1 393 ? 12.859 6.327 -16.490 1.00 52.75 393 VAL A O 1
ATOM 2988 N N . GLU A 1 394 ? 13.579 5.986 -14.386 1.00 52.69 394 GLU A N 1
ATOM 2989 C CA . GLU A 1 394 ? 14.509 4.936 -14.779 1.00 52.69 394 GLU A CA 1
ATOM 2990 C C . GLU A 1 394 ? 13.738 3.758 -15.378 1.00 52.69 394 GLU A C 1
ATOM 2992 O O . GLU A 1 394 ? 12.824 3.204 -14.763 1.00 52.69 394 GLU A O 1
ATOM 2997 N N . GLY A 1 395 ? 14.122 3.371 -16.595 1.00 48.75 395 GLY A N 1
ATOM 2998 C CA . GLY A 1 395 ? 13.668 2.121 -17.178 1.00 48.75 395 GLY A CA 1
ATOM 2999 C C . GLY A 1 395 ? 14.054 0.942 -16.286 1.00 48.75 395 GLY A C 1
ATOM 3000 O O . GLY A 1 395 ? 15.083 0.971 -15.603 1.00 48.75 395 GLY A O 1
ATOM 3001 N N . GLN A 1 396 ? 13.243 -0.115 -16.276 1.00 49.94 396 GLN A N 1
ATOM 3002 C CA . GLN A 1 396 ? 13.629 -1.342 -15.588 1.00 49.94 396 GLN A CA 1
ATOM 3003 C C . GLN A 1 396 ? 14.754 -2.012 -16.379 1.00 49.94 396 GLN A C 1
ATOM 3005 O O . GLN A 1 396 ? 14.648 -2.272 -17.579 1.00 49.94 396 GLN A O 1
ATOM 3010 N N . TRP A 1 397 ? 15.858 -2.271 -15.692 1.00 46.94 397 TRP A N 1
ATOM 3011 C CA . TRP A 1 397 ? 17.010 -2.962 -16.245 1.00 46.94 397 TRP A CA 1
ATOM 3012 C C . TRP A 1 397 ? 17.001 -4.402 -15.774 1.00 46.94 397 TRP A C 1
ATOM 3014 O O . TRP A 1 397 ? 16.921 -4.666 -14.573 1.00 46.94 397 TRP A O 1
ATOM 3024 N N . THR A 1 398 ? 17.167 -5.324 -16.709 1.00 47.16 398 THR A N 1
ATOM 3025 C CA . THR A 1 398 ? 17.179 -6.752 -16.430 1.00 47.16 398 THR A CA 1
ATOM 3026 C C . THR A 1 398 ? 18.482 -7.354 -16.927 1.00 47.16 398 THR A C 1
ATOM 3028 O O . THR A 1 398 ? 18.763 -7.420 -18.120 1.00 47.16 398 THR A O 1
ATOM 3031 N N . ALA A 1 399 ? 19.320 -7.775 -15.991 1.00 48.91 399 ALA A N 1
ATOM 3032 C CA . ALA A 1 399 ? 20.511 -8.560 -16.230 1.00 48.91 399 ALA A CA 1
ATOM 3033 C C . ALA A 1 399 ? 20.174 -10.050 -16.349 1.00 48.91 399 ALA A C 1
ATOM 3035 O O . ALA A 1 399 ? 19.360 -10.591 -15.616 1.00 48.91 399 ALA A O 1
ATOM 3036 N N . TYR A 1 400 ? 20.841 -10.738 -17.264 1.00 56.97 400 TYR A N 1
ATOM 3037 C CA . TYR A 1 400 ? 20.682 -12.160 -17.533 1.00 56.97 400 TYR A CA 1
ATOM 3038 C C . TYR A 1 400 ? 22.044 -12.840 -17.362 1.00 56.97 400 TYR A C 1
ATOM 3040 O O . TYR A 1 400 ? 22.966 -12.553 -18.127 1.00 56.97 400 TYR A O 1
ATOM 3048 N N . ALA A 1 401 ? 22.201 -13.745 -16.396 1.00 60.78 401 ALA A N 1
ATOM 3049 C CA . ALA A 1 401 ? 23.388 -14.601 -16.309 1.00 60.78 401 ALA A CA 1
ATOM 3050 C C . ALA A 1 401 ? 23.436 -15.622 -17.450 1.00 60.78 401 ALA A C 1
ATOM 3052 O O . ALA A 1 401 ? 22.423 -15.996 -18.046 1.00 60.78 401 ALA A O 1
ATOM 3053 N N . GLU A 1 402 ? 24.637 -16.150 -17.708 1.00 58.78 402 GLU A N 1
ATOM 3054 C CA . GLU A 1 402 ? 24.847 -17.233 -18.678 1.00 58.78 402 GLU A CA 1
ATOM 3055 C C . GLU A 1 402 ? 24.013 -18.493 -18.392 1.00 58.78 402 GLU A C 1
ATOM 3057 O O . GLU A 1 402 ? 23.730 -19.263 -19.314 1.00 58.78 402 GLU A O 1
ATOM 3062 N N . ASP A 1 403 ? 23.646 -18.735 -17.132 1.00 61.75 403 ASP A N 1
ATOM 3063 C CA . ASP A 1 403 ? 22.836 -19.886 -16.731 1.00 61.75 403 ASP A CA 1
ATOM 3064 C C . ASP A 1 403 ? 21.323 -19.665 -16.884 1.00 61.75 403 ASP A C 1
ATOM 3066 O O . ASP A 1 403 ? 20.558 -20.612 -16.701 1.00 61.75 403 ASP A O 1
ATOM 3070 N N . GLY A 1 404 ? 20.909 -18.469 -17.309 1.00 50.28 404 GLY A N 1
ATOM 3071 C CA . GLY A 1 404 ? 19.511 -18.086 -17.470 1.00 50.28 404 GLY A CA 1
ATOM 3072 C C . GLY A 1 404 ? 18.908 -17.375 -16.267 1.00 50.28 404 GLY A C 1
ATOM 3073 O O . GLY A 1 404 ? 17.762 -16.947 -16.378 1.00 50.28 404 GLY A O 1
ATOM 3074 N N . THR A 1 405 ? 19.658 -17.208 -15.172 1.00 55.47 405 THR A N 1
ATOM 3075 C CA . THR A 1 405 ? 19.207 -16.418 -14.019 1.00 55.47 405 THR A CA 1
ATOM 3076 C C . THR A 1 405 ? 18.962 -14.979 -14.449 1.00 55.47 405 THR A C 1
ATOM 3078 O O . THR A 1 405 ? 19.784 -14.379 -15.144 1.00 55.47 405 THR A O 1
ATOM 3081 N N . VAL A 1 406 ? 17.823 -14.436 -14.043 1.00 48.06 406 VAL A N 1
ATOM 3082 C CA . VAL A 1 406 ? 17.413 -13.064 -14.328 1.00 48.06 406 VAL A CA 1
ATOM 3083 C C . VAL A 1 406 ? 17.607 -12.236 -13.056 1.00 48.06 406 VAL A C 1
ATOM 3085 O O . VAL A 1 406 ? 17.136 -12.631 -11.994 1.00 48.06 406 VAL A O 1
ATOM 3088 N N . PHE A 1 407 ? 18.302 -11.105 -13.149 1.00 47.81 407 PHE A N 1
ATOM 3089 C CA . PHE A 1 407 ? 18.484 -10.134 -12.072 1.00 47.81 407 PHE A CA 1
ATOM 3090 C C . PHE A 1 407 ? 17.909 -8.796 -12.522 1.00 47.81 407 PHE A C 1
ATOM 3092 O O . PHE A 1 407 ? 18.295 -8.285 -13.566 1.00 47.81 407 PHE A O 1
ATOM 3099 N N . HIS A 1 408 ? 17.037 -8.181 -11.736 1.00 51.19 408 HIS A N 1
ATOM 3100 C CA . HIS A 1 408 ? 16.612 -6.807 -11.996 1.00 51.19 408 HIS A CA 1
ATOM 3101 C C . HIS A 1 408 ? 17.606 -5.851 -11.321 1.00 51.19 408 HIS A C 1
ATOM 3103 O O . HIS A 1 408 ? 17.848 -5.955 -10.121 1.00 51.19 408 HIS A O 1
ATOM 3109 N N . VAL A 1 409 ? 18.240 -4.972 -12.102 1.00 46.66 409 VAL A N 1
ATOM 3110 C CA . VAL A 1 409 ? 19.425 -4.186 -11.698 1.00 46.66 409 VAL A CA 1
ATOM 3111 C C . VAL A 1 409 ? 19.058 -2.930 -10.892 1.00 46.66 409 VAL A C 1
ATOM 3113 O O . VAL A 1 409 ? 19.892 -2.434 -10.143 1.00 46.66 409 VAL A O 1
ATOM 3116 N N . ASN A 1 410 ? 17.810 -2.456 -10.965 1.00 47.78 410 ASN A N 1
ATOM 3117 C CA . ASN A 1 410 ? 17.332 -1.282 -10.226 1.00 47.78 410 ASN A CA 1
ATOM 3118 C C . ASN A 1 410 ? 16.327 -1.676 -9.143 1.00 47.78 410 ASN A C 1
ATOM 3120 O O . ASN A 1 410 ? 15.119 -1.556 -9.326 1.00 47.78 410 ASN A O 1
ATOM 3124 N N . ARG A 1 411 ? 16.833 -2.185 -8.019 1.00 42.44 411 ARG A N 1
ATOM 3125 C CA . ARG A 1 411 ? 16.014 -2.526 -6.844 1.00 42.44 411 ARG A CA 1
ATOM 3126 C C . ARG A 1 411 ? 16.420 -1.730 -5.577 1.00 42.44 411 ARG A C 1
ATOM 3128 O O . ARG A 1 411 ? 15.771 -1.864 -4.550 1.00 42.44 411 ARG A O 1
ATOM 3135 N N . GLU A 1 412 ? 17.430 -0.846 -5.658 1.00 37.69 412 GLU A N 1
ATOM 3136 C CA . GLU A 1 412 ? 18.124 -0.308 -4.467 1.00 37.69 412 GLU A CA 1
ATOM 3137 C C . GLU A 1 412 ? 18.232 1.222 -4.316 1.00 37.69 412 GLU A C 1
ATOM 3139 O O . GLU A 1 412 ? 18.855 1.691 -3.366 1.00 37.69 412 GLU A O 1
ATOM 3144 N N . HIS A 1 413 ? 17.640 2.027 -5.195 1.00 38.91 413 HIS A N 1
ATOM 3145 C CA . HIS A 1 413 ? 17.412 3.442 -4.893 1.00 38.91 413 HIS A CA 1
ATOM 3146 C C . HIS A 1 413 ? 15.908 3.655 -4.824 1.00 38.91 413 HIS A C 1
ATOM 3148 O O . HIS A 1 413 ? 15.162 3.007 -5.557 1.00 38.91 413 HIS A O 1
ATOM 3154 N N . GLU A 1 414 ? 15.472 4.533 -3.918 1.00 39.38 414 GLU A N 1
ATOM 3155 C CA . GLU A 1 414 ? 14.135 5.121 -3.965 1.00 39.38 414 GLU A CA 1
ATOM 3156 C C . GLU A 1 414 ? 13.787 5.426 -5.434 1.00 39.38 414 GLU A C 1
ATOM 3158 O O . GLU A 1 414 ? 14.686 5.688 -6.243 1.00 39.38 414 GLU A O 1
ATOM 3163 N N . ILE A 1 415 ? 12.503 5.483 -5.794 1.00 43.06 415 ILE A N 1
ATOM 3164 C CA . ILE A 1 415 ? 12.095 6.322 -6.929 1.00 43.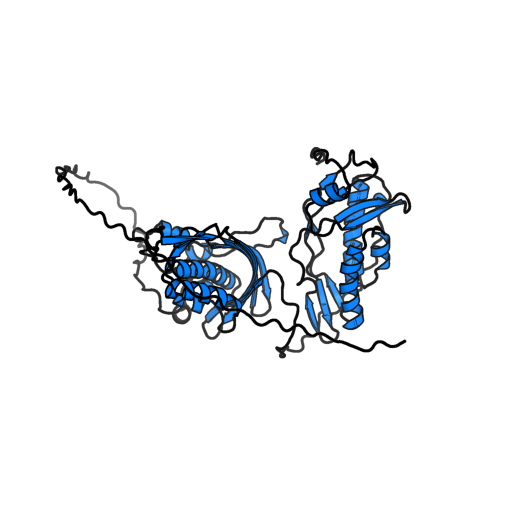06 415 ILE A CA 1
ATOM 3165 C C . ILE A 1 415 ? 12.400 7.767 -6.496 1.00 43.06 415 ILE A C 1
ATOM 3167 O O . ILE A 1 415 ? 11.542 8.538 -6.085 1.00 43.06 415 ILE A O 1
ATOM 3171 N N . GLY A 1 416 ? 13.687 8.078 -6.435 1.00 44.69 416 GLY A N 1
ATOM 3172 C CA . GLY A 1 416 ? 14.271 9.321 -6.032 1.00 44.69 416 GLY A CA 1
ATOM 3173 C C . GLY A 1 416 ? 14.358 10.137 -7.291 1.00 44.69 416 GLY A C 1
ATOM 3174 O O . GLY A 1 416 ? 14.765 9.664 -8.352 1.00 44.69 416 GLY A O 1
ATOM 3175 N N . THR A 1 417 ? 13.928 11.378 -7.186 1.00 47.88 417 THR A N 1
ATOM 3176 C CA . THR A 1 417 ? 14.007 12.307 -8.296 1.00 47.88 417 THR A CA 1
ATOM 3177 C C . THR A 1 417 ? 15.482 12.613 -8.574 1.00 47.88 417 THR A C 1
ATOM 3179 O O . THR A 1 417 ? 16.026 13.563 -8.014 1.00 47.88 417 THR A O 1
ATOM 3182 N N . THR A 1 418 ? 16.166 11.825 -9.407 1.00 54.31 418 THR A N 1
ATOM 3183 C CA . THR A 1 418 ? 17.541 12.154 -9.799 1.00 54.31 418 THR A CA 1
ATOM 3184 C C . THR A 1 418 ? 17.486 13.351 -10.730 1.00 54.31 418 THR A C 1
ATOM 3186 O O . THR A 1 418 ? 17.070 13.257 -11.885 1.00 54.31 418 THR A O 1
ATOM 3189 N N . THR A 1 419 ? 17.876 14.509 -10.202 1.00 58.25 419 THR A N 1
ATOM 3190 C CA . THR A 1 419 ? 17.990 15.730 -10.991 1.00 58.25 419 THR A CA 1
ATOM 3191 C C . THR A 1 419 ? 19.346 15.729 -11.682 1.00 58.25 419 THR A C 1
ATOM 3193 O O . THR A 1 419 ? 20.395 15.896 -11.059 1.00 58.25 419 THR A O 1
ATOM 3196 N N . TYR A 1 420 ? 19.328 15.550 -12.998 1.00 66.69 420 TYR A N 1
ATOM 3197 C CA . TYR A 1 420 ? 20.498 15.821 -13.824 1.00 66.69 420 TYR A CA 1
ATOM 3198 C C . TYR A 1 420 ? 20.560 17.315 -14.114 1.00 66.69 420 TYR A C 1
ATOM 3200 O O . TYR A 1 420 ? 19.541 17.947 -14.372 1.00 66.69 420 TYR A O 1
ATOM 3208 N N . MET A 1 421 ? 21.760 17.880 -14.084 1.00 72.00 421 MET A N 1
ATOM 3209 C CA . MET A 1 421 ? 22.060 19.232 -14.528 1.00 72.00 421 MET A CA 1
ATOM 3210 C C . MET A 1 421 ? 23.030 19.146 -15.704 1.00 72.00 421 MET A C 1
ATOM 3212 O O . MET A 1 421 ? 24.118 18.601 -15.590 1.00 72.00 421 MET A O 1
ATOM 3216 N N . PHE A 1 422 ? 22.677 19.732 -16.842 1.00 77.06 422 PHE A N 1
ATOM 3217 C CA . PHE A 1 422 ? 23.582 19.809 -17.990 1.00 77.06 422 PHE A CA 1
ATOM 3218 C C . PHE A 1 422 ? 24.317 21.145 -17.996 1.00 77.06 422 PHE A C 1
ATOM 3220 O O . PHE A 1 422 ? 23.674 22.187 -18.001 1.00 77.06 422 PHE A O 1
ATOM 3227 N N . ILE A 1 423 ? 25.651 21.129 -18.029 1.00 76.94 423 ILE A N 1
ATOM 3228 C CA . ILE A 1 423 ? 26.499 22.328 -18.031 1.00 76.94 423 ILE A CA 1
ATOM 3229 C C . ILE A 1 423 ? 27.285 22.390 -19.340 1.00 76.94 423 ILE A C 1
ATOM 3231 O O . ILE A 1 423 ? 27.979 21.442 -19.702 1.00 76.94 423 ILE A O 1
ATOM 3235 N N . TYR A 1 424 ? 27.226 23.522 -20.045 1.00 78.50 424 TYR A N 1
ATOM 3236 C CA . TYR A 1 424 ? 28.087 23.745 -21.204 1.00 78.50 424 TYR A CA 1
ATOM 3237 C C . TYR A 1 424 ? 29.534 23.955 -20.757 1.00 78.50 424 TYR A C 1
ATOM 3239 O O . TYR A 1 424 ? 29.833 24.902 -20.025 1.00 78.50 424 TYR A O 1
ATOM 3247 N N . ASN A 1 425 ? 30.432 23.080 -21.202 1.00 80.12 425 ASN A N 1
ATOM 3248 C CA . ASN A 1 425 ? 31.844 23.142 -20.862 1.00 80.12 425 ASN A CA 1
ATOM 3249 C C . ASN A 1 425 ? 32.650 23.687 -22.053 1.00 80.12 425 ASN A C 1
ATOM 3251 O O . ASN A 1 425 ? 32.908 22.988 -23.034 1.00 80.12 425 ASN A O 1
ATOM 3255 N N . ASP A 1 426 ? 33.086 24.946 -21.948 1.00 80.25 426 ASP A N 1
ATOM 3256 C CA . ASP A 1 426 ? 33.862 25.639 -22.986 1.00 80.25 426 ASP A CA 1
ATOM 3257 C C . ASP A 1 426 ? 35.195 24.961 -23.333 1.00 80.25 426 ASP A C 1
ATOM 3259 O O . ASP A 1 426 ? 35.698 25.130 -24.448 1.00 80.25 426 ASP A O 1
ATOM 3263 N N . ASP A 1 427 ? 35.787 24.206 -22.402 1.00 82.25 427 ASP A N 1
ATOM 3264 C CA . ASP A 1 427 ? 37.067 23.536 -22.632 1.00 82.25 427 ASP A CA 1
ATOM 3265 C C . ASP A 1 427 ? 36.918 22.342 -23.589 1.00 82.25 427 ASP A C 1
ATOM 3267 O O . ASP A 1 427 ? 37.842 22.050 -24.358 1.00 82.25 427 ASP A O 1
ATOM 3271 N N . VAL A 1 428 ? 35.756 21.680 -23.575 1.00 85.94 428 VAL A N 1
ATOM 3272 C CA . VAL A 1 428 ? 35.428 20.546 -24.462 1.00 85.94 428 VAL A CA 1
ATOM 3273 C C . VAL A 1 428 ? 34.475 20.921 -25.600 1.00 85.94 428 VAL A C 1
ATOM 3275 O O . VAL A 1 428 ? 34.361 20.167 -26.565 1.00 85.94 428 VAL A O 1
ATOM 3278 N N . GLY A 1 429 ? 33.848 22.098 -25.534 1.00 88.19 429 GLY A N 1
ATOM 3279 C CA . GLY A 1 429 ? 33.016 22.666 -26.594 1.00 88.19 429 GLY A CA 1
ATOM 3280 C C . GLY A 1 429 ? 31.640 22.019 -26.751 1.00 88.19 429 GLY A C 1
ATOM 3281 O O . GLY A 1 429 ? 31.112 22.034 -27.858 1.00 88.19 429 GLY A O 1
ATOM 3282 N N . HIS A 1 430 ? 31.090 21.431 -25.687 1.00 87.75 430 HIS A N 1
ATOM 3283 C CA . HIS A 1 430 ? 29.762 20.817 -25.687 1.00 87.75 430 HIS A CA 1
ATOM 3284 C C . HIS A 1 430 ? 29.147 20.768 -24.275 1.00 87.75 430 HIS A C 1
ATOM 3286 O O . HIS A 1 430 ? 29.820 21.053 -23.279 1.00 87.75 430 HIS A O 1
ATOM 3292 N N . TRP A 1 431 ? 27.856 20.438 -24.191 1.00 87.31 431 TRP A N 1
ATOM 3293 C CA . TRP A 1 431 ? 27.135 20.224 -22.929 1.00 87.31 431 TRP A CA 1
ATOM 3294 C C . TRP A 1 431 ? 27.498 18.887 -22.281 1.00 87.31 431 TRP A C 1
ATOM 3296 O O . TRP A 1 431 ? 27.473 17.856 -22.942 1.00 87.31 431 TRP A O 1
ATOM 3306 N N . GLN A 1 432 ? 27.777 18.905 -20.979 1.00 84.12 432 GLN A N 1
ATOM 3307 C CA . GLN A 1 432 ? 28.100 17.726 -20.179 1.00 84.12 432 GLN A CA 1
ATOM 3308 C C . GLN A 1 432 ? 27.082 17.531 -19.050 1.00 84.12 432 GLN A C 1
ATOM 3310 O O . GLN A 1 432 ? 26.615 18.509 -18.466 1.00 84.12 432 GLN A O 1
ATOM 3315 N N . ALA A 1 433 ? 26.755 16.281 -18.731 1.00 81.94 433 ALA A N 1
ATOM 3316 C CA . ALA A 1 433 ? 25.933 15.901 -17.592 1.00 81.94 433 ALA A CA 1
ATOM 3317 C C . ALA A 1 433 ? 26.710 16.079 -16.276 1.00 81.94 433 ALA A C 1
ATOM 3319 O O . ALA A 1 433 ? 27.865 15.665 -16.138 1.00 81.94 433 ALA A O 1
ATOM 3320 N N . ALA A 1 434 ? 26.054 16.693 -15.302 1.00 76.19 434 ALA A N 1
ATOM 3321 C CA . ALA A 1 434 ? 26.465 16.806 -13.916 1.00 76.19 434 ALA A CA 1
ATOM 3322 C C . ALA A 1 434 ? 25.288 16.337 -13.052 1.00 76.19 434 ALA A C 1
ATOM 3324 O O . ALA A 1 434 ? 24.183 16.860 -13.163 1.00 76.19 434 ALA A O 1
ATOM 3325 N N . GLU A 1 435 ? 25.494 15.326 -12.220 1.00 68.56 435 GLU A N 1
ATOM 3326 C CA . GLU A 1 435 ? 24.469 14.868 -11.283 1.00 68.56 435 GLU A CA 1
ATOM 3327 C C . GLU A 1 435 ? 24.457 15.758 -10.057 1.00 68.56 435 GLU A C 1
ATOM 3329 O O . GLU A 1 435 ? 25.504 16.036 -9.481 1.00 68.56 435 GLU A O 1
ATOM 3334 N N . THR A 1 436 ? 23.278 16.179 -9.626 1.00 55.00 436 THR A N 1
ATOM 3335 C CA . THR A 1 436 ? 23.140 16.856 -8.347 1.00 55.00 436 THR A CA 1
ATOM 3336 C C . THR A 1 436 ? 22.576 15.849 -7.365 1.00 55.00 436 THR A C 1
ATOM 3338 O O . THR A 1 436 ? 21.368 15.629 -7.362 1.00 55.00 436 THR A O 1
ATOM 3341 N N . GLY A 1 437 ? 23.442 15.179 -6.602 1.00 51.41 437 GLY A N 1
ATOM 3342 C CA . GLY A 1 437 ? 23.033 14.111 -5.693 1.00 51.41 437 GLY A CA 1
ATOM 3343 C C . GLY A 1 437 ? 21.792 14.485 -4.874 1.00 51.41 437 GLY A C 1
ATOM 3344 O O . GLY A 1 437 ? 21.803 15.487 -4.163 1.00 51.41 437 GLY A O 1
ATOM 3345 N N . GLY A 1 438 ? 20.728 13.693 -5.037 1.00 45.91 438 GLY A N 1
ATOM 3346 C CA . GLY A 1 438 ? 19.577 13.493 -4.143 1.00 45.91 438 GLY A CA 1
ATOM 3347 C C . GLY A 1 438 ? 18.738 14.675 -3.635 1.00 45.91 438 GLY A C 1
ATOM 3348 O O . GLY A 1 438 ? 17.721 14.420 -3.000 1.00 45.91 438 GLY A O 1
ATOM 3349 N N . ASN A 1 439 ? 19.103 15.934 -3.870 1.00 51.62 439 ASN A N 1
ATOM 3350 C CA . ASN A 1 439 ? 18.466 17.071 -3.201 1.00 51.62 439 ASN A CA 1
ATOM 3351 C C . ASN A 1 439 ? 17.758 18.012 -4.184 1.00 51.62 439 ASN A C 1
ATOM 3353 O O . ASN A 1 439 ? 18.152 18.135 -5.345 1.00 51.62 439 ASN A O 1
ATOM 3357 N N . GLU A 1 440 ? 16.713 18.688 -3.688 1.00 56.31 440 GLU A N 1
ATOM 3358 C CA . GLU A 1 440 ? 15.932 19.688 -4.424 1.00 56.31 440 GLU A CA 1
ATOM 3359 C C . GLU A 1 440 ? 16.868 20.678 -5.163 1.00 56.31 440 GLU A C 1
ATOM 3361 O O . GLU A 1 440 ? 17.897 21.074 -4.599 1.00 56.31 440 GLU A O 1
ATOM 3366 N N . PRO A 1 441 ? 16.546 21.116 -6.400 1.00 51.72 441 PRO A N 1
ATOM 3367 C CA . PRO A 1 441 ? 17.36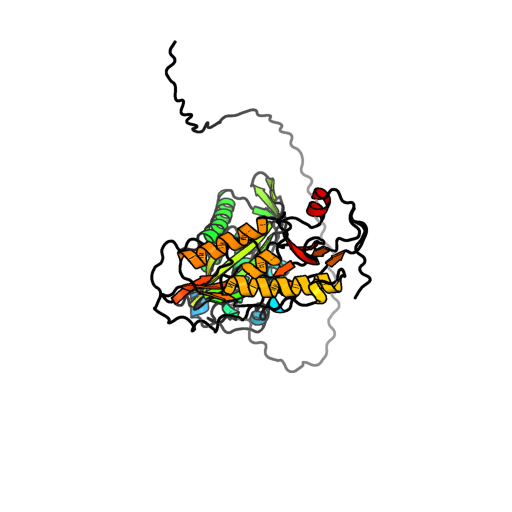4 22.056 -7.180 1.00 51.72 441 PRO A CA 1
ATOM 3368 C C . PRO A 1 441 ? 17.848 23.271 -6.369 1.00 51.72 441 PRO A C 1
ATOM 3370 O O . PRO A 1 441 ? 18.953 23.779 -6.568 1.00 51.72 441 PRO A O 1
ATOM 3373 N N . GLU A 1 442 ? 17.027 23.724 -5.423 1.00 55.22 442 GLU A N 1
ATOM 3374 C CA . GLU A 1 442 ? 17.280 24.784 -4.454 1.00 55.22 442 GLU A CA 1
ATOM 3375 C C . GLU A 1 442 ? 18.554 24.574 -3.617 1.00 55.22 442 GLU A C 1
ATOM 3377 O O . GLU A 1 442 ? 19.296 25.537 -3.402 1.00 55.22 442 GLU A O 1
ATOM 3382 N N . GLU A 1 443 ? 18.857 23.347 -3.188 1.00 53.03 443 GLU A N 1
ATOM 3383 C CA . GLU A 1 443 ? 20.066 23.045 -2.413 1.00 53.03 443 GLU A CA 1
ATOM 3384 C C . GLU A 1 443 ? 21.330 23.114 -3.273 1.00 53.03 443 GLU A C 1
ATOM 3386 O O . GLU A 1 443 ? 22.371 23.594 -2.821 1.00 53.03 443 GLU A O 1
ATOM 3391 N N . VAL A 1 444 ? 21.235 22.715 -4.543 1.00 52.94 444 VAL A N 1
ATOM 3392 C CA . VAL A 1 444 ? 22.320 22.849 -5.527 1.00 52.94 444 VAL A CA 1
ATOM 3393 C C . VAL A 1 444 ? 22.646 24.324 -5.741 1.00 52.94 444 VAL A C 1
ATOM 3395 O O . VAL A 1 444 ? 23.812 24.726 -5.744 1.00 52.94 444 VAL A O 1
ATOM 3398 N N . PHE A 1 445 ? 21.616 25.162 -5.867 1.00 55.97 445 PHE A N 1
ATOM 3399 C CA . PHE A 1 445 ? 21.783 26.607 -5.984 1.00 55.97 445 PHE A CA 1
ATOM 3400 C C . PHE A 1 445 ? 22.376 27.236 -4.717 1.00 55.97 445 PHE A C 1
ATOM 3402 O O . PHE A 1 445 ? 23.215 28.137 -4.825 1.00 55.97 445 PHE A O 1
ATOM 3409 N N . GLU A 1 446 ? 22.005 26.745 -3.531 1.00 55.38 446 GLU A N 1
ATOM 3410 C CA . GLU A 1 446 ? 22.612 27.157 -2.262 1.00 55.38 446 GLU A CA 1
ATOM 3411 C C . GLU A 1 446 ? 24.097 26.757 -2.192 1.00 55.38 446 GLU A C 1
ATOM 3413 O O . GLU A 1 446 ? 24.938 27.574 -1.803 1.00 55.38 446 GLU A O 1
ATOM 3418 N N . LEU A 1 447 ? 24.445 25.553 -2.659 1.00 50.25 447 LEU A N 1
ATOM 3419 C CA . LEU A 1 447 ? 25.818 25.043 -2.710 1.00 50.25 447 LEU A CA 1
ATOM 3420 C C . LEU A 1 447 ? 26.705 25.835 -3.686 1.00 50.25 447 LEU A C 1
ATOM 3422 O O . LEU A 1 447 ? 27.897 26.026 -3.436 1.00 50.25 447 LEU A O 1
ATOM 3426 N N . MET A 1 448 ? 26.114 26.345 -4.769 1.00 50.56 448 MET A N 1
ATOM 3427 C CA . MET A 1 448 ? 26.771 27.221 -5.745 1.00 50.56 448 MET A CA 1
ATOM 3428 C C . MET A 1 448 ? 26.797 28.708 -5.326 1.00 50.56 448 MET A C 1
ATOM 3430 O O . MET A 1 448 ? 27.350 29.536 -6.055 1.00 50.56 448 MET A O 1
ATOM 3434 N N . GLU A 1 449 ? 26.231 29.064 -4.164 1.00 52.22 449 GLU A N 1
ATOM 3435 C CA . GLU A 1 449 ? 26.055 30.441 -3.670 1.00 52.22 449 GLU A CA 1
ATOM 3436 C C . GLU A 1 449 ? 25.295 31.366 -4.654 1.00 52.22 449 GLU A C 1
ATOM 3438 O O . GLU A 1 449 ? 25.633 32.549 -4.796 1.00 52.22 449 GLU A O 1
ATOM 3443 N N . VAL A 1 450 ? 24.268 30.858 -5.352 1.00 50.81 450 VAL A N 1
ATOM 3444 C CA . VAL A 1 450 ? 23.550 31.617 -6.394 1.00 50.81 450 VAL A CA 1
ATOM 3445 C C . VAL A 1 450 ? 22.121 31.999 -5.986 1.00 50.81 450 VAL A C 1
ATOM 3447 O O . VAL A 1 450 ? 21.343 31.165 -5.543 1.00 50.81 450 VAL A O 1
ATOM 3450 N N . GLU A 1 451 ? 21.742 33.273 -6.172 1.00 44.44 451 GLU A N 1
ATOM 3451 C CA . GLU A 1 451 ? 20.347 33.729 -6.033 1.00 44.44 451 GLU A CA 1
ATOM 3452 C C . GLU A 1 451 ? 19.523 33.331 -7.272 1.00 44.44 451 GLU A C 1
ATOM 3454 O O . GLU A 1 451 ? 19.859 33.720 -8.392 1.00 44.44 451 GLU A O 1
ATOM 3459 N N . ILE A 1 452 ? 18.426 32.595 -7.065 1.00 47.84 452 ILE A N 1
ATOM 3460 C CA . ILE A 1 452 ? 17.564 32.057 -8.130 1.00 47.84 452 ILE A CA 1
ATOM 3461 C C . ILE A 1 452 ? 16.671 33.169 -8.723 1.00 47.84 452 ILE A C 1
ATOM 3463 O O . ILE A 1 452 ? 15.859 33.751 -7.995 1.00 47.84 452 ILE A O 1
ATOM 3467 N N . PRO A 1 453 ? 16.754 33.482 -10.031 1.00 49.41 453 PRO A N 1
ATOM 3468 C CA . PRO A 1 453 ? 15.701 34.231 -10.711 1.00 49.41 453 PRO A CA 1
ATOM 3469 C C . PRO A 1 453 ? 14.480 33.328 -10.969 1.00 49.41 453 PRO A C 1
ATOM 3471 O O . PRO A 1 453 ? 14.638 32.146 -11.261 1.00 49.41 453 PRO A O 1
ATOM 3474 N N . GLU A 1 454 ? 13.261 33.878 -10.890 1.00 46.69 454 GLU A N 1
ATOM 3475 C CA . GLU A 1 454 ? 12.035 33.125 -11.217 1.00 46.69 454 GLU A CA 1
ATOM 3476 C C . GLU A 1 454 ? 12.140 32.488 -12.622 1.00 46.69 454 GLU A C 1
ATOM 3478 O O . GLU A 1 454 ? 12.609 33.160 -13.549 1.00 46.69 454 GLU A O 1
ATOM 3483 N N . PRO A 1 455 ? 11.718 31.218 -12.798 1.00 47.53 455 PRO A N 1
ATOM 3484 C CA . PRO A 1 455 ? 11.800 30.532 -14.084 1.00 47.53 455 PRO A CA 1
ATOM 3485 C C . PRO A 1 455 ? 11.004 31.289 -15.156 1.00 47.53 455 PRO A C 1
ATOM 3487 O O . PRO A 1 455 ? 9.864 31.705 -14.929 1.00 47.53 455 PRO A O 1
ATOM 3490 N N . ASP A 1 456 ? 11.591 31.465 -16.342 1.00 48.75 456 ASP A N 1
ATOM 3491 C CA . ASP A 1 456 ? 10.892 32.056 -17.487 1.00 48.75 456 ASP A CA 1
ATOM 3492 C C . ASP A 1 456 ? 10.011 30.995 -18.159 1.00 48.75 456 ASP A C 1
ATOM 3494 O O . ASP A 1 456 ? 10.380 30.379 -19.155 1.00 48.75 456 ASP A O 1
ATOM 3498 N N . LEU A 1 457 ? 8.821 30.787 -17.591 1.00 43.00 457 LEU A N 1
ATOM 3499 C CA . LEU A 1 457 ? 7.814 29.828 -18.062 1.00 43.00 457 LEU A CA 1
ATOM 3500 C C . LEU A 1 457 ? 7.119 30.252 -19.378 1.00 43.00 457 LEU A C 1
ATOM 3502 O O . LEU A 1 457 ? 6.033 29.766 -19.681 1.00 43.00 457 LEU A O 1
ATOM 3506 N N . THR A 1 458 ? 7.659 31.219 -20.137 1.00 38.16 458 THR A N 1
ATOM 3507 C CA . THR A 1 458 ? 7.005 31.763 -21.348 1.00 38.16 458 THR A CA 1
ATOM 3508 C C . THR A 1 458 ? 7.438 31.114 -22.664 1.00 38.16 458 THR A C 1
ATOM 3510 O O . THR A 1 458 ? 6.974 31.530 -23.731 1.00 38.16 458 THR A O 1
ATOM 3513 N N . ARG A 1 459 ? 8.311 30.106 -22.612 1.00 39.97 459 ARG A N 1
ATOM 3514 C CA . ARG A 1 459 ? 8.732 29.319 -23.775 1.00 39.97 459 ARG A CA 1
ATOM 3515 C C . ARG A 1 459 ? 7.986 27.978 -23.734 1.00 39.97 459 ARG A C 1
ATOM 3517 O O . ARG A 1 459 ? 8.269 27.174 -22.855 1.00 39.97 459 ARG A O 1
ATOM 3524 N N . ASP A 1 460 ? 6.994 27.843 -24.622 1.00 32.84 460 ASP A N 1
ATOM 3525 C CA . ASP A 1 460 ? 6.196 26.620 -24.854 1.00 32.84 460 ASP A CA 1
ATOM 3526 C C . ASP A 1 460 ? 7.064 25.429 -25.281 1.00 32.84 460 ASP A C 1
ATOM 3528 O O . ASP A 1 460 ? 8.013 25.660 -26.078 1.00 32.84 460 ASP A O 1
#

Foldseek 3Di:
DDDDDDDDDDDDDDDDDDDDDDDDDDDDDDDDDDDDDDDDDDDDDDDDDDDDDDDDDPPPPPPDPDDDDLALLVVLVVLDDADPVLVVQFDPAQDCVVVDFFAWRDQCLVVVLVPDPQWDPDDLQGAITPRDQDDQGSLQLDLDPRVQSSLLNNLLNLLVSCQRVLDCSHNVRAADPQAPVSVVSNVVSPVCVVQVKHKHAKRWTWGWNHKDADPQKIKTWTFTWIDKIWIAGNVSDTDIDHIDTFTWIWIWHQDPVSSGIHTHYIGGLQDDPDPPDDDDDDQDDADPQDDQDDQDDQDPLQLDLDPSNLVSLVVNLLSLVQNCLQPVDCPSQVLQADPVACPVVVVSVVSNCCCVPQVWGKHFPDRWDWADWAWDQDDDVDNSFIWTWTFIPDTFIWIAGPSGDIDTPPNGDDSQRFTWTWGQDPVSSGIHIHTDPRDDVVVVCVVSVHDDDDGPPPDD

Nearest PDB structures (foldseek):
  5had-assembly1_A  TM=6.914E-01  e=3.931E-04  Arabidopsis thaliana

Sequence (460 aa):
MGQQAVSGRIIFRPGSQNWAALAAVAALGLTACGSQPQPAPPVEVPGDPEGTDQPEGTEEPPETDQAQPGTLAEFCAGDPQVQPEDEDRILHGVNVITGEGPEEVPVPYFEQLASSEEFQPATQQSPAEGVEAPEFSALICDSSTDGAYAALSHWFEFLHHAELTRDNEYLAQLHMEDCRDCAVWETDVEDMAAENQWLVGGEIFGELYFSMPMGEGFEAVVDLVSDPYERVDPEGVVTTSVGILETNTFELVFDEHQGHWRVAGIAPGFVDTDPGNDSDDDGGTPPGAGESPEQPEMPSEVEEHSPEGALAAMDYWLEVFDYSGATGDMEPAEQMMHPEWGELESLFEGRLELIEQENVTIALDTPTEISEVRVWQGSLPNPEAGMVSGQLVEGQWTAYAEDGTVFHVNREHEIGTTTYMFIYNDDVGHWQAAETGGNEPEEVFELMEVEIPEPDLTRD

Radius of gyration: 30.9 Å; Cα contacts (8 Å, |Δi|>4): 721; chains: 1; bounding box: 119×60×80 Å

Mean predicted aligned error: 17.4 Å

InterPro domains:
  IPR046281 Domain of unknown function DUF6318 [PF19843] (118-242)
  IPR046281 Domain of unknown function DUF6318 [PF19843] (295-432)

Solvent-accessible surface area (backbone atoms only — not comparable to full-atom values): 27765 Å² total; per-residue (Å²): 140,89,87,78,87,85,90,81,89,86,84,88,79,88,81,89,84,83,85,88,89,84,88,83,90,83,90,81,85,88,80,92,82,88,79,83,83,78,84,78,80,87,81,84,79,81,82,82,82,87,83,81,86,84,73,87,73,77,79,72,76,78,85,69,91,68,77,76,63,97,41,68,46,59,41,36,73,62,65,56,72,74,50,78,76,44,59,72,42,45,75,85,72,61,57,51,88,75,74,58,75,60,45,69,47,52,54,66,51,61,60,53,50,73,68,40,90,64,42,39,77,36,45,88,87,43,62,45,40,58,81,73,81,76,79,86,50,38,41,24,43,37,91,47,73,58,5,47,40,31,30,55,27,46,48,43,40,31,44,52,49,16,53,59,72,39,46,50,78,64,41,62,68,40,36,42,98,77,16,67,52,56,50,53,57,49,48,53,28,50,49,30,46,75,63,54,35,36,55,29,70,49,56,66,45,39,32,34,44,41,61,48,81,51,91,81,29,36,39,35,37,26,33,42,38,31,46,49,26,32,42,31,39,82,88,57,52,75,47,77,49,86,39,48,81,44,52,26,34,38,33,32,34,59,39,79,90,46,37,31,36,23,35,48,37,55,36,56,52,52,51,82,86,72,89,81,79,85,91,85,80,86,81,55,79,55,82,75,82,69,80,79,77,76,82,74,78,84,58,76,47,20,51,38,98,45,74,70,8,49,51,43,30,51,57,49,47,49,49,29,51,55,42,22,61,52,68,68,52,48,71,63,45,61,69,32,43,38,92,88,39,68,64,57,54,52,64,49,50,60,53,44,48,47,43,72,73,60,58,36,50,38,43,73,78,38,79,70,44,73,47,73,81,44,70,46,82,66,71,47,102,48,82,67,49,45,38,44,35,29,35,50,50,75,36,56,34,39,27,33,32,85,82,33,53,76,43,69,72,78,36,75,61,65,99,53,67,48,37,42,34,37,39,56,37,80,93,81,51,31,41,20,48,31,63,44,81,85,56,62,71,67,56,58,33,56,75,70,73,48,75,82,70,82,77,77,84,83,72,131

Secondary structure (DSSP, 8-state):
--------PPPP-----------------------PPPPPPPPPPPPPPP---------PPP----PPPSSHHHHHHT-PPPPHHHHTT------GGG-PPPEEPP-THHHHHHH-SS-B--BTTB--BS-PPPPPPGGGG-SSHHHHHHHHHHHHHHHHHHHHHT--TTGGGSB-TT-TTHHHHHHHHHHHHHHT-EEEE--EEEEEEEEEEETTEEEEEEEEEE--EEEE-TT--EEE---EEEEEEEEEEEETTTTEEEEEEEEESS------S------PPPPP-PPPPPPPPPPGGGGSSSHHHHHHHHHHHHHHHHHHHHH---HHHHHHB-TT-THHHHHHHHHHHHHHHH-PEEEESS--EEEEEEEEES-SSSTT-EEEEEEEEPPPEEEE-TTS-EEES--SS-S---EEEEEEETTTTEEEEEEE-SS-HHHHHHHTT-PPPPP-TT--

pLDDT: mean 71.96, std 22.52, range [25.94, 98.31]